Protein AF-A0A1C0BA69-F1 (afdb_monomer_lite)

Structure (mmCIF, N/CA/C/O backbone):
data_AF-A0A1C0BA69-F1
#
_entry.id   AF-A0A1C0BA69-F1
#
loop_
_atom_site.group_PDB
_atom_site.id
_atom_site.type_symbol
_atom_site.label_atom_id
_atom_site.label_alt_id
_atom_site.label_comp_id
_atom_site.label_asym_id
_atom_site.label_entity_id
_atom_site.label_seq_id
_atom_site.pdbx_PDB_ins_code
_atom_site.Cartn_x
_atom_site.Cartn_y
_atom_site.Cartn_z
_atom_site.occupancy
_atom_site.B_iso_or_equiv
_atom_site.auth_seq_id
_atom_site.auth_comp_id
_atom_site.auth_asym_id
_atom_site.auth_atom_id
_atom_site.pdbx_PDB_model_num
ATOM 1 N N . MET A 1 1 ? 27.394 42.399 16.721 1.00 33.22 1 MET A N 1
ATOM 2 C CA . MET A 1 1 ? 26.465 43.385 17.310 1.00 33.22 1 MET A CA 1
ATOM 3 C C . MET A 1 1 ? 25.166 42.644 17.589 1.00 33.22 1 MET A C 1
ATOM 5 O O . MET A 1 1 ? 24.523 42.208 16.648 1.00 33.22 1 MET A O 1
ATOM 9 N N . ARG A 1 2 ? 24.888 42.353 18.865 1.00 32.78 2 ARG A N 1
ATOM 10 C CA . ARG A 1 2 ? 23.630 41.754 19.341 1.00 32.78 2 ARG A CA 1
ATOM 11 C C . ARG A 1 2 ? 22.577 42.852 19.395 1.00 32.78 2 ARG A C 1
ATOM 13 O O . ARG A 1 2 ? 22.886 43.888 19.975 1.00 32.78 2 ARG A O 1
ATOM 20 N N . ILE A 1 3 ? 21.372 42.599 18.892 1.00 26.66 3 ILE A N 1
ATOM 21 C CA . ILE A 1 3 ? 20.166 43.292 19.355 1.00 26.66 3 ILE A CA 1
ATOM 22 C C . ILE A 1 3 ? 19.032 42.264 19.413 1.00 26.66 3 ILE A C 1
ATOM 24 O O . ILE A 1 3 ? 18.492 41.859 18.387 1.00 26.66 3 ILE A O 1
ATOM 28 N N . ASP A 1 4 ? 18.718 41.844 20.636 1.00 32.12 4 ASP A N 1
ATOM 29 C CA . ASP A 1 4 ? 17.427 41.277 21.014 1.00 32.12 4 ASP A CA 1
ATOM 30 C C . ASP A 1 4 ? 16.359 42.374 20.934 1.00 32.12 4 ASP A C 1
ATOM 32 O O . ASP A 1 4 ? 16.601 43.500 21.373 1.00 32.12 4 ASP A O 1
ATOM 36 N N . THR A 1 5 ? 15.154 42.048 20.465 1.00 31.08 5 THR A N 1
ATOM 37 C CA . THR A 1 5 ? 13.956 42.831 20.806 1.00 31.08 5 THR A CA 1
ATOM 38 C C . THR A 1 5 ? 12.796 41.899 21.141 1.00 31.08 5 THR A C 1
ATOM 40 O O . THR A 1 5 ? 12.082 41.405 20.276 1.00 31.08 5 THR A O 1
ATOM 43 N N . ASN A 1 6 ? 12.611 41.672 22.442 1.00 34.72 6 ASN A N 1
ATOM 44 C CA . ASN A 1 6 ? 11.322 41.305 23.015 1.00 34.72 6 ASN A CA 1
ATOM 45 C C . ASN A 1 6 ? 10.462 42.571 23.088 1.00 34.72 6 ASN A C 1
ATOM 47 O O . ASN A 1 6 ? 10.797 43.488 23.836 1.00 34.72 6 ASN A O 1
ATOM 51 N N . ILE A 1 7 ? 9.333 42.597 22.382 1.00 29.56 7 ILE A N 1
ATOM 52 C CA . ILE A 1 7 ? 8.177 43.412 22.768 1.00 29.56 7 ILE A CA 1
ATOM 53 C C . ILE A 1 7 ? 6.953 42.507 22.637 1.00 29.56 7 ILE A C 1
ATOM 55 O O . ILE A 1 7 ? 6.624 42.046 21.546 1.00 29.56 7 ILE A O 1
ATOM 59 N N . SER A 1 8 ? 6.303 42.224 23.768 1.00 31.25 8 SER A N 1
ATOM 60 C CA . SER A 1 8 ? 5.013 41.545 23.782 1.00 31.25 8 SER A CA 1
ATOM 61 C C . SER A 1 8 ? 3.950 42.461 23.178 1.00 31.25 8 SER A C 1
ATOM 63 O O . SER A 1 8 ? 3.896 43.656 23.471 1.00 31.25 8 SER A O 1
ATOM 65 N N . GLN A 1 9 ? 3.086 41.899 22.337 1.00 28.33 9 GLN A N 1
ATOM 66 C CA . GLN A 1 9 ? 1.858 42.562 21.918 1.00 28.33 9 GLN A CA 1
ATOM 67 C C . GLN A 1 9 ? 0.679 41.741 22.426 1.00 28.33 9 GLN A C 1
ATOM 69 O O . GLN A 1 9 ? 0.452 40.608 22.008 1.00 28.33 9 GLN A O 1
ATOM 74 N N . SER A 1 10 ? -0.032 42.320 23.392 1.00 27.67 10 SER A N 1
ATOM 75 C CA . SER A 1 10 ? -1.349 41.874 23.815 1.00 27.67 10 SER A CA 1
ATOM 76 C C . SER A 1 10 ? -2.382 42.333 22.787 1.00 27.67 10 SER A C 1
ATOM 78 O O . SER A 1 10 ? -2.364 43.478 22.337 1.00 27.67 10 SER A O 1
ATOM 80 N N . PHE A 1 11 ? -3.307 41.446 22.427 1.00 30.91 11 PHE A N 1
ATOM 81 C CA . PHE A 1 11 ? -4.456 41.801 21.600 1.00 30.91 11 PHE A CA 1
ATOM 82 C C . PHE A 1 11 ? -5.697 41.892 22.484 1.00 30.91 11 PHE A C 1
ATOM 84 O O . PHE A 1 11 ? -6.246 40.885 22.926 1.00 30.91 11 PHE A O 1
ATOM 91 N N . GLY A 1 12 ? -6.121 43.127 22.752 1.00 28.98 12 GLY A N 1
ATOM 92 C CA . GLY A 1 12 ? -7.464 43.431 23.232 1.00 28.98 12 GLY A CA 1
ATOM 93 C C . GLY A 1 12 ? -8.425 43.481 22.046 1.00 28.98 12 GLY A C 1
ATOM 94 O O . GLY A 1 12 ? -8.206 44.228 21.096 1.00 28.98 12 GLY A O 1
ATOM 95 N N . SER A 1 13 ? -9.480 42.671 22.093 1.00 39.09 13 SER A N 1
ATOM 96 C CA . SER A 1 13 ? -10.557 42.662 21.101 1.00 39.09 13 SER A CA 1
ATOM 97 C C . SER A 1 13 ? -11.484 43.856 21.321 1.00 39.09 13 SER A C 1
ATOM 99 O O . SER A 1 13 ? -12.105 43.939 22.380 1.00 39.09 13 SER A O 1
ATOM 101 N N . LEU A 1 14 ? -11.656 44.705 20.305 1.00 33.78 14 LEU A N 1
ATOM 102 C CA . LEU A 1 14 ? -12.829 45.569 20.154 1.00 33.78 14 LEU A CA 1
ATOM 103 C C . LEU A 1 14 ? -13.107 45.812 18.663 1.00 33.78 14 LEU A C 1
ATOM 105 O O . LEU A 1 14 ? -12.273 46.347 17.940 1.00 33.78 14 LEU A O 1
ATOM 109 N N . ASN A 1 15 ? -14.319 45.427 18.257 1.00 36.84 15 ASN A N 1
ATOM 110 C CA . ASN A 1 15 ? -14.998 45.714 16.990 1.00 36.84 15 ASN A CA 1
ATOM 111 C C . ASN A 1 15 ? -14.373 45.100 15.729 1.00 36.84 15 ASN A C 1
ATOM 113 O O . ASN A 1 15 ? -13.571 45.700 15.018 1.00 36.84 15 ASN A O 1
ATOM 117 N N . GLY A 1 16 ? -14.827 43.874 15.450 1.00 43.50 16 GLY A N 1
ATOM 118 C CA . GLY A 1 16 ? -14.467 43.069 14.293 1.00 43.50 16 GLY A CA 1
ATOM 119 C C . GLY A 1 16 ? -14.620 43.792 12.957 1.00 43.50 16 GLY A C 1
ATOM 120 O O . GLY A 1 16 ? -15.726 44.082 12.518 1.00 43.50 16 GLY A O 1
ATOM 121 N N . ALA A 1 17 ? -13.482 44.011 12.304 1.00 29.69 17 ALA A N 1
ATOM 122 C CA . ALA A 1 17 ? -13.302 44.002 10.856 1.00 29.69 17 ALA A CA 1
ATOM 123 C C . ALA A 1 17 ? -11.793 44.083 10.570 1.00 29.69 17 ALA A C 1
ATOM 125 O O . ALA A 1 17 ? -11.230 45.170 10.457 1.00 29.69 17 ALA A O 1
ATOM 126 N N . ILE A 1 18 ? -11.115 42.936 10.462 1.00 33.84 18 ILE A N 1
ATOM 127 C CA . ILE A 1 18 ? -9.753 42.899 9.912 1.00 33.84 18 ILE A CA 1
ATOM 128 C C . ILE A 1 18 ? -9.885 42.738 8.399 1.00 33.84 18 ILE A C 1
ATOM 130 O O . ILE A 1 18 ? -10.347 41.711 7.905 1.00 33.84 18 ILE A O 1
ATOM 134 N N . LYS A 1 19 ? -9.491 43.774 7.658 1.00 29.25 19 LYS A N 1
ATOM 135 C CA . LYS A 1 19 ? -9.394 43.748 6.198 1.00 29.25 19 LYS A CA 1
ATOM 136 C C . LYS A 1 19 ? -8.035 43.142 5.835 1.00 29.25 19 LYS A C 1
ATOM 138 O O . LYS A 1 19 ? -7.014 43.801 5.999 1.00 29.25 19 LYS A O 1
ATOM 143 N N . VAL A 1 20 ? -8.015 41.894 5.369 1.00 31.12 20 VAL A N 1
ATOM 144 C CA . VAL A 1 20 ? -6.800 41.262 4.830 1.00 31.12 20 VAL A CA 1
ATOM 145 C C . VAL A 1 20 ? -6.864 41.324 3.307 1.00 31.12 20 VAL A C 1
ATOM 147 O O . VAL A 1 20 ? -7.686 40.659 2.682 1.00 31.12 20 VAL A O 1
ATOM 150 N N . THR A 1 21 ? -6.016 42.147 2.696 1.00 26.00 21 THR A N 1
ATOM 151 C CA . THR A 1 21 ? -5.744 42.109 1.254 1.00 26.00 21 THR A CA 1
ATOM 152 C C . THR A 1 21 ? -4.826 40.931 0.950 1.00 26.00 21 THR A C 1
ATOM 154 O O . THR A 1 21 ? -3.638 40.979 1.258 1.00 26.00 21 THR A O 1
ATOM 157 N N . TYR A 1 22 ? -5.377 39.886 0.334 1.00 25.53 22 TYR A N 1
ATOM 158 C CA . TYR A 1 22 ? -4.604 38.824 -0.305 1.00 25.53 22 TYR A CA 1
ATOM 159 C C . TYR A 1 22 ? -4.215 39.268 -1.717 1.00 25.53 22 TYR A C 1
ATOM 161 O O . TYR A 1 22 ? -5.080 39.509 -2.556 1.00 25.53 22 TYR A O 1
ATOM 169 N N . ALA A 1 23 ? -2.915 39.370 -1.986 1.00 24.70 23 ALA A N 1
ATOM 170 C CA . ALA A 1 23 ? -2.386 39.498 -3.337 1.00 24.70 23 ALA A CA 1
ATOM 171 C C . ALA A 1 23 ? -2.082 38.093 -3.878 1.00 24.70 23 ALA A C 1
ATOM 173 O O . ALA A 1 23 ? -0.969 37.599 -3.729 1.00 24.70 23 ALA A O 1
ATOM 174 N N . ASN A 1 24 ? -3.078 37.450 -4.491 1.00 26.41 24 ASN A N 1
ATOM 175 C CA . ASN A 1 24 ? -2.854 36.267 -5.318 1.00 26.41 24 ASN A CA 1
ATOM 176 C C . ASN A 1 24 ? -2.834 36.694 -6.787 1.00 26.41 24 ASN A C 1
ATOM 178 O O . ASN A 1 24 ? -3.869 37.018 -7.366 1.00 26.41 24 ASN A O 1
ATOM 182 N N . ASN A 1 25 ? -1.644 36.678 -7.386 1.00 28.75 25 ASN A N 1
ATOM 183 C CA . ASN A 1 25 ? -1.477 36.682 -8.834 1.00 28.75 25 ASN A CA 1
ATOM 184 C C . ASN A 1 25 ? -1.805 35.281 -9.359 1.00 28.75 25 ASN A C 1
ATOM 186 O O . ASN A 1 25 ? -0.917 34.435 -9.435 1.00 28.75 25 ASN A O 1
ATOM 190 N N . ILE A 1 26 ? -3.067 35.035 -9.711 1.00 26.97 26 ILE A N 1
ATOM 191 C CA . ILE A 1 26 ? -3.445 33.935 -10.603 1.00 26.97 26 ILE A CA 1
ATOM 192 C C . ILE A 1 26 ? -4.435 34.481 -11.632 1.00 26.97 26 ILE A C 1
ATOM 194 O O . ILE A 1 26 ? -5.457 35.079 -11.293 1.00 26.97 26 ILE A O 1
ATOM 198 N N . SER A 1 27 ? -4.056 34.310 -12.895 1.00 28.59 27 SER A N 1
ATOM 199 C CA . SER A 1 27 ? -4.766 34.737 -14.093 1.00 28.59 27 SER A CA 1
ATOM 200 C C . SER A 1 27 ? -6.194 34.194 -14.158 1.00 28.59 27 SER A C 1
ATOM 202 O O . SER A 1 27 ? -6.466 33.036 -13.853 1.00 28.59 27 SER A O 1
ATOM 204 N N . GLN A 1 28 ? -7.094 35.078 -14.577 1.00 27.89 28 GLN A N 1
ATOM 205 C CA . GLN A 1 28 ? -8.532 34.885 -14.727 1.00 27.89 28 GLN A CA 1
ATOM 206 C C . GLN A 1 28 ? -8.886 33.868 -15.822 1.00 27.89 28 GLN A C 1
ATOM 208 O O . GLN A 1 28 ? -8.341 33.945 -16.917 1.00 27.89 28 GLN A O 1
ATOM 213 N N . THR A 1 29 ? -9.887 33.020 -15.566 1.00 27.20 29 THR A N 1
ATOM 214 C CA . THR A 1 29 ? -11.008 32.761 -16.496 1.00 27.20 29 THR A CA 1
ATOM 215 C C . THR A 1 29 ? -12.265 32.338 -15.707 1.00 27.20 29 THR A C 1
ATOM 217 O O . THR A 1 29 ? -12.310 31.292 -15.076 1.00 27.20 29 THR A O 1
ATOM 220 N N . GLU A 1 30 ? -13.229 33.264 -15.687 1.00 28.58 30 GLU A N 1
ATOM 221 C CA . GLU A 1 30 ? -14.703 33.146 -15.642 1.00 28.58 30 GLU A CA 1
ATOM 222 C C . GLU A 1 30 ? -15.414 32.091 -14.758 1.00 28.58 30 GLU A C 1
ATOM 224 O O . GLU A 1 30 ? -15.533 30.923 -15.102 1.00 28.58 30 GLU A O 1
ATOM 229 N N . HIS A 1 31 ? -16.058 32.548 -13.673 1.00 29.12 31 HIS A N 1
ATOM 230 C CA . HIS A 1 31 ? -17.507 32.840 -13.643 1.00 29.12 31 HIS A CA 1
ATOM 231 C C . HIS A 1 31 ? -17.898 33.447 -12.281 1.00 29.12 31 HIS A C 1
ATOM 233 O O . HIS A 1 31 ? -17.725 32.854 -11.218 1.00 29.12 31 HIS A O 1
ATOM 239 N N . SER A 1 32 ? -18.425 34.668 -12.317 1.00 34.12 32 SER A N 1
ATOM 240 C CA . SER A 1 32 ? -18.857 35.464 -11.169 1.00 34.12 32 SER A CA 1
ATOM 241 C C . SER A 1 32 ? -20.182 34.963 -10.574 1.00 34.12 32 SER A C 1
ATOM 243 O O . SER A 1 32 ? -21.210 34.943 -11.247 1.00 34.12 32 SER A O 1
ATOM 245 N N . LYS A 1 33 ? -20.183 34.637 -9.274 1.00 33.56 33 LYS A N 1
ATOM 246 C CA . LYS A 1 33 ? -21.392 34.566 -8.431 1.00 33.56 33 LYS A CA 1
ATOM 247 C C . LYS A 1 33 ? -21.344 35.663 -7.351 1.00 33.56 33 LYS A C 1
ATOM 249 O O . LYS A 1 33 ? -20.252 35.999 -6.892 1.00 33.56 33 LYS A O 1
ATOM 254 N N . PRO A 1 34 ? -22.487 36.271 -6.981 1.00 32.50 34 PRO A N 1
ATOM 255 C CA . PRO A 1 34 ? -22.527 37.467 -6.142 1.00 32.50 34 PRO A CA 1
ATOM 256 C C . PRO A 1 34 ? -22.056 37.215 -4.701 1.00 32.50 34 PRO A C 1
ATOM 258 O O . PRO A 1 34 ? -22.458 36.260 -4.043 1.00 32.50 34 PRO A O 1
ATOM 261 N N . ILE A 1 35 ? -21.219 38.136 -4.218 1.00 36.88 35 ILE A N 1
ATOM 262 C CA . ILE A 1 35 ? -20.606 38.190 -2.884 1.00 36.88 35 ILE A CA 1
ATOM 263 C C . ILE A 1 35 ? -21.666 38.620 -1.861 1.00 36.88 35 ILE A C 1
ATOM 265 O O . ILE A 1 35 ? -21.715 39.789 -1.500 1.00 36.88 35 ILE A O 1
ATOM 269 N N . ASN A 1 36 ? -22.569 37.721 -1.460 1.00 35.69 36 ASN A N 1
ATOM 270 C CA . ASN A 1 36 ? -23.479 37.946 -0.323 1.00 35.69 36 ASN A CA 1
ATOM 271 C C . ASN A 1 36 ? -24.064 36.650 0.277 1.00 35.69 36 ASN A C 1
ATOM 273 O O . ASN A 1 36 ? -25.118 36.677 0.909 1.00 35.69 36 ASN A O 1
ATOM 277 N N . GLU A 1 37 ? -23.382 35.512 0.135 1.00 32.03 37 GLU A N 1
ATOM 278 C CA . GLU A 1 37 ? -23.647 34.369 1.014 1.00 32.03 37 GLU A CA 1
ATOM 279 C C . GLU A 1 37 ? -22.811 34.527 2.292 1.00 32.03 37 GLU A C 1
ATOM 281 O O . GLU A 1 37 ? -21.621 34.848 2.197 1.00 32.03 37 GLU A O 1
ATOM 286 N N . PRO A 1 38 ? -23.383 34.330 3.496 1.00 29.33 38 PRO A N 1
ATOM 287 C CA . PRO A 1 38 ? -22.582 34.246 4.704 1.00 29.33 38 PRO A CA 1
ATOM 288 C C . PRO A 1 38 ? -21.597 33.093 4.524 1.00 29.33 38 PRO A C 1
ATOM 290 O O . PRO A 1 38 ? -21.982 31.923 4.528 1.00 29.33 38 PRO A O 1
ATOM 293 N N . VAL A 1 39 ? -20.316 33.426 4.354 1.00 30.89 39 VAL A N 1
ATOM 294 C CA . VAL A 1 39 ? -19.234 32.452 4.440 1.00 30.89 39 VAL A CA 1
ATOM 295 C C . VAL A 1 39 ? -19.362 31.834 5.823 1.00 30.89 39 VAL A C 1
ATOM 297 O O . VAL A 1 39 ? -19.089 32.491 6.831 1.00 30.89 39 VAL A O 1
ATOM 300 N N . LYS A 1 40 ? -19.812 30.577 5.888 1.00 33.22 40 LYS A N 1
ATOM 301 C CA . LYS A 1 40 ? -19.612 29.759 7.078 1.00 33.22 40 LYS A CA 1
ATOM 302 C C . LYS A 1 40 ? -18.104 29.624 7.231 1.00 33.22 40 LYS A C 1
ATOM 304 O O . LYS A 1 40 ? -17.481 28.757 6.626 1.00 33.22 40 LYS A O 1
ATOM 309 N N . LEU A 1 41 ? -17.521 30.524 8.015 1.00 30.58 41 LEU A N 1
ATOM 310 C CA . LEU A 1 41 ? -16.230 30.315 8.638 1.00 30.58 41 LEU A CA 1
ATOM 311 C C . LEU A 1 41 ? -16.397 29.070 9.500 1.00 30.58 41 LEU A C 1
ATOM 313 O O . LEU A 1 41 ? -16.861 29.138 10.637 1.00 30.58 41 LEU A O 1
ATOM 317 N N . ASN A 1 42 ? -16.070 27.918 8.922 1.00 33.81 42 ASN A N 1
ATOM 318 C CA . ASN A 1 42 ? -15.719 26.756 9.705 1.00 33.81 42 ASN A CA 1
ATOM 319 C C . ASN A 1 42 ? -14.476 27.188 10.482 1.00 33.81 42 ASN A C 1
ATOM 321 O O . ASN A 1 42 ? -13.360 27.149 9.967 1.00 33.81 42 ASN A O 1
ATOM 325 N N . ILE A 1 43 ? -14.668 27.633 11.722 1.00 36.56 43 ILE A N 1
ATOM 326 C CA . ILE A 1 43 ? -13.616 27.562 12.730 1.00 36.56 43 ILE A CA 1
ATOM 327 C C . ILE A 1 43 ? -13.500 26.066 13.044 1.00 36.56 43 ILE A C 1
ATOM 329 O O . ILE A 1 43 ? -13.984 25.583 14.062 1.00 36.56 43 ILE A O 1
ATOM 333 N N . GLY A 1 44 ? -12.998 25.305 12.069 1.00 38.91 44 GLY A N 1
ATOM 334 C CA . GLY A 1 44 ? -12.727 23.890 12.223 1.00 38.91 44 GLY A CA 1
ATOM 335 C C . GLY A 1 44 ? -11.678 23.753 13.310 1.00 38.91 44 GLY A C 1
ATOM 336 O O . GLY A 1 44 ? -10.727 24.534 13.355 1.00 38.91 44 GLY A O 1
ATOM 337 N N . ASN A 1 45 ? -11.879 22.800 14.214 1.00 48.44 45 ASN A N 1
ATOM 338 C CA . ASN A 1 45 ? -10.891 22.428 15.215 1.00 48.44 45 ASN A CA 1
ATOM 339 C C . ASN A 1 45 ? -9.523 22.279 14.529 1.00 48.44 45 ASN A C 1
ATOM 341 O O . ASN A 1 45 ? -9.331 21.366 13.733 1.00 48.44 45 ASN A O 1
ATOM 345 N N . ASN A 1 46 ? -8.586 23.186 14.820 1.00 56.00 46 ASN A N 1
ATOM 346 C CA . ASN A 1 46 ? -7.210 23.204 14.297 1.00 56.00 46 ASN A CA 1
ATOM 347 C C . ASN A 1 46 ? -6.361 22.031 14.844 1.00 56.00 46 ASN A C 1
ATOM 349 O O . ASN A 1 46 ? -5.164 22.187 15.099 1.00 56.00 46 ASN A O 1
ATOM 353 N N . ASP A 1 47 ? -6.970 20.895 15.173 1.00 69.12 47 ASP A N 1
ATOM 354 C CA . ASP A 1 47 ? -6.270 19.727 15.696 1.00 69.12 47 ASP A CA 1
ATOM 355 C C . ASP A 1 47 ? -5.543 19.021 14.556 1.00 69.12 47 ASP A C 1
ATOM 357 O O . ASP A 1 47 ? -6.059 18.901 13.446 1.00 69.12 47 ASP A O 1
ATOM 361 N N . THR A 1 48 ? -4.305 18.609 14.825 1.00 82.38 48 THR A N 1
ATOM 362 C CA . THR A 1 48 ? -3.489 17.872 13.864 1.00 82.38 48 THR A CA 1
ATOM 363 C C . THR A 1 48 ? -4.231 16.601 13.463 1.00 82.38 48 THR A C 1
ATOM 365 O O . THR A 1 48 ? -4.563 15.782 14.324 1.00 82.38 48 THR A O 1
ATOM 368 N N . ILE A 1 49 ? -4.489 16.450 12.163 1.00 90.81 49 ILE A N 1
ATOM 369 C CA . ILE A 1 49 ? -5.032 15.222 11.587 1.00 90.81 49 ILE A CA 1
ATOM 370 C C . ILE A 1 49 ? -3.866 14.358 11.111 1.00 90.81 49 ILE A C 1
ATOM 372 O O . ILE A 1 49 ? -2.996 14.828 10.375 1.00 90.81 49 ILE A O 1
ATOM 376 N N . ILE A 1 50 ? -3.838 13.110 11.567 1.00 93.81 50 ILE A N 1
ATOM 377 C CA . ILE A 1 50 ? -2.907 12.084 11.106 1.00 93.81 50 ILE A CA 1
ATOM 378 C C . ILE A 1 50 ? -3.269 11.737 9.661 1.00 93.81 50 ILE A C 1
ATOM 380 O O . ILE A 1 50 ? -4.429 11.491 9.356 1.00 93.81 50 ILE A O 1
ATOM 384 N N . ASN A 1 51 ? -2.281 11.675 8.776 1.00 95.94 51 ASN A N 1
ATOM 385 C CA . ASN A 1 51 ? -2.460 11.212 7.407 1.00 95.94 51 ASN A CA 1
ATOM 386 C C . ASN A 1 51 ? -1.941 9.781 7.299 1.00 95.94 51 ASN A C 1
ATOM 388 O O . ASN A 1 51 ? -0.734 9.539 7.372 1.00 95.94 51 ASN A O 1
ATOM 392 N N . ALA A 1 52 ? -2.850 8.828 7.083 1.00 95.31 52 ALA A N 1
ATOM 393 C CA . ALA A 1 52 ? -2.520 7.404 7.040 1.00 95.31 52 ALA A CA 1
ATOM 394 C C . ALA A 1 52 ? -1.462 7.032 5.984 1.00 95.31 52 ALA A C 1
ATOM 396 O O . ALA A 1 52 ? -0.738 6.050 6.136 1.00 95.31 52 ALA A O 1
ATOM 397 N N . ARG A 1 53 ? -1.411 7.779 4.879 1.00 92.31 53 ARG A N 1
ATOM 398 C CA . ARG A 1 53 ? -0.497 7.583 3.747 1.00 92.31 53 ARG A CA 1
ATOM 399 C C . ARG A 1 53 ? -0.383 8.874 2.937 1.00 92.31 53 ARG A C 1
ATOM 401 O O . ARG A 1 53 ? -1.042 9.858 3.268 1.00 92.31 53 ARG A O 1
ATOM 408 N N . LEU A 1 54 ? 0.383 8.833 1.844 1.00 91.25 54 LEU A N 1
ATOM 409 C CA . LEU A 1 54 ? 0.605 9.966 0.936 1.00 91.25 54 LEU A CA 1
ATOM 410 C C . LEU A 1 54 ? 1.244 11.167 1.648 1.00 91.25 54 LEU A C 1
ATOM 412 O O . LEU A 1 54 ? 0.934 12.319 1.356 1.00 91.25 54 LEU A O 1
ATOM 416 N N . ASN A 1 55 ? 2.171 10.904 2.572 1.00 94.56 55 ASN A N 1
ATOM 417 C CA . ASN A 1 55 ? 2.862 11.945 3.336 1.00 94.56 55 ASN A CA 1
ATOM 418 C C . ASN A 1 55 ? 3.965 12.675 2.540 1.00 94.56 55 ASN A C 1
ATOM 420 O O . ASN A 1 55 ? 4.789 13.363 3.133 1.00 94.56 55 ASN A O 1
ATOM 424 N N . GLY A 1 56 ? 3.981 12.549 1.209 1.00 93.06 56 GLY A N 1
ATOM 425 C CA . GLY A 1 56 ? 4.973 13.195 0.346 1.00 93.06 56 GLY A CA 1
ATOM 426 C C . GLY A 1 56 ? 6.281 12.417 0.203 1.00 93.06 56 GLY A C 1
ATOM 427 O O . GLY A 1 56 ? 7.330 13.031 0.022 1.00 93.06 56 GLY A O 1
ATOM 428 N N . TYR A 1 57 ? 6.229 11.084 0.287 1.00 93.00 57 TYR A N 1
ATOM 429 C CA . TYR A 1 57 ? 7.377 10.243 -0.041 1.00 93.00 57 TYR A CA 1
ATOM 430 C C . TYR A 1 57 ? 7.817 10.482 -1.492 1.00 93.00 57 TYR A C 1
ATOM 432 O O . TYR A 1 57 ? 6.994 10.553 -2.407 1.00 93.00 57 TYR A O 1
ATOM 440 N N . VAL A 1 58 ? 9.128 10.590 -1.687 1.00 90.62 58 VAL A N 1
ATOM 441 C CA . VAL A 1 58 ? 9.769 10.698 -2.996 1.00 90.62 58 VAL A CA 1
ATOM 442 C C . VAL A 1 58 ? 10.866 9.646 -3.041 1.00 90.62 58 VAL A C 1
ATOM 444 O O . VAL A 1 58 ? 11.761 9.656 -2.198 1.00 90.62 58 VAL A O 1
ATOM 447 N N . ASN A 1 59 ? 10.805 8.749 -4.025 1.00 90.31 59 ASN A N 1
ATOM 448 C CA . ASN A 1 59 ? 11.876 7.787 -4.243 1.00 90.31 59 ASN A CA 1
ATOM 449 C C . ASN A 1 59 ? 13.082 8.493 -4.882 1.00 90.31 59 ASN A C 1
ATOM 451 O O . ASN A 1 59 ? 12.973 9.061 -5.971 1.00 90.31 59 ASN A O 1
ATOM 455 N N . GLU A 1 60 ? 14.229 8.458 -4.206 1.00 87.69 60 GLU A N 1
ATOM 456 C CA . GLU A 1 60 ? 15.422 9.215 -4.606 1.00 87.69 60 GLU A CA 1
ATOM 457 C C . GLU A 1 60 ? 15.984 8.775 -5.966 1.00 87.69 60 GLU A C 1
ATOM 459 O O . GLU A 1 60 ? 16.407 9.612 -6.767 1.00 87.69 60 GLU A O 1
ATOM 464 N N . GLU A 1 61 ? 15.960 7.474 -6.265 1.00 86.88 61 GLU A N 1
ATOM 465 C CA . GLU A 1 61 ? 16.472 6.951 -7.535 1.00 86.88 61 GLU A CA 1
ATOM 466 C C . GLU A 1 61 ? 15.556 7.318 -8.710 1.00 86.88 61 GLU A C 1
ATOM 468 O O . GLU A 1 61 ? 16.051 7.651 -9.791 1.00 86.88 61 GLU A O 1
ATOM 473 N N . ILE A 1 62 ? 14.236 7.323 -8.507 1.00 88.06 62 ILE A N 1
ATOM 474 C CA . ILE A 1 62 ? 13.274 7.828 -9.496 1.00 88.06 62 ILE A CA 1
ATOM 475 C C . ILE A 1 62 ? 13.448 9.329 -9.715 1.00 88.06 62 ILE A C 1
ATOM 477 O O . ILE A 1 62 ? 13.629 9.749 -10.857 1.00 88.06 62 ILE A O 1
ATOM 481 N N . ASP A 1 63 ? 13.488 10.131 -8.649 1.00 89.44 63 ASP A N 1
ATOM 482 C CA . ASP A 1 63 ? 13.665 11.585 -8.752 1.00 89.44 63 ASP A CA 1
ATOM 483 C C . ASP A 1 63 ? 14.973 11.945 -9.479 1.00 89.44 63 ASP A C 1
ATOM 485 O O . ASP A 1 63 ? 15.017 12.832 -10.337 1.00 89.44 63 ASP A O 1
ATOM 489 N N . LYS A 1 64 ? 16.048 11.196 -9.219 1.00 90.06 64 LYS A N 1
ATOM 490 C CA . LYS A 1 64 ? 17.321 11.332 -9.933 1.00 90.06 64 LYS A CA 1
ATOM 491 C C . LYS A 1 64 ? 17.196 11.014 -11.425 1.00 90.06 64 LYS A C 1
ATOM 493 O O . LYS A 1 64 ? 17.738 11.759 -12.245 1.00 90.06 64 LYS A O 1
ATOM 498 N N . ARG A 1 65 ? 16.511 9.927 -11.800 1.00 90.38 65 ARG A N 1
ATOM 499 C CA . ARG A 1 65 ? 16.277 9.564 -13.212 1.00 90.38 65 ARG A CA 1
ATOM 500 C C . ARG A 1 65 ? 15.438 10.622 -13.920 1.00 90.38 65 ARG A C 1
ATOM 502 O O . ARG A 1 65 ? 15.816 11.058 -15.008 1.00 90.38 65 ARG A O 1
ATOM 509 N N . ASP A 1 66 ? 14.365 11.070 -13.278 1.00 91.31 66 ASP A N 1
ATOM 510 C CA . ASP A 1 66 ? 13.475 12.104 -13.797 1.00 91.31 66 ASP A CA 1
ATOM 511 C C . ASP A 1 66 ? 14.232 13.407 -14.040 1.00 91.31 66 ASP A C 1
ATOM 513 O O . ASP A 1 66 ? 14.088 14.002 -15.105 1.00 91.31 66 ASP A O 1
ATOM 517 N N . LYS A 1 67 ? 15.106 13.826 -13.115 1.00 91.94 67 LYS A N 1
ATOM 518 C CA . LYS A 1 67 ? 15.962 15.012 -13.292 1.00 91.94 67 LYS A CA 1
ATOM 519 C C . LYS A 1 67 ? 16.877 14.896 -14.511 1.00 91.94 67 LYS A C 1
ATOM 521 O O . LYS A 1 67 ? 16.956 15.846 -15.288 1.00 91.94 67 LYS A O 1
ATOM 526 N N . ILE A 1 68 ? 17.524 13.744 -14.707 1.00 93.38 68 ILE A N 1
ATOM 527 C CA . ILE A 1 68 ? 18.415 13.506 -15.855 1.00 93.38 68 ILE A CA 1
ATOM 528 C C . ILE A 1 68 ? 17.637 13.591 -17.176 1.00 93.38 68 ILE A C 1
ATOM 530 O O . ILE A 1 68 ? 18.069 14.266 -18.113 1.00 93.38 68 ILE A O 1
ATOM 534 N N . LEU A 1 69 ? 16.492 12.913 -17.254 1.00 93.56 69 LEU A N 1
ATOM 535 C CA . LEU A 1 69 ? 15.651 12.884 -18.452 1.00 93.56 69 LEU A CA 1
ATOM 536 C C . LEU A 1 69 ? 15.054 14.262 -18.742 1.00 93.56 69 LEU A C 1
ATOM 538 O O . LEU A 1 69 ? 15.107 14.737 -19.876 1.00 93.56 69 LEU A O 1
ATOM 542 N N . LYS A 1 70 ? 14.569 14.946 -17.704 1.00 93.94 70 LYS A N 1
ATOM 543 C CA . LYS A 1 70 ? 14.053 16.313 -17.769 1.00 93.94 70 LYS A CA 1
ATOM 544 C C . LYS A 1 70 ? 15.081 17.287 -18.312 1.00 93.94 70 LYS A C 1
ATOM 546 O O . LYS A 1 70 ? 14.754 18.059 -19.212 1.00 93.94 70 LYS A O 1
ATOM 551 N N . GLU A 1 71 ? 16.306 17.258 -17.799 1.00 94.31 71 GLU A N 1
ATOM 552 C CA . GLU A 1 71 ? 17.385 18.114 -18.290 1.00 94.31 71 GLU A CA 1
ATOM 553 C C . GLU A 1 71 ? 17.685 17.832 -19.771 1.00 94.31 71 GLU A C 1
ATOM 555 O O . GLU A 1 71 ? 17.730 18.760 -20.585 1.00 94.31 71 GLU A O 1
ATOM 560 N N . HIS A 1 72 ? 17.811 16.553 -20.137 1.00 94.62 72 HIS A N 1
ATOM 561 C CA . HIS A 1 72 ? 18.091 16.140 -21.509 1.00 94.62 72 HIS A CA 1
ATOM 562 C C . HIS A 1 72 ? 16.997 16.583 -22.489 1.00 94.62 72 HIS A C 1
ATOM 564 O O . HIS A 1 72 ? 17.284 17.281 -23.463 1.00 94.62 72 HIS A O 1
ATOM 570 N N . TYR A 1 73 ? 15.739 16.228 -22.227 1.00 94.56 73 TYR A N 1
ATOM 571 C CA . TYR A 1 73 ? 14.637 16.483 -23.155 1.00 94.56 73 TYR A CA 1
ATOM 572 C C . TYR A 1 73 ? 14.212 17.948 -23.206 1.00 94.56 73 TYR A C 1
ATOM 574 O O . TYR A 1 73 ? 13.813 18.426 -24.269 1.00 94.56 73 TYR A O 1
ATOM 582 N N . SER A 1 74 ? 14.407 18.704 -22.121 1.00 94.31 74 SER A N 1
ATOM 583 C CA . SER A 1 74 ? 14.261 20.165 -22.165 1.00 94.31 74 SER A CA 1
ATOM 584 C C . SER A 1 74 ? 15.265 20.787 -23.138 1.00 94.31 74 SER A C 1
ATOM 586 O O . SER A 1 74 ? 14.908 21.671 -23.916 1.00 94.31 74 SER A O 1
ATOM 588 N N . LYS A 1 75 ? 16.515 20.303 -23.148 1.00 95.56 75 LYS A N 1
ATOM 589 C CA . LYS A 1 75 ? 17.539 20.760 -24.095 1.00 95.56 75 LYS A CA 1
ATOM 590 C C . LYS A 1 75 ? 17.206 20.349 -25.532 1.00 95.56 75 LYS A C 1
ATOM 592 O O . LYS A 1 75 ? 17.254 21.200 -26.417 1.00 95.56 75 LYS A O 1
ATOM 597 N N . MET A 1 76 ? 16.826 19.088 -25.755 1.00 94.50 76 MET A N 1
ATOM 598 C CA . MET A 1 76 ? 16.458 18.592 -27.089 1.00 94.50 76 MET A CA 1
ATOM 599 C C . MET A 1 76 ? 15.267 19.352 -27.672 1.00 94.50 76 MET A C 1
ATOM 601 O O . MET A 1 76 ? 15.299 19.732 -28.838 1.00 94.50 76 MET A O 1
ATOM 605 N N . TYR A 1 77 ? 14.257 19.675 -26.858 1.00 95.31 77 TYR A N 1
ATOM 606 C CA . TYR A 1 77 ? 13.144 20.521 -27.286 1.00 95.31 77 TYR A CA 1
ATOM 607 C C . TYR A 1 77 ? 13.628 21.885 -27.804 1.00 95.31 77 TYR A C 1
ATOM 609 O O . TYR A 1 77 ? 13.283 22.272 -28.919 1.00 95.31 77 TYR A O 1
ATOM 617 N N . GLN A 1 78 ? 14.478 22.585 -27.041 1.00 96.19 78 GLN A N 1
ATOM 618 C CA . GLN A 1 78 ? 15.019 23.895 -27.436 1.00 96.19 78 GLN A CA 1
ATOM 619 C C . GLN A 1 78 ? 15.888 23.836 -28.700 1.00 96.19 78 GLN A C 1
ATOM 621 O O . GLN A 1 78 ? 16.016 24.831 -29.412 1.00 96.19 78 GLN A O 1
ATOM 626 N N . GLU A 1 79 ? 16.517 22.697 -28.980 1.00 95.62 79 GLU A N 1
ATOM 627 C CA . GLU A 1 79 ? 17.280 22.478 -30.209 1.00 95.62 79 GLU A CA 1
ATOM 628 C C . GLU A 1 79 ? 16.359 22.190 -31.398 1.00 95.62 79 GLU A C 1
ATOM 630 O O . GLU A 1 79 ? 16.469 22.858 -32.427 1.00 95.62 79 GLU A O 1
ATOM 635 N N . ASN A 1 80 ? 15.402 21.274 -31.239 1.00 95.56 80 ASN A N 1
ATOM 636 C CA . ASN A 1 80 ? 14.516 20.821 -32.309 1.00 95.56 80 ASN A CA 1
ATOM 637 C C . ASN A 1 80 ? 13.626 21.947 -32.862 1.00 95.56 80 ASN A C 1
ATOM 639 O O . ASN A 1 80 ? 13.415 22.016 -34.071 1.00 95.56 80 ASN A O 1
ATOM 643 N N . ILE A 1 81 ? 13.143 22.866 -32.016 1.00 96.56 81 ILE A N 1
ATOM 644 C CA . ILE A 1 81 ? 12.283 23.983 -32.458 1.00 96.56 81 ILE A CA 1
ATOM 645 C C . ILE A 1 81 ? 13.009 25.041 -33.306 1.00 96.56 81 ILE A C 1
ATOM 647 O O . ILE A 1 81 ? 12.360 25.935 -33.842 1.00 96.56 81 ILE A O 1
ATOM 651 N N . LYS A 1 82 ? 14.342 24.972 -33.429 1.00 96.50 82 LYS A N 1
ATOM 652 C CA . LYS A 1 82 ? 15.124 25.875 -34.294 1.00 96.50 82 LYS A CA 1
ATOM 653 C C . LYS A 1 82 ? 15.088 25.460 -35.766 1.00 96.50 82 LYS A C 1
ATOM 655 O O . LYS A 1 82 ? 15.509 26.237 -36.619 1.00 96.50 82 LYS A O 1
ATOM 660 N N . PHE A 1 83 ? 14.632 24.244 -36.061 1.00 96.50 83 PHE A N 1
ATOM 661 C CA . PHE A 1 83 ? 14.541 23.714 -37.417 1.00 96.50 83 PHE A CA 1
ATOM 662 C C . PHE A 1 83 ? 13.210 24.090 -38.067 1.00 96.50 83 PHE A C 1
ATOM 664 O O . PHE A 1 83 ? 12.184 24.166 -37.399 1.00 96.50 83 PHE A O 1
ATOM 671 N N . GLU A 1 84 ? 13.220 24.271 -39.390 1.00 94.62 84 GLU A N 1
ATOM 672 C CA . GLU A 1 84 ? 12.020 24.601 -40.174 1.00 94.62 84 GLU A CA 1
ATO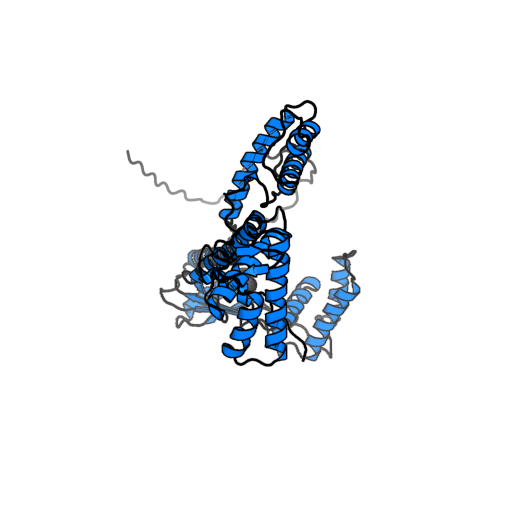M 673 C C . GLU A 1 84 ? 10.924 23.529 -40.041 1.00 94.62 84 GLU A C 1
ATOM 675 O O . GLU A 1 84 ? 9.745 23.851 -39.915 1.00 94.62 84 GLU A O 1
ATOM 680 N N . SER A 1 85 ? 11.321 22.252 -39.993 1.00 95.44 85 SER A N 1
ATOM 681 C CA . SER A 1 85 ? 10.437 21.130 -39.671 1.00 95.44 85 SER A CA 1
ATOM 682 C C . SER A 1 85 ? 11.023 20.310 -38.514 1.00 95.44 85 SER A C 1
ATOM 684 O O . SER A 1 85 ? 11.822 19.397 -38.748 1.00 95.44 85 SER A O 1
ATOM 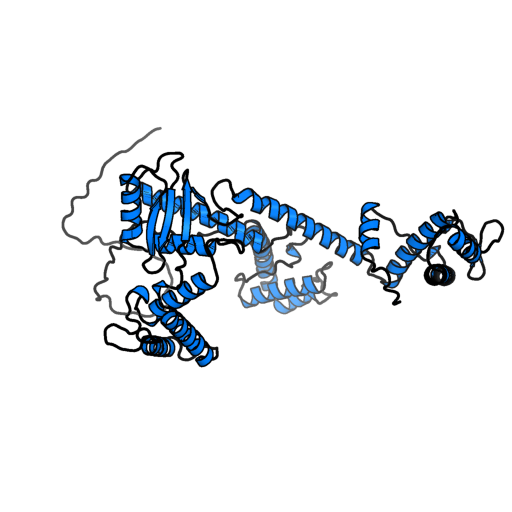686 N N . PRO A 1 86 ? 10.639 20.610 -37.256 1.00 95.88 86 PRO A N 1
ATOM 687 C CA . PRO A 1 86 ? 11.154 19.913 -36.076 1.00 95.88 86 PRO A CA 1
ATOM 688 C C . PRO A 1 86 ? 10.889 18.401 -36.089 1.00 95.88 86 PRO A C 1
ATOM 690 O O . PRO A 1 86 ? 11.746 17.619 -35.691 1.00 95.88 86 PRO A O 1
ATOM 693 N N . VAL A 1 87 ? 9.729 17.965 -36.594 1.00 95.31 87 VAL A N 1
ATOM 694 C CA . VAL A 1 87 ? 9.371 16.535 -36.673 1.00 95.31 87 VAL A CA 1
ATOM 695 C C . VAL A 1 87 ? 10.239 15.796 -37.694 1.00 95.31 87 VAL A C 1
ATOM 697 O O . VAL A 1 87 ? 10.714 14.692 -37.415 1.00 95.31 87 VAL A O 1
ATOM 700 N N . ASN A 1 88 ? 10.498 16.407 -38.856 1.00 95.44 88 ASN A N 1
ATOM 701 C CA . ASN A 1 88 ? 11.399 15.816 -39.848 1.00 95.44 88 ASN A CA 1
ATOM 702 C C . ASN A 1 88 ? 12.831 15.770 -39.311 1.00 95.44 88 ASN A C 1
ATOM 704 O O . ASN A 1 88 ? 13.494 14.752 -39.462 1.00 95.44 88 ASN A O 1
ATOM 708 N N . HIS A 1 89 ? 13.276 16.818 -38.608 1.00 97.06 89 HIS A N 1
ATOM 709 C CA . HIS A 1 89 ? 14.587 16.828 -37.963 1.00 97.06 89 HIS A CA 1
ATOM 710 C C . HIS A 1 89 ? 14.750 15.682 -36.947 1.00 97.06 89 HIS A C 1
ATOM 712 O O . HIS A 1 89 ? 15.763 14.985 -36.967 1.00 97.06 89 HIS A O 1
ATOM 718 N N . ILE A 1 90 ? 13.742 15.423 -36.105 1.00 96.12 90 ILE A N 1
ATOM 719 C CA . ILE A 1 90 ? 13.758 14.271 -35.186 1.00 96.12 90 ILE A CA 1
ATOM 720 C C . ILE A 1 90 ? 13.790 12.953 -35.964 1.00 96.12 90 ILE A C 1
ATOM 722 O O . ILE A 1 90 ? 14.569 12.060 -35.636 1.00 96.12 90 ILE A O 1
ATOM 726 N N . THR A 1 91 ? 12.973 12.826 -37.011 1.00 95.19 91 THR A N 1
ATOM 727 C CA . THR A 1 91 ? 12.961 11.624 -37.860 1.00 95.19 91 THR A CA 1
ATOM 728 C C . THR A 1 91 ? 14.352 11.357 -38.438 1.00 95.19 91 THR A C 1
ATOM 730 O O . THR A 1 91 ? 14.848 10.233 -38.377 1.00 95.19 91 THR A O 1
ATOM 733 N N . ASP A 1 92 ? 15.028 12.408 -38.893 1.00 95.88 92 ASP A N 1
ATOM 734 C CA . ASP A 1 92 ? 16.381 12.345 -39.424 1.00 95.88 92 ASP A CA 1
ATOM 735 C C . ASP A 1 92 ? 17.432 11.944 -38.382 1.00 95.88 92 ASP A C 1
ATOM 737 O O . ASP A 1 92 ? 18.331 11.161 -38.694 1.00 95.88 92 ASP A O 1
ATOM 741 N N . LYS A 1 93 ? 17.306 12.418 -37.135 1.00 96.31 93 LYS A N 1
ATOM 742 C CA . LYS A 1 93 ? 18.187 12.018 -36.024 1.00 96.31 93 LYS A CA 1
ATOM 743 C C . LYS A 1 93 ? 18.137 10.515 -35.753 1.00 96.31 93 LYS A C 1
ATOM 745 O O . LYS A 1 93 ? 19.174 9.910 -35.478 1.00 96.31 93 LYS A O 1
ATOM 750 N N . TYR A 1 94 ? 16.949 9.911 -35.801 1.00 96.56 94 TYR A N 1
ATOM 751 C CA . TYR A 1 94 ? 16.754 8.546 -35.306 1.00 96.56 94 TYR A CA 1
ATOM 752 C C . TYR A 1 94 ? 16.620 7.483 -36.399 1.00 96.56 94 TYR A C 1
ATOM 754 O O . TYR A 1 94 ? 17.020 6.346 -36.139 1.00 96.56 94 TYR A O 1
ATOM 762 N N . TYR A 1 95 ? 16.143 7.824 -37.602 1.00 94.31 95 TYR A N 1
ATOM 763 C CA . TYR A 1 95 ? 15.789 6.840 -38.637 1.00 94.31 95 TYR A CA 1
ATOM 764 C C . TYR A 1 95 ? 16.460 7.051 -40.006 1.00 94.31 95 TYR A C 1
ATOM 766 O O . TYR A 1 95 ? 16.468 6.119 -40.808 1.00 94.31 95 TYR A O 1
ATOM 774 N N . THR A 1 96 ? 17.058 8.216 -40.285 1.00 94.44 96 THR A N 1
ATOM 775 C CA . THR A 1 96 ? 17.691 8.497 -41.590 1.00 94.44 96 THR A CA 1
ATOM 776 C C . THR A 1 96 ? 19.216 8.362 -41.516 1.00 94.44 96 THR A C 1
ATOM 778 O O . THR A 1 96 ? 19.907 9.327 -41.208 1.00 94.44 96 THR A O 1
ATOM 781 N N . GLU A 1 97 ? 19.777 7.195 -41.856 1.00 92.81 97 GLU A N 1
ATOM 782 C CA . GLU A 1 97 ? 21.225 6.910 -41.708 1.00 92.81 97 GLU A CA 1
ATOM 783 C C . GLU A 1 97 ? 22.163 7.890 -42.434 1.00 92.81 97 GLU A C 1
ATOM 785 O O . GLU A 1 97 ? 23.262 8.171 -41.956 1.00 92.81 97 GLU A O 1
ATOM 790 N N . ASN A 1 98 ? 21.726 8.427 -43.575 1.00 94.06 98 ASN A N 1
ATOM 791 C CA . ASN A 1 98 ? 22.504 9.370 -44.384 1.00 94.06 98 ASN A CA 1
ATOM 792 C C . ASN A 1 98 ? 22.363 10.831 -43.924 1.00 94.06 98 ASN A C 1
ATOM 794 O O . ASN A 1 98 ? 22.968 11.721 -44.522 1.00 94.06 98 ASN A O 1
ATOM 798 N N . SER A 1 99 ? 21.551 11.104 -42.899 1.00 94.50 99 SER A N 1
ATOM 799 C CA . SER A 1 99 ? 21.379 12.456 -42.376 1.00 94.50 99 SER A CA 1
ATOM 800 C C . SER A 1 99 ? 22.638 12.923 -41.637 1.00 94.50 99 SER A C 1
ATOM 802 O O . SER A 1 99 ? 23.204 12.157 -40.851 1.00 94.50 99 SER A O 1
ATOM 804 N N . PRO A 1 100 ? 23.052 14.197 -41.781 1.00 94.19 100 PRO A N 1
ATOM 805 C CA . PRO A 1 100 ? 24.126 14.762 -40.961 1.00 94.19 100 PRO A CA 1
ATOM 806 C C . PRO A 1 100 ? 23.792 14.789 -39.458 1.00 94.19 100 PRO A C 1
ATOM 808 O O . PRO A 1 100 ? 24.692 14.979 -38.643 1.00 94.19 100 PRO A O 1
ATOM 811 N N . TYR A 1 101 ? 22.523 14.595 -39.085 1.00 94.62 101 TYR A N 1
ATOM 812 C CA . TYR A 1 101 ? 22.049 14.578 -37.698 1.00 94.62 101 TYR A CA 1
ATOM 813 C C . TYR A 1 101 ? 21.885 13.166 -37.121 1.00 94.62 101 TYR A C 1
ATOM 815 O O . TYR A 1 101 ? 21.506 13.031 -35.958 1.00 94.62 101 TYR A O 1
ATOM 823 N N . TYR A 1 102 ? 22.149 12.119 -37.909 1.00 95.69 102 TYR A N 1
ATOM 824 C CA . TYR A 1 102 ? 21.892 10.739 -37.509 1.00 95.69 102 TYR A CA 1
ATOM 825 C C . TYR A 1 102 ? 22.703 10.322 -36.273 1.00 95.69 102 TYR A C 1
ATOM 827 O O . TYR A 1 102 ? 23.939 10.339 -36.269 1.00 95.69 102 TYR A O 1
ATOM 835 N N . ILE A 1 103 ? 22.003 9.883 -35.226 1.00 93.44 103 ILE A N 1
ATOM 836 C CA . ILE A 1 103 ? 22.603 9.408 -33.980 1.00 93.44 103 ILE A CA 1
ATOM 837 C C . ILE A 1 103 ? 23.006 7.938 -34.145 1.00 93.44 103 ILE A C 1
ATOM 839 O O . ILE A 1 103 ? 22.182 7.063 -34.427 1.00 93.44 103 ILE A O 1
ATOM 843 N N . LYS A 1 104 ? 24.296 7.649 -33.949 1.00 92.19 104 LYS A N 1
ATOM 844 C CA . LYS A 1 104 ? 24.874 6.297 -34.029 1.00 92.19 104 LYS A CA 1
ATOM 845 C C . LYS A 1 104 ? 24.884 5.605 -32.662 1.00 92.19 104 LYS A C 1
ATOM 847 O O . LYS A 1 104 ? 24.855 6.260 -31.628 1.00 92.19 104 LYS A O 1
ATOM 852 N N . GLY A 1 105 ? 24.965 4.273 -32.667 1.00 87.31 105 GLY A N 1
ATOM 853 C CA . GLY A 1 105 ? 25.147 3.473 -31.446 1.00 87.31 105 GLY A CA 1
ATOM 854 C C . GLY A 1 105 ? 23.881 3.206 -30.622 1.00 87.31 105 GLY A C 1
ATOM 855 O O . GLY A 1 105 ? 23.992 2.675 -29.520 1.00 87.31 105 GLY A O 1
ATOM 856 N N . LEU A 1 106 ? 22.700 3.548 -31.149 1.00 90.44 106 LEU A N 1
ATOM 857 C CA . LEU A 1 106 ? 21.404 3.214 -30.554 1.00 90.44 106 LEU A CA 1
ATOM 858 C C . LEU A 1 106 ? 20.796 1.969 -31.211 1.00 90.44 106 LEU A C 1
ATOM 860 O O . LEU A 1 106 ? 20.808 1.839 -32.442 1.00 90.44 106 LEU A O 1
ATOM 864 N N . THR A 1 107 ? 20.212 1.100 -30.391 1.00 89.81 107 THR A N 1
ATOM 865 C CA . THR A 1 107 ? 19.334 0.003 -30.817 1.00 89.81 107 THR A CA 1
ATOM 866 C C . THR A 1 107 ? 18.021 0.540 -31.393 1.00 89.81 107 THR A C 1
ATOM 868 O O . THR A 1 107 ? 17.674 1.708 -31.216 1.00 89.81 107 THR A O 1
ATOM 871 N N . LYS A 1 108 ? 17.257 -0.321 -32.076 1.00 89.75 108 LYS A N 1
ATOM 872 C CA . LYS A 1 108 ? 15.929 0.043 -32.593 1.00 89.75 108 LYS A CA 1
ATOM 873 C C . LYS A 1 108 ? 14.997 0.542 -31.482 1.00 89.75 108 LYS A C 1
ATOM 875 O O . LYS A 1 108 ? 14.301 1.529 -31.680 1.00 89.75 108 LYS A O 1
ATOM 880 N N . GLU A 1 109 ? 15.021 -0.109 -30.323 1.00 89.44 109 GLU A N 1
ATOM 881 C CA . GLU A 1 109 ? 14.161 0.260 -29.199 1.00 89.44 109 GLU A CA 1
ATOM 882 C C . GLU A 1 109 ? 14.573 1.596 -28.576 1.00 89.44 109 GLU A C 1
ATOM 884 O O . GLU A 1 109 ? 13.745 2.487 -28.412 1.00 89.44 109 GLU A O 1
ATOM 889 N N . GLU A 1 110 ? 15.874 1.793 -28.345 1.00 92.75 110 GLU A N 1
ATOM 890 C CA . GLU A 1 110 ? 16.412 3.072 -27.867 1.00 92.75 110 GLU A CA 1
ATOM 891 C C . GLU A 1 110 ? 16.056 4.234 -28.819 1.00 92.75 110 GLU A C 1
ATOM 893 O O . GLU A 1 110 ? 15.734 5.330 -28.361 1.00 92.75 110 GLU A O 1
ATOM 898 N N . ARG A 1 111 ? 16.061 3.998 -30.142 1.00 95.06 111 ARG A N 1
ATOM 899 C CA . ARG A 1 111 ? 15.628 4.987 -31.150 1.00 95.06 111 ARG A CA 1
ATOM 900 C C . ARG A 1 111 ? 14.146 5.311 -31.039 1.00 95.06 111 ARG A C 1
ATOM 902 O O . ARG A 1 111 ? 13.789 6.487 -31.069 1.00 95.06 111 ARG A O 1
ATOM 909 N N . ASN A 1 112 ? 13.304 4.288 -30.903 1.00 93.88 112 ASN A N 1
ATOM 910 C CA . ASN A 1 112 ? 11.860 4.457 -30.776 1.00 93.88 112 ASN A CA 1
ATOM 911 C C . ASN A 1 112 ? 11.512 5.285 -29.535 1.00 93.88 112 ASN A C 1
ATOM 913 O O . ASN A 1 112 ? 10.770 6.258 -29.651 1.00 93.88 112 ASN A O 1
ATOM 917 N N . ILE A 1 113 ? 12.088 4.940 -28.378 1.00 93.31 113 ILE A N 1
ATOM 918 C CA . ILE A 1 113 ? 11.856 5.641 -27.107 1.00 93.31 113 ILE A CA 1
ATOM 919 C C . ILE A 1 113 ? 12.276 7.109 -27.216 1.00 93.31 113 ILE A C 1
ATOM 921 O O . ILE A 1 113 ? 11.486 8.003 -26.899 1.00 93.31 113 ILE A O 1
ATOM 925 N N . ALA A 1 114 ? 13.492 7.370 -27.705 1.00 94.44 114 ALA A N 1
ATOM 926 C CA . ALA A 1 114 ? 14.011 8.729 -27.796 1.00 94.44 114 ALA A CA 1
ATOM 927 C C . ALA A 1 114 ? 13.212 9.584 -28.792 1.00 94.44 114 ALA A C 1
ATOM 929 O O . ALA A 1 114 ? 12.783 10.692 -28.466 1.00 94.44 114 ALA A O 1
ATOM 930 N N . SER A 1 115 ? 12.926 9.046 -29.982 1.00 94.62 115 SER A N 1
ATOM 931 C CA . SER A 1 115 ? 12.119 9.735 -30.992 1.00 94.62 115 SER A CA 1
ATOM 932 C C . SER A 1 115 ? 10.698 10.019 -30.503 1.00 94.62 115 SER A C 1
ATOM 934 O O . SER A 1 115 ? 10.217 11.141 -30.667 1.00 94.62 115 SER A O 1
ATOM 936 N N . TYR A 1 116 ? 10.035 9.035 -29.888 1.00 93.19 116 TYR A N 1
ATOM 937 C CA . TYR A 1 116 ? 8.697 9.203 -29.325 1.00 93.19 116 TYR A CA 1
ATOM 938 C C . TYR A 1 116 ? 8.683 10.292 -28.251 1.00 93.19 116 TYR A C 1
ATOM 940 O O . TYR A 1 116 ? 7.822 11.173 -28.276 1.00 93.19 116 TYR A O 1
ATOM 948 N N . THR A 1 117 ? 9.664 10.272 -27.346 1.00 93.50 117 THR A N 1
ATOM 949 C CA . THR A 1 117 ? 9.750 11.235 -26.246 1.00 93.50 117 THR A CA 1
ATOM 950 C C . THR A 1 117 ? 9.965 12.656 -26.765 1.00 93.50 117 THR A C 1
ATOM 952 O O . THR A 1 117 ? 9.233 13.560 -26.355 1.00 93.50 117 THR A O 1
ATOM 955 N N . GLU A 1 118 ? 10.883 12.873 -27.715 1.00 94.19 118 GLU A N 1
ATOM 956 C CA . GLU A 1 118 ? 11.092 14.199 -28.315 1.00 94.19 118 GLU A CA 1
ATOM 957 C C . GLU A 1 118 ? 9.859 14.700 -29.083 1.00 94.19 118 GLU A C 1
ATOM 959 O O . GLU A 1 118 ? 9.481 15.866 -28.939 1.00 94.19 118 GLU A O 1
ATOM 964 N N . ILE A 1 119 ? 9.192 13.835 -29.860 1.00 93.38 119 ILE A N 1
ATOM 965 C CA . ILE A 1 119 ? 7.961 14.195 -30.584 1.00 93.38 119 ILE A CA 1
ATOM 966 C C . ILE A 1 119 ? 6.851 14.560 -29.598 1.00 93.38 119 ILE A C 1
ATOM 968 O O . ILE A 1 119 ? 6.187 15.582 -29.778 1.00 93.38 119 ILE A O 1
ATOM 972 N N . ARG A 1 120 ? 6.664 13.780 -28.527 1.00 92.06 120 ARG A N 1
ATOM 973 C CA . ARG A 1 120 ? 5.657 14.064 -27.498 1.00 92.06 120 ARG A CA 1
ATOM 974 C C . ARG A 1 120 ? 5.894 15.433 -26.861 1.00 92.06 120 ARG A C 1
ATOM 976 O O . ARG A 1 120 ? 4.971 16.244 -26.825 1.00 92.06 120 ARG A O 1
ATOM 983 N N . HIS A 1 121 ? 7.131 15.743 -26.475 1.00 90.81 121 HIS A N 1
ATOM 984 C CA . HIS A 1 121 ? 7.475 17.056 -25.921 1.00 90.81 121 HIS A CA 1
ATOM 985 C C . HIS A 1 121 ? 7.238 18.195 -26.925 1.00 90.81 121 HIS A C 1
ATOM 987 O O . HIS A 1 121 ? 6.757 19.255 -26.530 1.00 90.81 121 HIS A O 1
ATOM 993 N N . LEU A 1 122 ? 7.483 17.992 -28.228 1.00 91.06 122 LEU A N 1
ATOM 994 C CA . LEU A 1 122 ? 7.096 18.974 -29.251 1.00 91.06 122 LEU A CA 1
ATOM 995 C C . LEU A 1 122 ? 5.579 19.194 -29.294 1.00 91.06 122 LEU A C 1
ATOM 997 O O . LEU A 1 122 ? 5.132 20.341 -29.288 1.00 91.06 122 LEU A O 1
ATOM 1001 N N . THR A 1 123 ? 4.781 18.119 -29.314 1.00 89.94 123 THR A N 1
ATOM 1002 C CA . THR A 1 123 ? 3.309 18.234 -29.336 1.00 89.94 123 THR A CA 1
ATOM 1003 C C . THR A 1 123 ? 2.760 18.934 -28.093 1.00 89.94 123 THR A C 1
ATOM 1005 O O . THR A 1 123 ? 1.764 19.650 -28.177 1.00 89.94 123 THR A O 1
ATOM 1008 N N . MET A 1 124 ? 3.462 18.799 -26.967 1.00 90.56 124 MET A N 1
ATOM 1009 C CA . MET A 1 124 ? 3.151 19.445 -25.694 1.00 90.56 124 MET A CA 1
ATOM 1010 C C . MET A 1 124 ? 3.844 20.807 -25.516 1.00 90.56 124 MET A C 1
ATOM 1012 O O . MET A 1 124 ? 3.866 21.349 -24.417 1.00 90.56 124 MET A O 1
ATOM 1016 N N . LYS A 1 125 ? 4.415 21.392 -26.580 1.00 89.62 125 LYS A N 1
ATOM 1017 C CA . LYS A 1 125 ? 5.067 22.719 -26.553 1.00 89.62 125 LYS A CA 1
ATOM 1018 C C . LYS A 1 125 ? 6.170 22.849 -25.489 1.00 89.62 125 LYS A C 1
ATOM 1020 O O . LYS A 1 125 ? 6.366 23.916 -24.908 1.00 89.62 125 LYS A O 1
ATOM 1025 N N . GLY A 1 126 ? 6.908 21.767 -25.259 1.00 84.12 126 GLY A N 1
ATOM 1026 C CA . GLY A 1 126 ? 8.009 21.700 -24.302 1.00 84.12 126 GLY A CA 1
ATOM 1027 C C . GLY A 1 126 ? 7.579 21.389 -22.871 1.00 84.12 126 GLY A C 1
ATOM 1028 O O . GLY A 1 126 ? 8.445 21.308 -22.001 1.00 84.12 126 GLY A O 1
ATOM 1029 N N . GLU A 1 127 ? 6.281 21.194 -22.610 1.00 87.12 127 GLU A N 1
ATOM 1030 C CA . GLU A 1 127 ? 5.834 20.646 -21.332 1.00 87.12 127 GLU A CA 1
ATOM 1031 C C . GLU A 1 127 ? 6.325 19.208 -21.176 1.00 87.12 127 GLU A C 1
ATOM 1033 O O . GLU A 1 127 ? 6.324 18.409 -22.117 1.00 87.12 127 GLU A O 1
ATOM 1038 N N . ILE A 1 128 ? 6.783 18.905 -19.965 1.00 77.94 128 ILE A N 1
ATOM 1039 C CA . ILE A 1 128 ? 7.414 17.629 -19.662 1.00 77.94 128 ILE A CA 1
ATOM 1040 C C . ILE A 1 128 ? 6.340 16.586 -19.440 1.00 77.94 128 ILE A C 1
ATOM 1042 O O . ILE A 1 128 ? 5.458 16.747 -18.597 1.00 77.94 128 ILE A O 1
ATOM 1046 N N . SER A 1 129 ? 6.454 15.508 -20.199 1.00 72.50 129 SER A N 1
ATOM 1047 C CA . SER A 1 129 ? 5.579 14.356 -20.097 1.00 72.50 129 SER A CA 1
ATOM 1048 C C . SER A 1 129 ? 6.195 13.257 -19.230 1.00 72.50 129 SER A C 1
ATOM 1050 O O . SER A 1 129 ? 7.373 13.319 -18.896 1.00 72.50 129 SER A O 1
ATOM 1052 N N . GLU A 1 130 ? 5.436 12.197 -18.947 1.00 79.75 130 GLU A N 1
ATOM 1053 C CA . GLU A 1 130 ? 6.000 10.964 -18.376 1.00 79.75 130 GLU A CA 1
ATOM 1054 C C . GLU A 1 130 ? 7.172 10.445 -19.223 1.00 79.75 130 GLU A C 1
ATOM 1056 O O . GLU A 1 130 ? 7.127 10.507 -20.460 1.00 79.75 130 GLU A O 1
ATOM 1061 N N . PHE A 1 131 ? 8.201 9.931 -18.547 1.00 86.62 131 PHE A N 1
ATOM 1062 C CA . PHE A 1 131 ? 9.395 9.372 -19.167 1.00 86.62 131 PHE A CA 1
ATOM 1063 C C . PHE A 1 131 ? 9.372 7.846 -19.174 1.00 86.62 131 PHE A C 1
ATOM 1065 O O . PHE A 1 131 ? 8.804 7.207 -18.293 1.00 86.62 131 PHE A O 1
ATOM 1072 N N . MET A 1 132 ? 10.064 7.260 -20.147 1.00 87.31 132 MET A N 1
ATOM 1073 C CA . MET A 1 132 ? 10.342 5.828 -20.169 1.00 87.31 132 MET A CA 1
ATOM 1074 C C . MET A 1 132 ? 11.707 5.576 -19.525 1.00 87.31 132 MET A C 1
ATOM 1076 O O . MET A 1 132 ? 12.720 6.062 -20.019 1.00 87.31 132 MET A O 1
ATOM 1080 N N . TYR A 1 133 ? 11.781 4.794 -18.446 1.00 87.25 133 TYR A N 1
ATOM 1081 C CA . TYR A 1 133 ? 13.070 4.505 -17.792 1.00 87.25 133 TYR A CA 1
ATOM 1082 C C . TYR A 1 133 ? 13.978 3.560 -18.586 1.00 87.25 133 TYR A C 1
ATOM 1084 O O . TYR A 1 133 ? 15.151 3.389 -18.240 1.00 87.25 133 TYR A O 1
ATOM 1092 N N . ASP A 1 134 ? 13.484 3.017 -19.699 1.00 85.81 134 ASP A N 1
ATOM 1093 C CA . ASP A 1 134 ? 14.286 2.257 -20.651 1.00 85.81 134 ASP A CA 1
ATOM 1094 C C . ASP A 1 134 ? 15.142 3.115 -21.591 1.00 85.81 134 ASP A C 1
ATOM 1096 O O . ASP A 1 134 ? 16.031 2.589 -22.258 1.00 85.81 134 ASP A O 1
ATOM 1100 N N . ASP A 1 135 ? 15.010 4.437 -21.516 1.00 91.50 135 ASP A N 1
ATOM 1101 C CA . ASP A 1 135 ? 15.743 5.401 -22.331 1.00 91.50 135 ASP A CA 1
ATOM 1102 C C . ASP A 1 135 ? 17.277 5.229 -22.327 1.00 91.50 135 ASP A C 1
ATOM 1104 O O . ASP A 1 135 ? 17.914 4.976 -21.292 1.00 91.50 135 ASP A O 1
ATOM 1108 N N . ALA A 1 136 ? 17.884 5.434 -23.500 1.00 91.25 136 ALA A N 1
ATOM 1109 C CA . ALA A 1 136 ? 19.328 5.409 -23.708 1.00 91.25 136 ALA A CA 1
ATOM 1110 C C . ALA A 1 136 ? 20.072 6.513 -22.939 1.00 91.25 136 ALA A C 1
ATOM 1112 O O . ALA A 1 136 ? 21.239 6.333 -22.590 1.00 91.25 136 ALA A O 1
ATOM 1113 N N . VAL A 1 137 ? 19.419 7.634 -22.616 1.00 92.38 137 VAL A N 1
ATOM 1114 C CA . VAL A 1 137 ? 19.982 8.722 -21.791 1.00 92.38 137 VAL A CA 1
ATOM 1115 C C . VAL A 1 137 ? 20.394 8.222 -20.400 1.00 92.38 137 VAL A C 1
ATOM 1117 O O . VAL A 1 137 ? 21.348 8.729 -19.796 1.00 92.38 137 VAL A O 1
ATOM 1120 N N . LEU A 1 138 ? 19.703 7.194 -19.901 1.00 91.25 138 LEU A N 1
ATOM 1121 C CA . LEU A 1 138 ? 19.982 6.557 -18.618 1.00 91.25 138 LEU A CA 1
ATOM 1122 C C . LEU A 1 138 ? 20.983 5.394 -18.728 1.00 91.25 138 LEU A C 1
ATOM 1124 O O . LEU A 1 138 ? 21.329 4.792 -17.713 1.00 91.25 138 LEU A O 1
ATOM 1128 N N . LYS A 1 139 ? 21.474 5.048 -19.924 1.00 85.19 139 LYS A N 1
ATOM 1129 C CA . LYS A 1 139 ? 22.406 3.926 -20.128 1.00 85.19 139 LYS A CA 1
ATOM 1130 C C . LYS A 1 139 ? 23.656 4.073 -19.254 1.00 85.19 139 LYS A C 1
ATOM 1132 O O . LYS A 1 139 ? 24.267 5.136 -19.189 1.00 85.19 139 LYS A O 1
ATOM 1137 N N . GLY A 1 140 ? 24.011 3.001 -18.541 1.00 78.06 140 GLY A N 1
ATOM 1138 C CA . GLY A 1 140 ? 25.120 2.992 -17.574 1.00 78.06 140 GLY A CA 1
ATOM 1139 C C . GLY A 1 140 ? 24.853 3.745 -16.262 1.00 78.06 140 GLY A C 1
ATOM 1140 O O . GLY A 1 140 ? 25.736 3.803 -15.414 1.00 78.06 140 GLY A O 1
ATOM 1141 N N . LYS A 1 141 ? 23.652 4.312 -16.080 1.00 77.50 141 LYS A N 1
ATOM 1142 C CA . LYS A 1 141 ? 23.231 5.062 -14.883 1.00 77.50 141 LYS A CA 1
ATOM 1143 C C . LYS A 1 141 ? 22.021 4.435 -14.178 1.00 77.50 141 LYS A C 1
ATOM 1145 O O . LYS A 1 141 ? 21.505 5.019 -13.230 1.00 77.50 141 LYS A O 1
ATOM 1150 N N . LYS A 1 142 ? 21.542 3.279 -14.654 1.00 69.50 142 LYS A N 1
ATOM 1151 C CA . LYS A 1 142 ? 20.382 2.572 -14.096 1.00 69.50 142 LYS A CA 1
ATOM 1152 C C . LYS A 1 142 ? 20.822 1.657 -12.954 1.00 69.50 142 LYS A C 1
ATOM 1154 O O . LYS A 1 142 ? 21.438 0.625 -13.202 1.00 69.50 142 LYS A O 1
ATOM 1159 N N . THR A 1 143 ? 20.455 2.003 -11.730 1.00 72.19 143 THR A N 1
ATOM 1160 C CA . THR A 1 143 ? 20.315 1.037 -10.626 1.00 72.19 143 THR A CA 1
ATOM 1161 C C . THR A 1 143 ? 18.974 0.329 -10.804 1.00 72.19 143 THR A C 1
ATOM 1163 O O . THR A 1 143 ? 18.035 1.031 -11.162 1.00 72.19 143 THR A O 1
ATOM 1166 N N . PRO A 1 144 ? 18.805 -0.992 -10.624 1.00 78.62 144 PRO A N 1
ATOM 1167 C CA . PRO A 1 144 ? 17.466 -1.578 -10.652 1.00 78.62 144 PRO A CA 1
ATOM 1168 C C . PRO A 1 144 ? 16.581 -0.941 -9.571 1.00 78.62 144 PRO A C 1
ATOM 1170 O O . PRO A 1 144 ? 17.054 -0.598 -8.492 1.00 78.62 144 PRO A O 1
ATOM 1173 N N . VAL A 1 145 ? 15.306 -0.749 -9.896 1.00 83.31 145 VAL A N 1
ATOM 1174 C CA . VAL A 1 145 ? 14.286 -0.250 -8.968 1.00 83.31 145 VAL A CA 1
ATOM 1175 C C . VAL A 1 145 ? 13.165 -1.276 -8.973 1.00 83.31 145 VAL A C 1
ATOM 1177 O O . VAL A 1 145 ? 12.781 -1.751 -10.043 1.00 83.31 145 VAL A O 1
ATOM 1180 N N . PHE A 1 146 ? 12.693 -1.649 -7.788 1.00 86.88 146 PHE A N 1
ATOM 1181 C CA . PHE A 1 146 ? 11.692 -2.692 -7.606 1.00 86.88 146 PHE A CA 1
ATOM 1182 C C . PHE A 1 146 ? 10.463 -2.098 -6.919 1.00 86.88 146 PHE A C 1
ATOM 1184 O O . PHE A 1 146 ? 10.586 -1.523 -5.839 1.00 86.88 146 PHE A O 1
ATOM 1191 N N . ASP A 1 147 ? 9.286 -2.258 -7.525 1.00 89.50 147 ASP A N 1
ATOM 1192 C CA . ASP A 1 147 ? 8.038 -1.642 -7.047 1.00 89.50 147 ASP A CA 1
ATOM 1193 C C . ASP A 1 147 ? 7.693 -2.024 -5.602 1.00 89.50 147 ASP A C 1
ATOM 1195 O O . ASP A 1 147 ? 7.173 -1.223 -4.828 1.00 89.50 147 ASP A O 1
ATOM 1199 N N . ASP A 1 148 ? 7.996 -3.258 -5.208 1.00 90.94 148 ASP A N 1
ATOM 1200 C CA . ASP A 1 148 ? 7.722 -3.747 -3.864 1.00 90.94 148 ASP A CA 1
ATOM 1201 C C . ASP A 1 148 ? 8.698 -3.211 -2.810 1.00 90.94 148 ASP A C 1
ATOM 1203 O O . ASP A 1 148 ? 8.262 -2.922 -1.694 1.00 90.94 148 ASP A O 1
ATOM 1207 N N . ILE A 1 149 ? 9.966 -2.994 -3.176 1.00 92.44 149 ILE A N 1
ATOM 1208 C CA . ILE A 1 149 ? 10.934 -2.255 -2.353 1.00 92.44 149 ILE A CA 1
ATOM 1209 C C . ILE A 1 149 ? 10.488 -0.804 -2.204 1.00 92.44 149 ILE A C 1
ATOM 1211 O O . ILE A 1 149 ? 10.403 -0.314 -1.083 1.00 92.44 149 ILE A O 1
ATOM 1215 N N . MET A 1 150 ? 10.123 -0.138 -3.303 1.00 93.00 150 MET A N 1
ATOM 1216 C CA . MET A 1 150 ? 9.644 1.246 -3.255 1.00 93.00 150 MET A CA 1
ATOM 1217 C C . MET A 1 150 ? 8.427 1.398 -2.347 1.00 93.00 150 MET A C 1
ATOM 1219 O O . MET A 1 150 ? 8.368 2.315 -1.533 1.00 93.00 150 MET A O 1
ATOM 1223 N N . ARG A 1 151 ? 7.460 0.481 -2.453 1.00 93.00 151 ARG A N 1
ATOM 1224 C CA . ARG A 1 151 ? 6.289 0.467 -1.576 1.00 93.00 151 ARG A CA 1
ATOM 1225 C C . ARG A 1 151 ? 6.690 0.270 -0.113 1.00 93.00 151 ARG A C 1
ATOM 1227 O O . ARG A 1 151 ? 6.106 0.899 0.762 1.00 93.00 151 ARG A O 1
ATOM 1234 N N . ALA A 1 152 ? 7.675 -0.581 0.171 1.00 94.88 152 ALA A N 1
ATOM 1235 C CA . ALA A 1 152 ? 8.176 -0.764 1.530 1.00 94.88 152 ALA A CA 1
ATOM 1236 C C . ALA A 1 152 ? 8.878 0.498 2.069 1.00 94.88 152 ALA A C 1
ATOM 1238 O O . ALA A 1 152 ? 8.646 0.877 3.216 1.00 94.88 152 ALA A O 1
ATOM 1239 N N . GLU A 1 153 ? 9.682 1.177 1.251 1.00 95.56 153 GLU A N 1
ATOM 1240 C CA . GLU A 1 153 ? 10.310 2.458 1.597 1.00 95.56 153 GLU A CA 1
ATOM 1241 C C . GLU A 1 153 ? 9.263 3.555 1.843 1.00 95.56 153 GLU A C 1
ATOM 1243 O O . GLU A 1 153 ? 9.334 4.267 2.846 1.00 95.56 153 GLU A O 1
ATOM 1248 N N . GLU A 1 154 ? 8.247 3.653 0.980 1.00 95.94 154 GLU A N 1
ATOM 1249 C CA . GLU A 1 154 ? 7.118 4.567 1.162 1.00 95.94 154 GLU A CA 1
ATOM 1250 C C . GLU A 1 154 ? 6.362 4.267 2.464 1.00 95.94 154 GLU A C 1
ATOM 1252 O O . GLU A 1 154 ? 5.997 5.180 3.207 1.00 95.94 154 GLU A O 1
ATOM 1257 N N . ASN A 1 155 ? 6.139 2.990 2.771 1.00 96.44 155 ASN A N 1
ATOM 1258 C CA . ASN A 1 155 ? 5.493 2.556 4.004 1.00 96.44 155 ASN A CA 1
ATOM 1259 C C . ASN A 1 155 ? 6.304 2.960 5.247 1.00 96.44 155 ASN A C 1
ATOM 1261 O O . ASN A 1 155 ? 5.741 3.524 6.189 1.00 96.44 155 ASN A O 1
ATOM 1265 N N . ALA A 1 156 ? 7.626 2.759 5.228 1.00 97.06 156 ALA A N 1
ATOM 1266 C CA . ALA A 1 156 ? 8.528 3.211 6.289 1.00 97.06 156 ALA A CA 1
ATOM 1267 C C . ALA A 1 156 ? 8.490 4.739 6.462 1.00 97.06 156 ALA A C 1
ATOM 1269 O O . ALA A 1 156 ? 8.381 5.243 7.581 1.00 97.06 156 ALA A O 1
ATOM 1270 N N . TYR A 1 157 ? 8.507 5.487 5.357 1.00 97.38 157 TYR A N 1
ATOM 1271 C CA . TYR A 1 157 ? 8.381 6.942 5.384 1.00 97.38 157 TYR A CA 1
ATOM 1272 C C . TYR A 1 157 ? 7.037 7.391 5.977 1.00 97.38 157 TYR A C 1
ATOM 1274 O O . TYR A 1 157 ? 6.987 8.262 6.847 1.00 97.38 157 TYR A O 1
ATOM 1282 N N . ASN A 1 158 ? 5.933 6.777 5.538 1.00 97.69 158 ASN A N 1
ATOM 1283 C CA . ASN A 1 158 ? 4.599 7.072 6.053 1.00 97.69 158 ASN A CA 1
ATOM 1284 C C . ASN A 1 158 ? 4.497 6.766 7.553 1.00 97.69 158 ASN A C 1
ATOM 1286 O O . ASN A 1 158 ? 3.874 7.541 8.276 1.00 97.69 158 ASN A O 1
ATOM 1290 N N . ARG A 1 159 ? 5.132 5.691 8.042 1.00 98.06 159 ARG A N 1
ATOM 1291 C CA . ARG A 1 159 ? 5.191 5.371 9.475 1.00 98.06 159 ARG A CA 1
ATOM 1292 C C . ARG A 1 159 ? 5.862 6.485 10.278 1.00 98.06 159 ARG A C 1
ATOM 1294 O O . ARG A 1 159 ? 5.298 6.937 11.272 1.00 98.06 159 ARG A O 1
ATOM 1301 N N . GLU A 1 160 ? 7.019 6.970 9.833 1.00 97.94 160 GLU A N 1
ATOM 1302 C CA . GLU A 1 160 ? 7.721 8.085 10.484 1.00 97.94 160 GLU A CA 1
ATOM 1303 C C . GLU A 1 160 ? 6.906 9.389 10.445 1.00 97.94 160 GLU A C 1
ATOM 1305 O O . GLU A 1 160 ? 6.844 10.131 11.430 1.00 97.94 160 GLU A O 1
ATOM 1310 N N . ALA A 1 161 ? 6.214 9.669 9.338 1.00 97.81 161 ALA A N 1
ATOM 1311 C CA . ALA A 1 161 ? 5.317 10.820 9.248 1.00 97.81 161 ALA A CA 1
ATOM 1312 C C . ALA A 1 161 ? 4.145 10.719 10.243 1.00 97.81 161 ALA A C 1
ATOM 1314 O O . ALA A 1 161 ? 3.867 11.685 10.958 1.00 97.81 161 ALA A O 1
ATOM 1315 N N . VAL A 1 162 ? 3.512 9.545 10.349 1.00 98.06 162 VAL A N 1
ATOM 1316 C CA . VAL A 1 162 ? 2.437 9.270 11.317 1.00 98.06 162 VAL A CA 1
ATOM 1317 C C . VAL A 1 162 ? 2.940 9.396 12.756 1.00 98.06 162 VAL A C 1
ATOM 1319 O O . VAL A 1 162 ? 2.279 10.045 13.568 1.00 98.06 162 VAL A O 1
ATOM 1322 N N . ASN A 1 163 ? 4.126 8.863 13.072 1.00 98.25 163 ASN A N 1
ATOM 1323 C CA . ASN A 1 163 ? 4.768 9.024 14.383 1.00 98.25 163 ASN A CA 1
ATOM 1324 C C . ASN A 1 163 ? 4.916 10.511 14.751 1.00 98.25 163 ASN A C 1
ATOM 1326 O O . ASN A 1 163 ? 4.553 10.934 15.851 1.00 98.25 163 ASN A O 1
ATOM 1330 N N . ASN A 1 164 ? 5.401 11.329 13.811 1.00 97.31 164 ASN A N 1
ATOM 1331 C CA . ASN A 1 164 ? 5.583 12.763 14.021 1.00 97.31 164 ASN A CA 1
ATOM 1332 C C . ASN A 1 164 ? 4.253 13.504 14.199 1.00 97.31 164 ASN A C 1
ATOM 1334 O O . ASN A 1 164 ? 4.124 14.301 15.129 1.00 97.31 164 ASN A O 1
ATOM 1338 N N . GLN A 1 165 ? 3.254 13.223 13.359 1.00 96.69 165 GLN A N 1
ATOM 1339 C CA . GLN A 1 165 ? 1.918 13.822 13.457 1.00 96.69 165 GLN A CA 1
ATOM 1340 C C . GLN A 1 165 ? 1.241 13.471 14.785 1.00 96.69 165 GLN A C 1
ATOM 1342 O O . GLN A 1 165 ? 0.6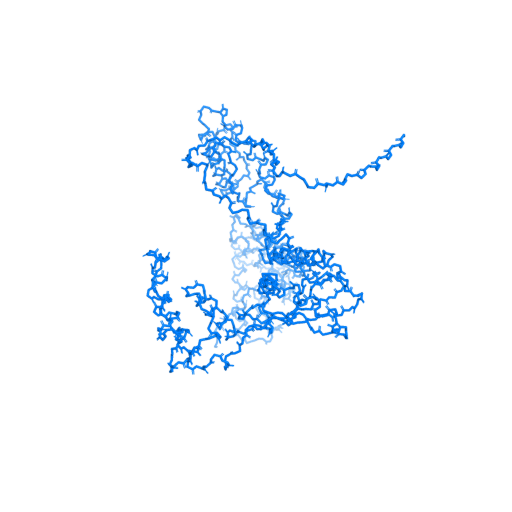83 14.351 15.446 1.00 96.69 165 GLN A O 1
ATOM 1347 N N . PHE A 1 166 ? 1.349 12.211 15.211 1.00 96.50 166 PHE A N 1
ATOM 1348 C CA . PHE A 1 166 ? 0.846 11.762 16.502 1.00 96.50 166 PHE A CA 1
ATOM 1349 C C . PHE A 1 166 ? 1.565 12.462 17.661 1.00 96.50 166 PHE A C 1
ATOM 1351 O O . PHE A 1 166 ? 0.915 12.984 18.564 1.00 96.50 166 PHE A O 1
ATOM 1358 N N . GLN A 1 167 ? 2.894 12.590 17.608 1.00 96.12 167 GLN A N 1
ATOM 1359 C CA . GLN A 1 167 ? 3.630 13.338 18.627 1.00 96.12 167 GLN A CA 1
ATOM 1360 C C . GLN A 1 167 ? 3.232 14.821 18.663 1.00 96.12 167 GLN A C 1
ATOM 1362 O O . GLN A 1 167 ? 3.106 15.396 19.745 1.00 96.12 167 GLN A O 1
ATOM 1367 N N . THR A 1 168 ? 3.029 15.462 17.508 1.00 95.25 168 THR A N 1
ATOM 1368 C CA . THR A 1 168 ? 2.533 16.844 17.444 1.00 95.25 168 THR A CA 1
ATOM 1369 C C . THR A 1 168 ? 1.168 16.966 18.114 1.00 95.25 168 THR A C 1
ATOM 1371 O O . THR A 1 168 ? 0.952 17.920 18.863 1.00 95.25 168 THR A O 1
ATOM 1374 N N . LEU A 1 169 ? 0.275 15.999 17.887 1.00 94.19 169 LEU A N 1
ATOM 1375 C CA . LEU A 1 169 ? -1.027 15.946 18.543 1.00 94.19 169 LEU A CA 1
ATOM 1376 C C . LEU A 1 169 ? -0.874 15.848 20.068 1.00 94.19 169 LEU A C 1
ATOM 1378 O O . LEU A 1 169 ? -1.412 16.693 20.778 1.00 94.19 169 LEU A O 1
ATOM 1382 N N . LEU A 1 170 ? -0.079 14.902 20.579 1.00 94.19 170 LEU A N 1
ATOM 1383 C CA . LEU A 1 170 ? 0.165 14.763 22.023 1.00 94.19 170 LEU A CA 1
ATOM 1384 C C . LEU A 1 170 ? 0.735 16.046 22.642 1.00 94.19 170 LEU A C 1
ATOM 1386 O O . LEU A 1 170 ? 0.219 16.535 23.649 1.00 94.19 170 LEU A O 1
ATOM 1390 N N . ASN A 1 171 ? 1.745 16.641 21.997 1.00 94.44 171 ASN A N 1
ATOM 1391 C CA . ASN A 1 171 ? 2.388 17.871 22.461 1.00 94.44 171 ASN A CA 1
ATOM 1392 C C . ASN A 1 171 ? 1.396 19.034 22.567 1.00 94.44 171 ASN A C 1
ATOM 1394 O O . ASN A 1 171 ? 1.442 19.798 23.530 1.00 94.44 171 ASN A O 1
ATOM 1398 N N . LYS A 1 172 ? 0.483 19.164 21.596 1.00 93.25 172 LYS A N 1
ATOM 1399 C CA . LYS A 1 172 ? -0.545 20.212 21.591 1.00 93.25 172 LYS A CA 1
ATOM 1400 C C . LYS A 1 172 ? -1.474 20.117 22.803 1.00 93.25 172 LYS A C 1
ATOM 1402 O O . LYS A 1 172 ? -1.949 21.140 23.291 1.00 93.25 172 LYS A O 1
ATOM 1407 N N . HIS A 1 173 ? -1.699 18.904 23.297 1.00 93.25 173 HIS A N 1
ATOM 1408 C CA . HIS A 1 173 ? -2.524 18.637 24.471 1.00 93.25 173 HIS A CA 1
ATOM 1409 C C . HIS A 1 173 ? -1.718 18.490 25.770 1.00 93.25 173 HIS A C 1
ATOM 1411 O O . HIS A 1 173 ? -2.287 18.150 26.803 1.00 93.25 173 HIS A O 1
ATOM 1417 N N . GLY A 1 174 ? -0.408 18.760 25.745 1.00 95.19 174 GLY A N 1
ATOM 1418 C CA . GLY A 1 174 ? 0.451 18.655 26.925 1.00 95.19 174 GLY A CA 1
ATOM 1419 C C . GLY A 1 174 ? 0.640 17.222 27.432 1.00 95.19 174 GLY A C 1
ATOM 1420 O O . GLY A 1 174 ? 1.016 17.036 28.587 1.00 95.19 174 GLY A O 1
ATOM 1421 N N . ILE A 1 175 ? 0.393 16.214 26.591 1.00 95.19 175 ILE A N 1
ATOM 1422 C CA . ILE A 1 175 ? 0.575 14.806 26.946 1.00 95.19 175 ILE A CA 1
ATOM 1423 C C . ILE A 1 175 ? 2.004 14.385 26.631 1.00 95.19 175 ILE A C 1
ATOM 1425 O O . ILE A 1 175 ? 2.507 14.588 25.528 1.00 95.19 175 ILE A O 1
ATOM 1429 N N . THR A 1 176 ? 2.647 13.751 27.607 1.00 95.38 176 THR A N 1
ATOM 1430 C CA . THR A 1 176 ? 3.953 13.116 27.441 1.00 95.38 176 THR A CA 1
ATOM 1431 C C . THR A 1 176 ? 3.833 11.653 27.826 1.00 95.38 176 THR A C 1
ATOM 1433 O O . THR A 1 176 ? 3.427 11.342 28.942 1.00 95.38 176 THR A O 1
ATOM 1436 N N . ILE A 1 177 ? 4.204 10.763 26.908 1.00 96.06 177 ILE A N 1
ATOM 1437 C CA . ILE A 1 177 ? 4.312 9.331 27.190 1.00 96.06 177 ILE A CA 1
ATOM 1438 C C . ILE A 1 177 ? 5.711 9.087 27.776 1.00 96.06 177 ILE A C 1
ATOM 1440 O O . ILE A 1 177 ? 6.692 9.515 27.153 1.00 96.06 177 ILE A O 1
ATOM 1444 N N . PRO A 1 178 ? 5.834 8.462 28.963 1.00 95.06 178 PRO A N 1
ATOM 1445 C CA . PRO A 1 178 ? 7.131 8.167 29.555 1.00 95.06 178 PRO A CA 1
ATOM 1446 C C . PRO A 1 178 ? 8.009 7.315 28.635 1.00 95.06 178 PRO A C 1
ATOM 1448 O O . PRO A 1 178 ? 7.532 6.543 27.804 1.00 95.06 178 PRO A O 1
ATOM 1451 N N . LYS A 1 179 ? 9.325 7.462 28.790 1.00 94.50 179 LYS A N 1
ATOM 1452 C CA . LYS A 1 179 ? 10.290 6.639 28.060 1.00 94.50 179 LYS A CA 1
ATOM 1453 C C . LYS A 1 179 ? 10.106 5.164 28.436 1.00 94.50 179 LYS A C 1
ATOM 1455 O O . LYS A 1 179 ? 9.902 4.868 29.609 1.00 94.50 179 LYS A O 1
ATOM 1460 N N . ASP A 1 180 ? 10.220 4.278 27.447 1.00 94.25 180 ASP A N 1
ATOM 1461 C CA . ASP A 1 180 ? 10.079 2.821 27.582 1.00 94.25 180 ASP A CA 1
ATOM 1462 C C . ASP A 1 180 ? 8.682 2.370 28.079 1.00 94.25 180 ASP A C 1
ATOM 1464 O O . ASP A 1 180 ? 8.472 1.200 28.401 1.00 94.25 180 ASP A O 1
ATOM 1468 N N . GLU A 1 181 ? 7.705 3.287 28.117 1.00 96.06 181 GLU A N 1
ATOM 1469 C CA . GLU A 1 181 ? 6.302 2.950 28.343 1.00 96.06 181 GLU A CA 1
ATOM 1470 C C . GLU A 1 181 ? 5.725 2.339 27.066 1.00 96.06 181 GLU A C 1
ATOM 1472 O O . GLU A 1 181 ? 5.770 2.944 25.988 1.00 96.06 181 GLU A O 1
ATOM 1477 N N . LYS A 1 182 ? 5.165 1.136 27.200 1.00 96.50 182 LYS A N 1
ATOM 1478 C CA . LYS A 1 182 ? 4.567 0.389 26.095 1.00 96.50 182 LYS A CA 1
ATOM 1479 C C . LYS A 1 182 ? 3.061 0.538 26.113 1.00 96.50 182 LYS A C 1
ATOM 1481 O O . LYS A 1 182 ? 2.403 0.156 27.080 1.00 96.50 182 LYS A O 1
ATOM 1486 N N . LEU A 1 183 ? 2.524 1.044 25.014 1.00 98.31 183 LEU A N 1
ATOM 1487 C CA . LEU A 1 183 ? 1.093 1.176 24.798 1.00 98.31 183 LEU A CA 1
ATOM 1488 C C . LEU A 1 183 ? 0.663 0.283 23.637 1.00 98.31 183 LEU A C 1
ATOM 1490 O O . LEU A 1 183 ? 1.370 0.162 22.640 1.00 98.31 183 LEU A O 1
ATOM 1494 N N . THR A 1 184 ? -0.529 -0.290 23.732 1.00 98.50 184 THR A N 1
ATOM 1495 C CA . THR A 1 184 ? -1.199 -0.969 22.623 1.00 98.50 184 THR A CA 1
ATOM 1496 C C . THR A 1 184 ? -2.485 -0.226 22.307 1.00 98.50 184 THR A C 1
ATOM 1498 O O . THR A 1 184 ? -3.385 -0.141 23.143 1.00 98.50 184 THR A O 1
ATOM 1501 N N . PHE A 1 185 ? -2.559 0.301 21.093 1.00 98.50 185 PHE A N 1
ATOM 1502 C CA . PHE A 1 185 ? -3.706 1.003 20.540 1.00 98.50 185 PHE A CA 1
ATOM 1503 C C . PHE A 1 185 ? -4.567 -0.031 19.826 1.00 98.50 185 PHE A C 1
ATOM 1505 O O . PHE A 1 185 ? -4.117 -0.599 18.837 1.00 98.50 185 PHE A O 1
ATOM 1512 N N . THR A 1 186 ? -5.777 -0.288 20.317 1.00 98.56 186 THR A N 1
ATOM 1513 C CA . THR A 1 186 ? -6.721 -1.247 19.725 1.00 98.56 186 THR A CA 1
ATOM 1514 C C . THR A 1 186 ? -7.941 -0.505 19.211 1.00 98.56 186 THR A C 1
ATOM 1516 O O . THR A 1 186 ? -8.569 0.232 19.968 1.00 98.56 186 THR A O 1
ATOM 1519 N N . ILE A 1 187 ? -8.269 -0.695 17.935 1.00 98.62 187 ILE A N 1
ATOM 1520 C CA . ILE A 1 187 ? -9.284 0.075 17.222 1.00 98.62 187 ILE A CA 1
ATOM 1521 C C . ILE A 1 187 ? -10.446 -0.827 16.820 1.00 98.62 187 ILE A C 1
ATOM 1523 O O . ILE A 1 187 ? -10.271 -1.809 16.097 1.00 98.62 187 ILE A O 1
ATOM 1527 N N . GLU A 1 188 ? -11.637 -0.447 17.261 1.00 97.00 188 GLU A N 1
ATOM 1528 C CA . GLU A 1 188 ? -12.910 -1.013 16.835 1.00 97.00 188 GLU A CA 1
ATOM 1529 C C . GLU A 1 188 ? -13.371 -0.294 15.546 1.00 97.00 188 GLU A C 1
ATOM 1531 O O . GLU A 1 188 ? -13.424 0.941 15.523 1.00 97.00 188 GLU A O 1
ATOM 1536 N N . PRO A 1 189 ? -13.661 -1.023 14.452 1.00 96.25 189 PRO A N 1
ATOM 1537 C CA . PRO A 1 189 ? -13.867 -0.413 13.139 1.00 96.25 189 PRO A CA 1
ATOM 1538 C C . PRO A 1 189 ? -15.262 0.178 12.874 1.00 96.25 189 PRO A C 1
ATOM 1540 O O . PRO A 1 189 ? -15.380 1.028 11.990 1.00 96.25 189 PRO A O 1
ATOM 1543 N N . ASN A 1 190 ? -16.322 -0.257 13.561 1.00 94.81 190 ASN A N 1
ATOM 1544 C CA . ASN A 1 190 ? -17.694 0.169 13.263 1.00 94.81 190 ASN A CA 1
ATOM 1545 C C . ASN A 1 190 ? -17.915 1.649 13.623 1.00 94.81 190 ASN A C 1
ATOM 1547 O O . ASN A 1 190 ? -18.532 2.405 12.857 1.00 94.81 190 ASN A O 1
ATOM 1551 N N . TYR A 1 191 ? -17.350 2.089 14.751 1.00 93.88 191 TYR A N 1
ATOM 1552 C CA . TYR A 1 191 ? -17.421 3.479 15.216 1.00 93.88 191 TYR A CA 1
ATOM 1553 C C . TYR A 1 191 ? -16.071 4.203 15.190 1.00 93.88 191 TYR A C 1
ATOM 1555 O O . TYR A 1 191 ? -16.031 5.392 15.497 1.00 93.88 191 TYR A O 1
ATOM 1563 N N . TYR A 1 192 ? -14.986 3.523 14.797 1.00 95.81 192 TYR A N 1
ATOM 1564 C CA . TYR A 1 192 ? -13.615 4.041 14.883 1.00 95.81 192 TYR A CA 1
ATOM 1565 C C . TYR A 1 192 ? -13.311 4.559 16.292 1.00 95.81 192 TYR A C 1
ATOM 1567 O O . TYR A 1 192 ? -12.899 5.704 16.484 1.00 95.81 192 TYR A O 1
ATOM 1575 N N . THR A 1 193 ? -13.546 3.693 17.278 1.00 96.38 193 THR A N 1
ATOM 1576 C CA . THR A 1 193 ? -13.193 3.950 18.677 1.00 96.38 193 THR A CA 1
ATOM 1577 C C . THR A 1 193 ? -11.916 3.210 19.033 1.00 96.38 193 THR A C 1
ATOM 1579 O O . THR A 1 193 ? -11.653 2.109 18.549 1.00 96.38 193 THR A O 1
ATOM 1582 N N . LEU A 1 194 ? -11.093 3.843 19.856 1.00 97.31 194 LEU A N 1
ATOM 1583 C CA . LEU A 1 194 ? -9.774 3.370 20.228 1.00 97.31 194 LEU A CA 1
ATOM 1584 C C . LEU A 1 194 ? -9.697 3.145 21.731 1.00 97.31 194 LEU A C 1
ATOM 1586 O O . LEU A 1 194 ? -10.134 3.991 22.509 1.00 97.31 194 LEU A O 1
ATOM 1590 N N . LYS A 1 195 ? -9.073 2.033 22.118 1.00 98.00 195 LYS A N 1
ATOM 1591 C CA . LYS A 1 195 ? -8.705 1.723 23.497 1.00 98.00 195 LYS A CA 1
ATOM 1592 C C . LYS A 1 195 ? -7.194 1.565 23.634 1.00 98.00 195 LYS A C 1
ATOM 1594 O O . LYS A 1 195 ? -6.563 0.887 22.820 1.00 98.00 195 LYS A O 1
ATOM 1599 N N . ILE A 1 196 ? -6.634 2.154 24.681 1.00 97.75 196 ILE A N 1
ATOM 1600 C CA . ILE A 1 196 ? -5.234 2.059 25.072 1.00 97.75 196 ILE A CA 1
ATOM 1601 C C . ILE A 1 196 ? -5.091 0.971 26.135 1.00 97.75 196 ILE A C 1
ATOM 1603 O O . ILE A 1 196 ? -5.788 0.948 27.145 1.00 97.75 196 ILE A O 1
ATOM 1607 N N . ASN A 1 197 ? -4.156 0.055 25.909 1.00 95.56 197 ASN A N 1
ATOM 1608 C CA . ASN A 1 197 ? -3.777 -0.986 26.861 1.00 95.56 197 ASN A CA 1
ATOM 1609 C C . ASN A 1 197 ? -2.254 -0.959 27.079 1.00 95.56 197 ASN A C 1
ATOM 1611 O O . ASN A 1 197 ? -1.535 -0.282 26.350 1.00 95.56 197 ASN A O 1
ATOM 1615 N N . GLY A 1 198 ? -1.751 -1.704 28.067 1.00 91.38 198 GLY A N 1
ATOM 1616 C CA . GLY A 1 198 ? -0.308 -1.895 28.295 1.00 91.38 198 GLY A CA 1
ATOM 1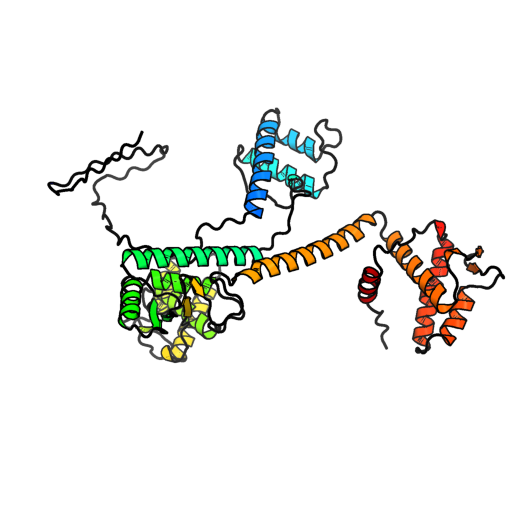617 C C . GLY A 1 198 ? 0.323 -0.969 29.340 1.00 91.38 198 GLY A C 1
ATOM 1618 O O . GLY A 1 198 ? 1.310 -1.363 29.959 1.00 91.38 198 GLY A O 1
ATOM 1619 N N . THR A 1 199 ? -0.289 0.186 29.624 1.00 92.00 199 THR A N 1
ATOM 1620 C CA . THR A 1 199 ? 0.154 1.090 30.698 1.00 92.00 199 THR A CA 1
ATOM 1621 C C . THR A 1 199 ? -0.536 0.819 32.033 1.00 92.00 199 THR A C 1
ATOM 1623 O O . THR A 1 199 ? -1.677 0.359 32.081 1.00 92.00 199 THR A O 1
ATOM 1626 N N . LYS A 1 200 ? 0.165 1.123 33.132 1.00 90.69 200 LYS A N 1
ATOM 1627 C CA . LYS A 1 200 ? -0.411 1.180 34.489 1.00 90.69 200 LYS A CA 1
ATOM 1628 C C . LYS A 1 200 ? -0.985 2.556 34.834 1.00 90.69 200 LYS A C 1
ATOM 1630 O O . LYS A 1 200 ? -1.657 2.683 35.854 1.00 90.69 200 LYS A O 1
ATOM 1635 N N . ASP A 1 201 ? -0.682 3.578 34.037 1.00 93.56 201 ASP A N 1
ATOM 1636 C CA . ASP A 1 201 ? -1.206 4.926 34.221 1.00 93.56 201 ASP A CA 1
ATOM 1637 C C . ASP A 1 201 ? -2.544 5.060 33.484 1.00 93.56 201 ASP A C 1
ATOM 1639 O O . ASP A 1 201 ? -2.611 5.402 32.301 1.00 93.56 201 ASP A O 1
ATOM 1643 N N . GLU A 1 202 ? -3.627 4.766 34.203 1.00 93.88 202 GLU A N 1
ATOM 1644 C CA . GLU A 1 202 ? -4.990 4.879 33.678 1.00 93.88 202 GLU A CA 1
ATOM 1645 C C . GLU A 1 202 ? -5.333 6.317 33.254 1.00 93.88 202 GLU A C 1
ATOM 1647 O O . GLU A 1 202 ? -6.088 6.506 32.303 1.00 93.88 202 GLU A O 1
ATOM 1652 N N . ASN A 1 203 ? -4.738 7.338 33.887 1.00 95.50 203 ASN A N 1
ATOM 1653 C CA . ASN A 1 203 ? -4.981 8.733 33.512 1.00 95.50 203 ASN A CA 1
ATOM 1654 C C . ASN A 1 203 ? -4.314 9.072 32.176 1.00 95.50 203 ASN A C 1
ATOM 1656 O O . ASN A 1 203 ? -4.904 9.783 31.364 1.00 95.50 203 ASN A O 1
ATOM 1660 N N . LEU A 1 204 ? -3.101 8.564 31.933 1.00 95.75 204 LEU A N 1
ATOM 1661 C CA . LEU A 1 204 ? -2.425 8.712 30.644 1.00 95.75 204 LEU A CA 1
ATOM 1662 C C . LEU A 1 204 ? -3.214 8.022 29.527 1.00 95.75 204 LEU A C 1
ATOM 1664 O O . LEU A 1 204 ? -3.433 8.630 28.478 1.00 95.75 204 LEU A O 1
ATOM 1668 N N . ALA A 1 205 ? -3.654 6.781 29.759 1.00 96.88 205 ALA A N 1
ATOM 1669 C CA . ALA A 1 205 ? -4.482 6.043 28.808 1.00 96.88 205 ALA A CA 1
ATOM 1670 C C . ALA A 1 205 ? -5.759 6.824 28.473 1.00 96.88 205 ALA A C 1
ATOM 1672 O O . ALA A 1 205 ? -5.993 7.131 27.303 1.00 96.88 205 ALA A O 1
ATOM 1673 N N . GLN A 1 206 ? -6.516 7.235 29.496 1.00 96.75 206 GLN A N 1
ATOM 1674 C CA . GLN A 1 206 ? -7.761 7.981 29.319 1.00 96.75 206 GLN A CA 1
ATOM 1675 C C . GLN A 1 206 ? -7.535 9.315 28.598 1.00 96.75 206 GLN A C 1
ATOM 1677 O O . GLN A 1 206 ? -8.292 9.658 27.697 1.00 96.75 206 GLN A O 1
ATOM 1682 N N . ALA A 1 207 ? -6.470 10.053 28.926 1.00 96.25 207 ALA A N 1
ATOM 1683 C CA . ALA A 1 207 ? -6.173 11.326 28.271 1.00 96.25 207 ALA A CA 1
ATOM 1684 C C . ALA A 1 207 ? -5.894 11.163 26.765 1.00 96.25 207 ALA A C 1
ATOM 1686 O O . ALA A 1 207 ? -6.326 11.991 25.961 1.00 96.25 207 ALA A O 1
ATOM 1687 N N . ILE A 1 208 ? -5.186 10.098 26.369 1.00 95.75 208 ILE A N 1
ATOM 1688 C CA . ILE A 1 208 ? -4.927 9.785 24.955 1.00 95.75 208 ILE A CA 1
ATOM 1689 C C . ILE A 1 208 ? -6.224 9.356 24.257 1.00 95.75 208 ILE A C 1
ATOM 1691 O O . ILE A 1 208 ? -6.518 9.847 23.163 1.00 95.75 208 ILE A O 1
ATOM 1695 N N . GLU A 1 209 ? -7.006 8.473 24.884 1.00 96.94 209 GLU A N 1
ATOM 1696 C CA . GLU A 1 209 ? -8.305 8.023 24.371 1.00 96.94 209 GLU A CA 1
ATOM 1697 C C . GLU A 1 209 ? -9.265 9.198 24.159 1.00 96.94 209 GLU A C 1
ATOM 1699 O O . GLU A 1 209 ? -9.843 9.319 23.080 1.00 96.94 209 GLU A O 1
ATOM 1704 N N . ASP A 1 210 ? -9.385 10.102 25.133 1.00 94.00 210 ASP A N 1
ATOM 1705 C CA . ASP A 1 210 ? -10.281 11.259 25.081 1.00 94.00 210 ASP A CA 1
ATOM 1706 C C . ASP A 1 210 ? -9.978 12.165 23.884 1.00 94.00 210 ASP A C 1
ATOM 1708 O O . ASP A 1 210 ? -10.892 12.659 23.223 1.00 94.00 210 ASP A O 1
ATOM 1712 N N . ILE A 1 211 ? -8.701 12.378 23.562 1.00 92.06 211 ILE A N 1
ATOM 1713 C CA . ILE A 1 211 ? -8.307 13.225 22.428 1.00 92.06 211 ILE A CA 1
ATOM 1714 C C . ILE A 1 211 ? -8.575 12.525 21.099 1.00 92.06 211 ILE A C 1
ATOM 1716 O O . ILE A 1 211 ? -9.113 13.143 20.176 1.00 92.06 211 ILE A O 1
ATOM 1720 N N . LEU A 1 212 ? -8.197 11.252 20.978 1.00 93.50 212 LEU A N 1
ATOM 1721 C CA . LEU A 1 212 ? -8.317 10.524 19.717 1.00 93.50 212 LEU A CA 1
ATOM 1722 C C . LEU A 1 212 ? -9.780 10.196 19.389 1.00 93.50 212 LEU A C 1
ATOM 1724 O O . LEU A 1 212 ? -10.220 10.413 18.256 1.00 93.50 212 LEU A O 1
ATOM 1728 N N . ASN A 1 213 ? -10.557 9.756 20.381 1.00 94.56 213 ASN A N 1
ATOM 1729 C CA . ASN A 1 213 ? -11.949 9.350 20.196 1.00 94.56 213 ASN A CA 1
ATOM 1730 C C . ASN A 1 213 ? -12.905 10.535 20.006 1.00 94.56 213 ASN A C 1
ATOM 1732 O O . ASN A 1 213 ? -13.951 10.365 19.385 1.00 94.56 213 ASN A O 1
ATOM 1736 N N . LYS A 1 214 ? -12.556 11.750 20.457 1.00 87.38 214 LYS A N 1
ATOM 1737 C CA . LYS A 1 214 ? -13.439 12.928 20.350 1.00 87.38 214 LYS A CA 1
ATOM 1738 C C . LYS A 1 214 ? -13.838 13.289 18.916 1.00 87.38 214 LYS A C 1
ATOM 1740 O O . LYS A 1 214 ? -14.950 13.767 18.710 1.00 87.38 214 LYS A O 1
ATOM 1745 N N . ASN A 1 215 ? -12.944 13.107 17.940 1.00 75.50 215 ASN A N 1
ATOM 1746 C CA . ASN A 1 215 ? -13.233 13.391 16.525 1.00 75.50 215 ASN A CA 1
ATOM 1747 C C . ASN A 1 215 ? -13.254 12.126 15.652 1.00 75.50 215 ASN A C 1
ATOM 1749 O O . ASN A 1 215 ? -13.663 12.201 14.501 1.00 75.50 215 ASN A O 1
ATOM 1753 N N . SER A 1 216 ? -12.834 10.962 16.161 1.00 87.69 216 SER A N 1
ATOM 1754 C CA . SER A 1 216 ? -12.681 9.675 15.446 1.00 87.69 216 SER A CA 1
ATOM 1755 C C . SER A 1 216 ? -11.820 9.693 14.170 1.00 87.69 216 SER A C 1
ATOM 1757 O O . SER A 1 216 ? -11.306 8.654 13.783 1.00 87.69 216 SER A O 1
ATOM 1759 N N . GLU A 1 217 ? -11.574 10.844 13.534 1.00 93.75 217 GLU A N 1
ATOM 1760 C CA . GLU A 1 217 ? -10.818 10.947 12.288 1.00 93.75 217 GLU A CA 1
ATOM 1761 C C . GLU A 1 217 ? -9.371 10.505 12.498 1.00 93.75 217 GLU A C 1
ATOM 1763 O O . GLU A 1 217 ? -8.863 9.712 11.720 1.00 93.75 217 GLU A O 1
ATOM 1768 N N . ASN A 1 218 ? -8.729 10.895 13.602 1.00 94.62 218 ASN A N 1
ATOM 1769 C CA . ASN A 1 218 ? -7.386 10.400 13.923 1.00 94.62 218 ASN A CA 1
ATOM 1770 C C . ASN A 1 218 ? -7.359 8.886 14.186 1.00 94.62 218 ASN A C 1
ATOM 1772 O O . ASN A 1 218 ? -6.406 8.218 13.791 1.00 94.62 218 ASN A O 1
ATOM 1776 N N . VAL A 1 219 ? -8.412 8.328 14.793 1.00 97.31 219 VAL A N 1
ATOM 1777 C CA . VAL A 1 219 ? -8.540 6.876 14.997 1.00 97.31 219 VAL A CA 1
ATOM 1778 C C . VAL A 1 219 ? -8.729 6.161 13.664 1.00 97.31 219 VAL A C 1
ATOM 1780 O O . VAL A 1 219 ? -8.054 5.175 13.384 1.00 97.31 219 VAL A O 1
ATOM 1783 N N . LYS A 1 220 ? -9.596 6.689 12.801 1.00 96.50 220 LYS A N 1
ATOM 1784 C CA . LYS A 1 220 ? -9.846 6.185 11.452 1.00 96.50 220 LYS A CA 1
ATOM 1785 C C . LYS A 1 220 ? -8.590 6.228 10.584 1.00 96.50 220 LYS A C 1
ATOM 1787 O O . LYS A 1 220 ? -8.296 5.266 9.882 1.00 96.50 220 LYS A O 1
ATOM 1792 N N . GLN A 1 221 ? -7.819 7.307 10.659 1.00 96.94 221 GLN A N 1
ATOM 1793 C CA . GLN A 1 221 ? -6.551 7.437 9.944 1.00 96.94 221 GLN A CA 1
ATOM 1794 C C . GLN A 1 221 ? -5.511 6.448 10.473 1.00 96.94 221 GLN A C 1
ATOM 1796 O O . GLN A 1 221 ? -4.832 5.803 9.679 1.00 96.94 221 GLN A O 1
ATOM 1801 N N . LEU A 1 222 ? -5.432 6.237 11.790 1.00 97.81 222 LEU A N 1
ATOM 1802 C CA . LEU A 1 222 ? -4.558 5.209 12.355 1.00 97.81 222 LEU A CA 1
ATOM 1803 C C . LEU A 1 222 ? -4.997 3.792 11.943 1.00 97.81 222 LEU A C 1
ATOM 1805 O O . LEU A 1 222 ? -4.154 2.979 11.572 1.00 97.81 222 LEU A O 1
ATOM 1809 N N . PHE A 1 223 ? -6.302 3.514 11.920 1.00 98.31 223 PHE A N 1
ATOM 1810 C CA . PHE A 1 223 ? -6.858 2.256 11.417 1.00 98.31 223 PHE A CA 1
ATOM 1811 C C . PHE A 1 223 ? -6.461 2.011 9.958 1.00 98.31 223 PHE A C 1
ATOM 1813 O O . PHE A 1 223 ? -5.934 0.952 9.615 1.00 98.31 223 PHE A O 1
ATOM 1820 N N . PHE A 1 224 ? -6.674 3.005 9.092 1.00 97.75 224 PHE A N 1
ATOM 1821 C CA . PHE A 1 224 ? -6.282 2.919 7.690 1.00 97.75 224 PHE A CA 1
ATOM 1822 C C . PHE A 1 224 ? -4.778 2.771 7.526 1.00 97.75 224 PHE A C 1
ATOM 1824 O O . PHE A 1 224 ? -4.348 2.033 6.650 1.00 97.75 224 PHE A O 1
ATOM 1831 N N . HIS A 1 225 ? -3.982 3.424 8.369 1.00 98.06 225 HIS A N 1
ATOM 1832 C CA . HIS A 1 225 ? -2.539 3.265 8.343 1.00 98.06 225 HIS A CA 1
ATOM 1833 C C . HIS A 1 225 ? -2.153 1.805 8.606 1.00 98.06 225 HIS A C 1
ATOM 1835 O O . HIS A 1 225 ? -1.459 1.220 7.784 1.00 98.06 225 HIS A O 1
ATOM 1841 N N . ILE A 1 226 ? -2.684 1.165 9.656 1.00 98.00 226 ILE A N 1
ATOM 1842 C CA . ILE A 1 226 ? -2.440 -0.269 9.916 1.00 98.00 226 ILE A CA 1
ATOM 1843 C C . ILE A 1 226 ? -2.877 -1.125 8.715 1.00 98.00 226 ILE A C 1
ATOM 1845 O O . ILE A 1 226 ? -2.140 -2.007 8.285 1.00 98.00 226 ILE A O 1
ATOM 1849 N N . ASN A 1 227 ? -4.043 -0.832 8.130 1.00 96.06 227 ASN A N 1
ATOM 1850 C CA . ASN A 1 227 ? -4.554 -1.556 6.965 1.00 96.06 227 ASN A CA 1
ATOM 1851 C C . ASN A 1 227 ? -3.660 -1.405 5.718 1.00 96.06 227 ASN A C 1
ATOM 1853 O O . ASN A 1 227 ? -3.405 -2.382 5.021 1.00 96.06 227 ASN A O 1
ATOM 1857 N N . TYR A 1 228 ? -3.146 -0.204 5.436 1.00 94.75 228 TYR A N 1
ATOM 1858 C CA . TYR A 1 228 ? -2.258 0.035 4.293 1.00 94.75 228 TYR A CA 1
ATOM 1859 C C . TYR A 1 228 ? -0.869 -0.593 4.469 1.00 94.75 228 TYR A C 1
ATOM 1861 O O . TYR A 1 228 ? -0.244 -0.955 3.475 1.00 94.75 228 TYR A O 1
ATOM 1869 N N . MET A 1 229 ? -0.395 -0.728 5.711 1.00 94.06 229 MET A N 1
ATOM 1870 C CA . MET A 1 229 ? 0.924 -1.289 6.039 1.00 94.06 229 MET A CA 1
ATOM 1871 C C . MET A 1 229 ? 0.899 -2.814 6.254 1.00 94.06 229 MET A C 1
ATOM 1873 O O . MET A 1 229 ? 1.918 -3.399 6.635 1.00 94.06 229 MET A O 1
ATOM 1877 N N . LYS A 1 230 ? -0.250 -3.470 6.037 1.00 92.94 230 LYS A N 1
ATOM 1878 C CA . LYS A 1 230 ? -0.393 -4.909 6.272 1.00 92.94 230 LYS A CA 1
ATOM 1879 C C . LYS A 1 230 ? 0.510 -5.720 5.342 1.00 92.94 230 LYS A C 1
ATOM 1881 O O . LYS A 1 230 ? 0.576 -5.453 4.140 1.00 92.94 230 LYS A O 1
ATOM 1886 N N . SER A 1 231 ? 1.153 -6.750 5.886 1.00 90.12 231 SER A N 1
ATOM 1887 C CA . SER A 1 231 ? 1.762 -7.807 5.073 1.00 90.12 231 SER A CA 1
ATOM 1888 C C . SER A 1 231 ? 0.794 -8.973 4.863 1.00 90.12 231 SER A C 1
ATOM 1890 O O . SER A 1 231 ? -0.142 -9.170 5.642 1.00 90.12 231 SER A O 1
ATOM 1892 N N . ASP A 1 232 ? 1.033 -9.782 3.828 1.00 87.00 232 ASP A N 1
ATOM 1893 C CA . ASP A 1 232 ? 0.204 -10.960 3.520 1.00 87.00 232 ASP A CA 1
ATOM 1894 C C . ASP A 1 232 ? 0.224 -12.010 4.645 1.00 87.00 232 ASP A C 1
ATOM 1896 O O . ASP A 1 232 ? -0.684 -12.830 4.756 1.00 87.00 232 ASP A O 1
ATOM 1900 N N . SER A 1 233 ? 1.246 -11.978 5.508 1.00 89.25 233 SER A N 1
ATOM 1901 C CA . SER A 1 233 ? 1.367 -12.865 6.669 1.00 89.25 233 SER A CA 1
ATOM 1902 C C . SER A 1 233 ? 0.695 -12.326 7.936 1.00 89.25 233 SER A C 1
ATOM 1904 O O . SER A 1 233 ? 0.847 -12.926 9.000 1.00 89.25 233 SER A O 1
ATOM 1906 N N . SER A 1 234 ? 0.026 -11.171 7.871 1.00 95.38 234 SER A N 1
ATOM 1907 C CA . SER A 1 234 ? -0.504 -10.516 9.064 1.00 95.38 234 SER A CA 1
ATOM 1908 C C . SER A 1 234 ? -1.660 -11.300 9.691 1.00 95.38 234 SER A C 1
ATOM 1910 O O . SER A 1 234 ? -2.713 -11.499 9.092 1.00 95.38 234 SER A O 1
ATOM 1912 N N . THR A 1 235 ? -1.482 -11.700 10.947 1.00 96.56 235 THR A N 1
ATOM 1913 C CA . THR A 1 235 ? -2.449 -12.491 11.731 1.00 96.56 235 THR A CA 1
ATOM 1914 C C . THR A 1 235 ? -3.666 -11.694 12.208 1.00 96.56 235 THR A C 1
ATOM 1916 O O . THR A 1 235 ? -4.647 -12.276 12.673 1.00 96.56 235 THR A O 1
ATOM 1919 N N . GLN A 1 236 ? -3.633 -10.364 12.089 1.00 96.88 236 GLN A N 1
ATOM 1920 C CA . GLN A 1 236 ? -4.780 -9.516 12.424 1.00 96.88 236 GLN A CA 1
ATOM 1921 C C . GLN A 1 236 ? -5.902 -9.648 11.382 1.00 96.88 236 GLN A C 1
ATOM 1923 O O . GLN A 1 236 ? -7.086 -9.532 11.717 1.00 96.88 236 GLN A O 1
ATOM 1928 N N . PHE A 1 237 ? -5.528 -9.961 10.138 1.00 96.00 237 PHE A N 1
ATOM 1929 C CA . PHE A 1 237 ? -6.418 -10.025 8.989 1.00 96.00 237 PHE A CA 1
ATOM 1930 C C . PHE A 1 237 ? -6.871 -11.460 8.732 1.00 96.00 237 PHE A C 1
ATOM 1932 O O . PHE A 1 237 ? -6.102 -12.416 8.772 1.00 96.00 237 PHE A O 1
ATOM 1939 N N . THR A 1 238 ? -8.156 -11.599 8.442 1.00 95.69 238 THR A N 1
ATOM 1940 C CA . THR A 1 238 ? -8.738 -12.823 7.893 1.00 95.69 238 THR A CA 1
ATOM 1941 C C . THR A 1 238 ? -9.777 -12.394 6.880 1.00 95.69 238 THR A C 1
ATOM 1943 O O . THR A 1 238 ? -10.440 -11.378 7.107 1.00 95.69 238 THR A O 1
ATOM 1946 N N . LYS A 1 239 ? -9.990 -13.204 5.843 1.00 93.69 239 LYS A N 1
ATOM 1947 C CA . LYS A 1 239 ? -10.983 -12.909 4.810 1.00 93.69 239 LYS A CA 1
ATOM 1948 C C . LYS A 1 239 ? -12.355 -12.548 5.392 1.00 93.69 239 LYS A C 1
ATOM 1950 O O . LYS A 1 239 ? -12.941 -11.562 4.982 1.00 93.69 239 LYS A O 1
ATOM 1955 N N . GLU A 1 240 ? -12.834 -13.286 6.393 1.00 95.38 240 GLU A N 1
ATOM 1956 C CA . GLU A 1 240 ? -14.151 -13.034 6.995 1.00 95.38 240 GLU A CA 1
ATOM 1957 C C . GLU A 1 240 ? -14.249 -11.665 7.696 1.00 95.38 240 GLU A C 1
ATOM 1959 O O . GLU A 1 240 ? -15.238 -10.954 7.515 1.00 95.38 240 GLU A O 1
ATOM 1964 N N . LYS A 1 241 ? -13.207 -11.257 8.433 1.00 96.81 241 LYS A N 1
ATOM 1965 C CA . LYS A 1 241 ? -13.125 -9.920 9.050 1.00 96.81 241 LYS A CA 1
ATOM 1966 C C . LYS A 1 241 ? -13.083 -8.807 8.002 1.00 96.81 241 LYS A C 1
ATOM 1968 O O . LYS A 1 241 ? -13.742 -7.782 8.160 1.00 96.81 241 LYS A O 1
ATOM 1973 N N . GLU A 1 242 ? -12.292 -9.000 6.945 1.00 95.62 242 GLU A N 1
ATOM 1974 C CA . GLU A 1 242 ? -12.162 -8.037 5.846 1.00 95.62 242 GLU A CA 1
ATOM 1975 C C . GLU A 1 242 ? -13.476 -7.901 5.070 1.00 95.62 242 GLU A C 1
ATOM 1977 O O . GLU A 1 242 ? -13.921 -6.783 4.818 1.00 95.62 242 GLU A O 1
ATOM 1982 N N . ASP A 1 243 ? -14.138 -9.017 4.763 1.00 95.19 243 ASP A N 1
ATOM 1983 C CA . ASP A 1 243 ? -15.441 -9.045 4.098 1.00 95.19 243 ASP A CA 1
ATOM 1984 C C . ASP A 1 243 ? -16.498 -8.303 4.941 1.00 95.19 243 ASP A C 1
ATOM 1986 O O . ASP A 1 243 ? -17.183 -7.424 4.410 1.00 95.19 243 ASP A O 1
ATOM 1990 N N . LYS A 1 244 ? -16.567 -8.553 6.266 1.00 97.75 244 LYS A N 1
ATOM 1991 C CA . LYS A 1 244 ? -17.458 -7.813 7.187 1.00 97.75 244 LYS A CA 1
ATOM 1992 C C . LYS A 1 244 ? -17.158 -6.313 7.175 1.00 97.75 244 LYS A C 1
ATOM 1994 O O . LYS A 1 244 ? -18.062 -5.501 6.989 1.00 97.75 244 LYS A O 1
ATOM 1999 N N . TRP A 1 245 ? -15.893 -5.930 7.333 1.00 97.25 245 TRP A N 1
ATOM 2000 C CA . TRP A 1 245 ? -15.484 -4.524 7.329 1.00 97.25 245 TRP A CA 1
ATOM 2001 C C . TRP A 1 245 ? -15.829 -3.819 6.007 1.00 97.25 245 TRP A C 1
ATOM 2003 O O . TRP A 1 245 ? -16.343 -2.696 6.013 1.00 97.25 245 TRP A O 1
ATOM 2013 N N . ASN A 1 246 ? -15.608 -4.484 4.870 1.00 96.19 246 ASN A N 1
ATOM 2014 C CA . ASN A 1 246 ? -15.928 -3.955 3.545 1.00 96.19 246 ASN A CA 1
ATOM 2015 C C . ASN A 1 246 ? -17.432 -3.701 3.383 1.00 96.19 246 ASN A C 1
ATOM 2017 O O . ASN A 1 246 ? -17.821 -2.621 2.923 1.00 96.19 246 ASN A O 1
ATOM 2021 N N . ILE A 1 247 ? -18.286 -4.660 3.768 1.00 96.88 247 ILE A N 1
ATOM 2022 C CA . ILE A 1 247 ? -19.738 -4.498 3.624 1.00 96.88 247 ILE A CA 1
ATOM 2023 C C . ILE A 1 247 ? -20.308 -3.473 4.605 1.00 96.88 247 ILE A C 1
ATOM 2025 O O . ILE A 1 247 ? -21.156 -2.681 4.199 1.00 96.88 247 ILE A O 1
ATOM 2029 N N . VAL A 1 248 ? -19.802 -3.403 5.843 1.00 97.44 248 VAL A N 1
ATOM 2030 C CA . VAL A 1 248 ? -20.196 -2.370 6.817 1.00 97.44 248 VAL A CA 1
ATOM 2031 C C . VAL A 1 248 ? -19.892 -0.972 6.283 1.00 97.44 248 VAL A C 1
ATOM 2033 O O . VAL A 1 248 ? -20.776 -0.113 6.274 1.00 97.44 248 VAL A O 1
ATOM 2036 N N . ASN A 1 249 ? -18.668 -0.733 5.798 1.00 95.50 249 ASN A N 1
ATOM 2037 C CA . ASN A 1 249 ? -18.300 0.582 5.269 1.00 95.50 249 ASN A CA 1
ATOM 2038 C C . ASN A 1 249 ? -19.074 0.922 3.995 1.00 95.50 249 ASN A C 1
ATOM 2040 O O . ASN A 1 249 ? -19.541 2.051 3.863 1.00 95.50 249 ASN A O 1
ATOM 2044 N N . SER A 1 250 ? -19.267 -0.049 3.096 1.00 95.38 250 SER A N 1
ATOM 2045 C CA . SER A 1 250 ? -20.063 0.154 1.880 1.00 95.38 250 SER A CA 1
ATOM 2046 C C . SER A 1 250 ? -21.512 0.501 2.231 1.00 95.38 250 SER A C 1
ATOM 2048 O O . SER A 1 250 ? -22.065 1.471 1.718 1.00 95.38 250 SER A O 1
ATOM 2050 N N . ALA A 1 251 ? -22.133 -0.238 3.155 1.00 97.31 251 ALA A N 1
ATOM 2051 C CA . ALA A 1 251 ? -23.485 0.051 3.618 1.00 97.31 251 ALA A CA 1
ATOM 2052 C C . ALA A 1 251 ? -23.582 1.461 4.213 1.00 97.31 251 ALA A C 1
ATOM 2054 O O . ALA A 1 251 ? -24.470 2.223 3.829 1.00 97.31 251 ALA A O 1
ATOM 2055 N N . LYS A 1 252 ? -22.637 1.851 5.073 1.00 96.38 252 LYS A N 1
ATOM 2056 C CA . LYS A 1 252 ? -22.585 3.196 5.658 1.00 96.38 252 LYS A CA 1
ATOM 2057 C C . LYS A 1 252 ? -22.399 4.287 4.609 1.00 96.38 252 LYS A C 1
ATOM 2059 O O . LYS A 1 252 ? -23.065 5.313 4.686 1.00 96.38 252 LYS A O 1
ATOM 2064 N N . GLU A 1 253 ? -21.548 4.070 3.611 1.00 95.25 253 GLU A N 1
ATOM 2065 C CA . GLU A 1 253 ? -21.309 5.030 2.532 1.00 95.25 253 GLU A CA 1
ATOM 2066 C C . GLU A 1 253 ? -22.558 5.268 1.675 1.00 95.25 253 GLU A C 1
ATOM 2068 O O . GLU A 1 253 ? -22.892 6.416 1.370 1.00 95.25 253 GLU A O 1
ATOM 2073 N N . PHE A 1 254 ? -23.243 4.193 1.279 1.00 95.94 254 PHE A N 1
ATOM 2074 C CA . PHE A 1 254 ? -24.390 4.290 0.382 1.00 95.94 254 PHE A CA 1
ATOM 2075 C C . PHE A 1 254 ? -25.697 4.577 1.102 1.00 95.94 254 PHE A C 1
ATOM 2077 O O . PHE A 1 254 ? -26.604 5.093 0.467 1.00 95.94 254 PHE A O 1
ATOM 2084 N N . THR A 1 255 ? -25.837 4.268 2.389 1.00 97.50 255 THR A N 1
ATOM 2085 C CA . THR A 1 255 ? -27.121 4.414 3.100 1.00 97.50 255 THR A CA 1
ATOM 2086 C C . THR A 1 255 ? -27.080 5.407 4.255 1.00 97.50 255 THR A C 1
ATOM 2088 O O . THR A 1 255 ? -28.129 5.858 4.700 1.00 97.50 255 THR A O 1
ATOM 2091 N N . GLY A 1 256 ? -25.888 5.754 4.746 1.00 97.00 256 GLY A N 1
ATOM 2092 C CA . GLY A 1 256 ? -25.697 6.553 5.956 1.00 97.00 256 GLY A CA 1
ATOM 2093 C C . GLY A 1 256 ? -25.839 5.767 7.265 1.00 97.00 256 GLY A C 1
ATOM 2094 O O . GLY A 1 256 ? -25.506 6.308 8.317 1.00 97.00 256 GLY A O 1
ATOM 2095 N N . TYR A 1 257 ? -26.286 4.508 7.228 1.00 97.81 257 TYR A N 1
ATOM 2096 C CA . TYR A 1 257 ? -26.490 3.692 8.425 1.00 97.81 257 TYR A CA 1
ATOM 2097 C C . TYR A 1 257 ? -25.266 2.846 8.770 1.00 97.81 257 TYR A C 1
ATOM 2099 O O . TYR A 1 257 ? -24.640 2.242 7.901 1.00 97.81 257 TYR A O 1
ATOM 2107 N N . ASN A 1 258 ? -24.956 2.755 10.060 1.00 96.12 258 ASN A N 1
ATOM 2108 C CA . ASN A 1 258 ? -24.022 1.763 10.569 1.00 96.12 258 ASN A CA 1
ATOM 2109 C C . ASN A 1 258 ? -24.773 0.449 10.815 1.00 96.12 258 ASN A C 1
ATOM 2111 O O . ASN A 1 258 ? -25.761 0.444 11.544 1.00 96.12 258 ASN A O 1
ATOM 2115 N N . LEU A 1 259 ? -24.310 -0.655 10.223 1.00 97.38 259 LEU A N 1
ATOM 2116 C CA . LEU A 1 259 ? -24.973 -1.959 10.346 1.00 97.38 259 LEU A CA 1
ATOM 2117 C C . LEU A 1 259 ? -25.069 -2.448 11.796 1.00 97.38 259 LEU A C 1
ATOM 2119 O O . LEU A 1 259 ? -26.030 -3.138 12.121 1.00 97.38 259 LEU A O 1
ATOM 2123 N N . ALA A 1 260 ? -24.118 -2.057 12.651 1.00 95.88 260 ALA A N 1
ATOM 2124 C CA . ALA A 1 260 ? -24.116 -2.397 14.074 1.00 95.88 260 ALA A CA 1
ATOM 2125 C C . ALA A 1 260 ? -25.335 -1.837 14.838 1.00 95.88 260 ALA A C 1
ATOM 2127 O O . ALA A 1 260 ? -25.715 -2.382 15.869 1.00 95.88 260 ALA A O 1
ATOM 2128 N N . ASP A 1 261 ? -25.970 -0.777 14.323 1.00 96.88 261 ASP A N 1
ATOM 2129 C CA . ASP A 1 261 ? -27.127 -0.126 14.952 1.00 96.88 261 ASP A CA 1
ATOM 2130 C C . ASP A 1 261 ? -28.481 -0.657 14.435 1.00 96.88 261 ASP A C 1
ATOM 2132 O O . ASP A 1 261 ? -29.536 -0.207 14.889 1.00 96.88 261 ASP A O 1
ATOM 2136 N N . LEU A 1 262 ? -28.484 -1.553 13.440 1.00 97.19 262 LEU A N 1
ATOM 2137 C CA . LEU A 1 262 ? -29.695 -1.932 12.710 1.00 97.19 262 LEU A CA 1
ATOM 2138 C C . LEU A 1 262 ? -30.326 -3.231 13.211 1.00 97.19 262 LEU A C 1
ATOM 2140 O O . LEU A 1 262 ? -29.650 -4.187 13.587 1.00 97.19 262 LEU A O 1
ATOM 2144 N N . GLU A 1 263 ? -31.655 -3.293 13.123 1.00 94.44 263 GLU A N 1
ATOM 2145 C CA . GLU A 1 263 ? -32.392 -4.532 13.353 1.00 94.44 263 GLU A CA 1
ATOM 2146 C C . GLU A 1 263 ? -32.156 -5.506 12.191 1.00 94.44 263 GLU A C 1
ATOM 2148 O O . GLU A 1 263 ? -32.251 -5.142 11.014 1.00 94.44 263 GLU A O 1
ATOM 2153 N N . VAL A 1 264 ? -31.907 -6.772 12.528 1.00 95.88 264 VAL A N 1
ATOM 2154 C CA . VAL A 1 264 ? -31.884 -7.874 11.565 1.00 95.88 264 VAL A CA 1
ATOM 2155 C C . VAL A 1 264 ? -33.179 -8.668 11.682 1.00 95.88 264 VAL A C 1
ATOM 2157 O O . VAL A 1 264 ? -33.488 -9.217 12.741 1.00 95.88 264 VAL A O 1
ATOM 2160 N N . LYS A 1 265 ? -33.922 -8.782 10.577 1.00 93.44 265 LYS A N 1
ATOM 2161 C CA . LYS A 1 265 ? -35.149 -9.582 10.499 1.00 93.44 265 LYS A CA 1
ATOM 2162 C C . LYS A 1 265 ? -35.040 -10.614 9.385 1.00 93.44 265 LYS A C 1
ATOM 2164 O O . LYS A 1 265 ? -35.176 -10.294 8.206 1.00 93.44 265 LYS A O 1
ATOM 2169 N N . GLY A 1 266 ? -34.835 -11.872 9.771 1.00 91.25 266 GLY A N 1
ATOM 2170 C CA . GLY A 1 266 ? -34.564 -12.945 8.817 1.00 91.25 266 GLY A CA 1
ATOM 2171 C C . GLY A 1 266 ? -33.189 -12.753 8.184 1.00 91.25 266 GLY A C 1
ATOM 2172 O O . GLY A 1 266 ? -32.187 -12.788 8.887 1.00 91.25 266 GLY A O 1
ATOM 2173 N N . ASP A 1 267 ? -33.146 -12.539 6.872 1.00 95.00 267 ASP A N 1
ATOM 2174 C CA . ASP A 1 267 ? -31.917 -12.354 6.100 1.00 95.00 267 ASP A CA 1
ATOM 2175 C C . ASP A 1 267 ? -31.701 -10.905 5.635 1.00 95.00 267 ASP A C 1
ATOM 2177 O O . ASP A 1 267 ? -31.012 -10.661 4.649 1.00 95.00 267 ASP A O 1
ATOM 2181 N N . ARG A 1 268 ? -32.295 -9.933 6.343 1.00 96.62 268 ARG A N 1
ATOM 2182 C CA . ARG A 1 268 ? -32.274 -8.513 5.962 1.00 96.62 268 ARG A CA 1
ATOM 2183 C C . ARG A 1 268 ? -31.968 -7.595 7.133 1.00 96.62 268 ARG A C 1
ATOM 2185 O O . ARG A 1 268 ? -32.512 -7.773 8.223 1.00 96.62 268 ARG A O 1
ATOM 2192 N N . PHE A 1 269 ? -31.174 -6.566 6.852 1.00 98.19 269 PHE A N 1
ATOM 2193 C CA . PHE A 1 269 ? -31.015 -5.395 7.709 1.00 98.19 269 PHE A CA 1
ATOM 2194 C C . PHE A 1 269 ? -32.138 -4.395 7.432 1.00 98.19 269 PHE A C 1
ATOM 2196 O O . PHE A 1 269 ? -32.436 -4.099 6.270 1.00 98.19 269 PHE A O 1
ATOM 2203 N N . LEU A 1 270 ? -32.746 -3.862 8.489 1.00 98.00 270 LEU A N 1
ATOM 2204 C CA . LEU A 1 270 ? -33.814 -2.872 8.402 1.00 98.00 270 LEU A CA 1
ATOM 2205 C C . LEU A 1 270 ? -33.337 -1.523 8.941 1.00 98.00 270 LEU A C 1
ATOM 2207 O O . LEU A 1 270 ? -32.763 -1.440 10.025 1.00 98.00 270 LEU A O 1
ATOM 2211 N N . ALA A 1 271 ? -33.607 -0.459 8.187 1.00 97.12 271 ALA A N 1
ATOM 2212 C CA . ALA A 1 271 ? -33.487 0.908 8.675 1.00 97.12 271 ALA A CA 1
ATOM 2213 C C . ALA A 1 271 ? -34.523 1.177 9.793 1.00 97.12 271 ALA A C 1
ATOM 2215 O O . ALA A 1 271 ? -35.513 0.447 9.896 1.00 97.12 271 ALA A O 1
ATOM 2216 N N . PRO A 1 272 ? -34.359 2.239 10.610 1.00 96.81 272 PRO A N 1
ATOM 2217 C CA . PRO A 1 272 ? -35.261 2.526 11.734 1.00 96.81 272 PRO A CA 1
ATOM 2218 C C . PRO A 1 272 ? -36.746 2.699 11.366 1.00 96.81 272 PRO A C 1
ATOM 2220 O O . PRO A 1 272 ? -37.613 2.551 12.221 1.00 96.81 272 PRO A O 1
ATOM 2223 N N . ASP A 1 273 ? -37.054 3.019 10.106 1.00 95.94 273 ASP A N 1
ATOM 2224 C CA . ASP A 1 273 ? -38.419 3.134 9.574 1.00 95.94 273 ASP A CA 1
ATOM 2225 C C . ASP A 1 273 ? -39.002 1.792 9.073 1.00 95.94 273 ASP A C 1
ATOM 2227 O O . ASP A 1 273 ? -40.122 1.753 8.562 1.00 95.94 273 ASP A O 1
ATOM 2231 N N . GLY A 1 274 ? -38.253 0.691 9.198 1.00 96.38 274 GLY A N 1
ATOM 2232 C CA . GLY A 1 274 ? -38.604 -0.641 8.705 1.00 96.38 274 GLY A CA 1
ATOM 2233 C C . GLY A 1 274 ? -38.265 -0.883 7.230 1.00 96.38 274 GLY A C 1
ATOM 2234 O O . GLY A 1 274 ? -38.576 -1.954 6.702 1.00 96.38 274 GLY A O 1
ATOM 2235 N N . THR A 1 275 ? -37.642 0.079 6.543 1.00 97.12 275 THR A N 1
ATOM 2236 C CA . THR A 1 275 ? -37.200 -0.093 5.158 1.00 97.12 275 THR A CA 1
ATOM 2237 C C . THR A 1 275 ? -36.045 -1.091 5.071 1.00 97.12 275 THR A C 1
ATOM 2239 O O . THR A 1 275 ? -35.066 -0.985 5.800 1.00 97.12 275 THR A O 1
ATOM 2242 N N . ASP A 1 276 ? -36.117 -2.013 4.108 1.00 97.38 276 ASP A N 1
ATOM 2243 C CA . ASP A 1 276 ? -34.986 -2.862 3.717 1.00 97.38 276 ASP A CA 1
ATOM 2244 C C . ASP A 1 276 ? -33.766 -2.012 3.323 1.00 97.38 276 ASP A C 1
ATOM 2246 O O . ASP A 1 276 ? -33.831 -1.206 2.386 1.00 97.38 276 ASP A O 1
ATOM 2250 N N . LEU A 1 277 ? -32.650 -2.202 4.028 1.00 98.00 277 LEU A N 1
ATOM 2251 C CA . LEU A 1 277 ? -31.432 -1.429 3.824 1.00 98.00 277 LEU A CA 1
ATOM 2252 C C . LEU A 1 277 ? -30.881 -1.575 2.400 1.00 98.00 277 LEU A C 1
ATOM 2254 O O . LEU A 1 277 ? -30.408 -0.592 1.824 1.00 98.00 277 LEU A O 1
ATOM 2258 N N . PHE A 1 278 ? -30.982 -2.765 1.797 1.00 97.88 278 PHE A N 1
ATOM 2259 C CA . PHE A 1 278 ? -30.473 -2.981 0.443 1.00 97.88 278 PHE A CA 1
ATOM 2260 C C . PHE A 1 278 ? -31.262 -2.171 -0.594 1.00 97.88 278 PHE A C 1
ATOM 2262 O O . PHE A 1 278 ? -30.701 -1.706 -1.586 1.00 97.88 278 PHE A O 1
ATOM 2269 N N . ARG A 1 279 ? -32.546 -1.890 -0.335 1.00 97.56 279 ARG A N 1
ATOM 2270 C CA . ARG A 1 279 ? -33.347 -0.993 -1.181 1.00 97.56 279 ARG A CA 1
ATOM 2271 C C . ARG A 1 279 ? -32.791 0.432 -1.177 1.00 97.56 279 ARG A C 1
ATOM 2273 O O . ARG A 1 279 ? -32.727 1.056 -2.234 1.00 97.56 279 ARG A O 1
ATOM 2280 N N . ILE A 1 280 ? -32.380 0.936 -0.012 1.00 98.31 280 ILE A N 1
ATOM 2281 C CA . ILE A 1 280 ? -31.749 2.260 0.125 1.00 98.31 280 ILE A CA 1
ATOM 2282 C C . ILE A 1 280 ? -30.392 2.253 -0.580 1.00 98.31 280 ILE A C 1
ATOM 2284 O O . ILE A 1 280 ? -30.124 3.133 -1.397 1.00 98.31 280 ILE A O 1
ATOM 2288 N N . PHE A 1 281 ? -29.580 1.224 -0.317 1.00 97.62 281 PHE A N 1
ATOM 2289 C CA . PHE A 1 281 ? -28.272 1.038 -0.943 1.00 97.62 281 PHE A CA 1
ATOM 2290 C C . PHE A 1 281 ? -28.383 1.097 -2.465 1.00 97.62 281 PHE A C 1
ATOM 2292 O O . PHE A 1 281 ? -27.714 1.901 -3.107 1.00 97.62 281 PHE A O 1
ATOM 2299 N N . LYS A 1 282 ? -29.268 0.276 -3.040 1.00 96.38 282 LYS A N 1
ATOM 2300 C CA . LYS A 1 282 ? -29.480 0.190 -4.482 1.00 96.38 282 LYS A CA 1
ATOM 2301 C C . LYS A 1 282 ? -29.909 1.532 -5.072 1.00 96.38 282 LYS A C 1
ATOM 2303 O O . LYS A 1 282 ? -29.372 1.928 -6.098 1.00 96.38 282 LYS A O 1
ATOM 2308 N N . ASN A 1 283 ? -30.865 2.225 -4.455 1.00 96.62 283 ASN A N 1
ATOM 2309 C CA . ASN A 1 283 ? -31.334 3.513 -4.972 1.00 96.62 283 ASN A CA 1
ATOM 2310 C C . ASN A 1 283 ? -30.199 4.548 -5.007 1.00 96.62 283 ASN A C 1
ATOM 2312 O O . ASN A 1 283 ? -29.981 5.182 -6.035 1.00 96.62 283 ASN A O 1
ATOM 2316 N N . ASN A 1 284 ? -29.419 4.648 -3.930 1.00 96.44 284 ASN A N 1
ATOM 2317 C CA . ASN A 1 284 ? -28.314 5.603 -3.851 1.00 96.44 284 ASN A CA 1
ATOM 2318 C C . ASN A 1 284 ? -27.138 5.206 -4.762 1.00 96.44 284 ASN A C 1
ATOM 2320 O O . ASN A 1 284 ? -26.467 6.073 -5.325 1.00 96.44 284 ASN A O 1
ATOM 2324 N N . PHE A 1 285 ? -26.904 3.904 -4.956 1.00 93.00 285 PHE A N 1
ATOM 2325 C CA . PHE A 1 285 ? -25.962 3.400 -5.955 1.00 93.00 285 PHE A CA 1
ATOM 2326 C C . PHE A 1 285 ? -26.390 3.803 -7.373 1.00 93.00 285 PHE A C 1
ATOM 2328 O O . PHE A 1 285 ? -25.571 4.306 -8.138 1.00 93.00 285 PHE A O 1
ATOM 2335 N N . ASP A 1 286 ? -27.673 3.633 -7.705 1.00 92.06 286 ASP A N 1
ATOM 2336 C CA . ASP A 1 286 ? -28.241 3.972 -9.012 1.00 92.06 286 ASP A CA 1
ATOM 2337 C C . ASP A 1 286 ? -28.127 5.474 -9.316 1.00 92.06 286 ASP A C 1
ATOM 2339 O O . ASP A 1 286 ? -27.825 5.852 -10.448 1.00 92.06 286 ASP A O 1
ATOM 2343 N N . GLU A 1 287 ? -28.332 6.321 -8.305 1.00 93.69 287 GLU A N 1
ATOM 2344 C CA . GLU A 1 287 ? -28.188 7.776 -8.413 1.00 93.69 287 GLU A CA 1
ATOM 2345 C C . GLU A 1 287 ? -26.729 8.214 -8.571 1.00 93.69 287 GLU A C 1
ATOM 2347 O O . GLU A 1 287 ? -26.426 9.079 -9.396 1.00 93.69 287 GLU A O 1
ATOM 2352 N N . ARG A 1 288 ? -25.811 7.621 -7.797 1.00 92.31 288 ARG A N 1
ATOM 2353 C CA . ARG A 1 288 ? -24.384 7.969 -7.844 1.00 92.31 288 ARG A CA 1
ATOM 2354 C C . ARG A 1 288 ? -23.706 7.448 -9.112 1.00 92.31 288 ARG A C 1
ATOM 2356 O O . ARG A 1 288 ? -22.806 8.104 -9.634 1.00 92.31 288 ARG A O 1
ATOM 2363 N N . TYR A 1 289 ? -24.145 6.296 -9.615 1.00 88.31 289 TYR A N 1
ATOM 2364 C CA . TYR A 1 289 ? -23.560 5.620 -10.770 1.00 88.31 289 TYR A CA 1
ATOM 2365 C C . TYR A 1 289 ? -24.623 5.279 -11.823 1.00 88.31 289 TYR A C 1
ATOM 2367 O O . TYR A 1 289 ? -24.933 4.105 -12.040 1.00 88.31 289 TYR A O 1
ATOM 2375 N N . PRO A 1 290 ? -25.148 6.284 -12.550 1.00 83.69 290 PRO A N 1
ATOM 2376 C CA . PRO A 1 290 ? -26.132 6.042 -13.603 1.00 83.69 290 PRO A CA 1
ATOM 2377 C C . PRO A 1 290 ? -25.549 5.230 -14.773 1.00 83.69 290 PRO A C 1
ATOM 2379 O O . PRO A 1 290 ? -26.281 4.497 -15.430 1.00 83.69 290 PRO A O 1
ATOM 2382 N N . ASN A 1 291 ? -24.230 5.322 -15.003 1.00 82.50 291 ASN A N 1
ATOM 2383 C CA . ASN A 1 291 ? -23.493 4.603 -16.048 1.00 82.50 291 ASN A CA 1
ATOM 2384 C C . ASN A 1 291 ? -22.199 3.990 -15.468 1.00 82.50 291 ASN A C 1
ATOM 2386 O O . ASN A 1 291 ? -21.120 4.543 -15.677 1.00 82.50 291 ASN A O 1
ATOM 2390 N N . PRO A 1 292 ? -22.271 2.876 -14.718 1.00 71.69 292 PRO A N 1
ATOM 2391 C CA . PRO A 1 292 ? -21.158 2.398 -13.890 1.00 71.69 292 PRO A CA 1
ATOM 2392 C C . PRO A 1 292 ? -19.963 1.806 -14.661 1.00 71.69 292 PRO A C 1
ATOM 2394 O O . PRO A 1 292 ? -19.026 1.327 -14.032 1.00 71.69 292 PRO A O 1
ATOM 2397 N N . GLY A 1 293 ? -19.972 1.791 -16.001 1.00 67.88 293 GLY A N 1
ATOM 2398 C CA . GLY A 1 293 ? -18.895 1.233 -16.841 1.00 67.88 293 GLY A CA 1
ATOM 2399 C C . GLY A 1 293 ? -18.739 -0.298 -16.781 1.00 67.88 293 GLY A C 1
ATOM 2400 O O . GLY A 1 293 ? -18.215 -0.893 -17.717 1.00 67.88 293 GLY A O 1
ATOM 2401 N N . PHE A 1 294 ? -19.245 -0.932 -15.723 1.00 74.00 294 PHE A N 1
ATOM 2402 C CA . PHE A 1 294 ? -19.325 -2.374 -15.494 1.00 74.00 294 PHE A CA 1
ATOM 2403 C C . PHE A 1 294 ? -20.780 -2.848 -15.449 1.00 74.00 294 PHE A C 1
ATOM 2405 O O . PHE A 1 294 ? -21.711 -2.038 -15.414 1.00 74.00 294 PHE A O 1
ATOM 2412 N N . ASP A 1 295 ? -20.984 -4.170 -15.409 1.00 83.19 295 ASP A N 1
ATOM 2413 C CA . ASP A 1 295 ? -22.312 -4.734 -15.177 1.00 83.19 295 ASP A CA 1
ATOM 2414 C C . ASP A 1 295 ? -22.810 -4.379 -13.768 1.00 83.19 295 ASP A C 1
ATOM 2416 O O . ASP A 1 295 ? -22.480 -5.007 -12.759 1.00 83.19 295 ASP A O 1
ATOM 2420 N N . LYS A 1 296 ? -23.647 -3.344 -13.735 1.00 85.69 296 LYS A N 1
ATOM 2421 C CA . LYS A 1 296 ? -24.369 -2.844 -12.571 1.00 85.69 296 LYS A CA 1
ATOM 2422 C C . LYS A 1 296 ? -25.024 -3.956 -11.753 1.00 85.69 296 LYS A C 1
ATOM 2424 O O . LYS A 1 296 ? -24.962 -3.925 -10.525 1.00 85.69 296 LYS A O 1
ATOM 2429 N N . ASN A 1 297 ? -25.665 -4.918 -12.418 1.00 86.00 297 ASN A N 1
ATOM 2430 C CA . ASN A 1 297 ? -26.400 -5.971 -11.725 1.00 86.00 297 ASN A CA 1
ATOM 2431 C C . ASN A 1 297 ? -25.440 -6.898 -10.984 1.00 86.00 297 ASN A C 1
ATOM 2433 O O . ASN A 1 297 ? -25.721 -7.262 -9.849 1.00 86.00 297 ASN A O 1
ATOM 2437 N N . THR A 1 298 ? -24.282 -7.205 -11.572 1.00 86.38 298 THR A N 1
ATOM 2438 C CA . THR A 1 298 ? -23.235 -7.992 -10.909 1.00 86.38 298 THR A CA 1
ATOM 2439 C C . THR A 1 298 ? -22.764 -7.326 -9.609 1.00 86.38 298 THR A C 1
ATOM 2441 O O . THR A 1 298 ? -22.651 -7.997 -8.584 1.00 86.38 298 THR A O 1
ATOM 2444 N N . ILE A 1 299 ? -22.554 -6.005 -9.613 1.00 86.50 299 ILE A N 1
ATOM 2445 C CA . ILE A 1 299 ? -22.140 -5.254 -8.414 1.00 86.50 299 ILE A CA 1
ATOM 2446 C C . ILE A 1 299 ? -23.238 -5.277 -7.342 1.00 86.50 299 ILE A C 1
ATOM 2448 O O . ILE A 1 299 ? -22.969 -5.564 -6.176 1.00 86.50 299 ILE A O 1
ATOM 2452 N N . LEU A 1 300 ? -24.486 -5.001 -7.728 1.00 90.69 300 LEU A N 1
ATOM 2453 C CA . LEU A 1 300 ? -25.614 -4.990 -6.796 1.00 90.69 300 LEU A CA 1
ATOM 2454 C C . LEU A 1 300 ? -25.869 -6.376 -6.188 1.00 90.69 300 LEU A C 1
ATOM 2456 O O . LEU A 1 300 ? -26.036 -6.468 -4.977 1.00 90.69 300 LEU A O 1
ATOM 2460 N N . ILE A 1 301 ? -25.820 -7.441 -6.995 1.00 91.44 301 ILE A N 1
ATOM 2461 C CA . ILE A 1 301 ? -25.954 -8.831 -6.527 1.00 91.44 301 ILE A CA 1
ATOM 2462 C C . ILE A 1 301 ? -24.839 -9.176 -5.538 1.00 91.44 301 ILE A C 1
ATOM 2464 O O . ILE A 1 301 ? -25.092 -9.830 -4.528 1.00 91.44 301 ILE A O 1
ATOM 2468 N N . TYR A 1 302 ? -23.605 -8.734 -5.799 1.00 91.19 302 TYR A N 1
ATOM 2469 C CA . TYR A 1 302 ? -22.499 -8.935 -4.868 1.00 91.19 302 TYR A CA 1
ATOM 2470 C C . TYR A 1 302 ? -22.808 -8.323 -3.494 1.00 91.19 302 TYR A C 1
ATOM 2472 O O . TYR A 1 302 ? -22.744 -9.028 -2.487 1.00 91.19 302 TYR A O 1
ATOM 2480 N N . TYR A 1 303 ? -23.209 -7.050 -3.444 1.00 93.38 303 TYR A N 1
ATOM 2481 C CA . TYR A 1 303 ? -23.528 -6.377 -2.181 1.00 93.38 303 TYR A CA 1
ATOM 2482 C C . TYR A 1 303 ? -24.780 -6.939 -1.492 1.00 93.38 303 TYR A C 1
ATOM 2484 O O . TYR A 1 303 ? -24.774 -7.096 -0.271 1.00 93.38 303 TYR A O 1
ATOM 2492 N N . GLU A 1 304 ? -25.819 -7.298 -2.251 1.00 96.00 304 GLU A N 1
ATOM 2493 C CA . GLU A 1 304 ? -27.021 -7.957 -1.722 1.00 96.00 304 GLU A CA 1
ATOM 2494 C C . GLU A 1 304 ? -26.663 -9.267 -1.022 1.00 96.00 304 GLU A C 1
ATOM 2496 O O . GLU A 1 304 ? -27.066 -9.494 0.119 1.00 96.00 304 GLU A O 1
ATOM 2501 N N . ASN A 1 305 ? -25.848 -10.102 -1.674 1.00 94.69 305 ASN A N 1
ATOM 2502 C CA . ASN A 1 305 ? -25.399 -11.374 -1.119 1.00 94.69 305 ASN A CA 1
ATOM 2503 C C . ASN A 1 305 ? -24.567 -11.169 0.151 1.00 94.69 305 ASN A C 1
ATOM 2505 O O . ASN A 1 305 ? -24.795 -11.863 1.134 1.00 94.69 305 ASN A O 1
ATOM 2509 N N . GLN A 1 306 ? -23.638 -10.207 0.167 1.00 95.81 306 GLN A N 1
ATOM 2510 C CA . GLN A 1 306 ? -22.824 -9.926 1.356 1.00 95.81 306 GLN A CA 1
ATOM 2511 C C . GLN A 1 306 ? -23.682 -9.463 2.549 1.00 95.81 306 GLN A C 1
ATOM 2513 O O . GLN A 1 306 ? -23.493 -9.954 3.662 1.00 95.81 306 GLN A O 1
ATOM 2518 N N . LEU A 1 307 ? -24.661 -8.573 2.327 1.00 97.44 307 LEU A N 1
ATOM 2519 C CA . LEU A 1 307 ? -25.602 -8.141 3.371 1.00 97.44 307 LEU A CA 1
ATOM 2520 C C . LEU A 1 307 ? -26.479 -9.298 3.859 1.00 97.44 307 LEU A C 1
ATOM 2522 O O . LEU A 1 307 ? -26.648 -9.475 5.063 1.00 97.44 307 LEU A O 1
ATOM 2526 N N . THR A 1 308 ? -27.004 -10.095 2.930 1.00 96.81 308 THR A N 1
ATOM 2527 C CA . THR A 1 308 ? -27.873 -11.239 3.228 1.00 96.81 308 THR A CA 1
ATOM 2528 C C . THR A 1 308 ? -27.132 -12.292 4.050 1.00 96.81 308 THR A C 1
ATOM 2530 O O . THR A 1 308 ? -27.636 -12.767 5.067 1.00 96.81 308 THR A O 1
ATOM 2533 N N . GLU A 1 309 ? -25.910 -12.644 3.649 1.00 96.19 309 GLU A N 1
ATOM 2534 C CA . GLU A 1 309 ? -25.088 -13.624 4.360 1.00 96.19 309 GLU A CA 1
ATOM 2535 C C . GLU A 1 309 ? -24.677 -13.125 5.749 1.00 96.19 309 GLU A C 1
ATOM 2537 O O . GLU A 1 309 ? -24.757 -13.886 6.716 1.00 96.19 309 GLU A O 1
ATOM 2542 N N . LEU A 1 310 ? -24.314 -11.845 5.889 1.00 97.25 310 LEU A N 1
ATOM 2543 C CA . LEU A 1 310 ? -24.021 -11.257 7.198 1.00 97.25 310 LEU A CA 1
ATOM 2544 C C . LEU A 1 310 ? -25.260 -11.251 8.110 1.00 97.25 310 LEU A C 1
ATOM 2546 O O . LEU A 1 310 ? -25.156 -11.617 9.280 1.00 97.25 310 LEU A O 1
ATOM 2550 N N . ALA A 1 311 ? -26.438 -10.905 7.579 1.00 97.12 311 ALA A N 1
ATOM 2551 C CA . ALA A 1 311 ? -27.699 -10.948 8.318 1.00 97.12 311 ALA A CA 1
ATOM 2552 C C . ALA A 1 311 ? -28.039 -12.373 8.791 1.00 97.12 311 ALA A C 1
ATOM 2554 O O . ALA A 1 311 ? -28.369 -12.570 9.959 1.00 97.12 311 ALA A O 1
ATOM 2555 N N . ARG A 1 312 ? -27.888 -13.380 7.917 1.00 96.25 312 ARG A N 1
ATOM 2556 C CA . ARG A 1 312 ? -28.134 -14.798 8.242 1.00 96.25 312 ARG A CA 1
ATOM 2557 C C . ARG A 1 312 ? -27.194 -15.337 9.309 1.00 96.25 312 ARG A C 1
ATOM 2559 O O . ARG A 1 312 ? -27.640 -16.059 10.198 1.00 96.25 312 ARG A O 1
ATOM 2566 N N . LYS A 1 313 ? -25.900 -15.018 9.210 1.00 95.31 313 LYS A N 1
ATOM 2567 C CA . LYS A 1 313 ? -24.908 -15.404 10.223 1.00 95.31 313 LYS A CA 1
ATOM 2568 C C . LYS A 1 313 ? -25.161 -14.694 11.554 1.00 95.31 313 LYS A C 1
ATOM 2570 O O . LYS A 1 313 ? -24.894 -15.276 12.603 1.00 95.31 313 LYS A O 1
ATOM 2575 N N . GLY A 1 314 ? -25.706 -13.480 11.510 1.00 94.69 314 GLY A N 1
ATOM 2576 C CA . GLY A 1 314 ? -25.872 -12.584 12.648 1.00 94.69 314 GLY A CA 1
ATOM 2577 C C . GLY A 1 314 ? -24.663 -11.663 12.786 1.00 94.69 314 GLY A C 1
ATOM 2578 O O . GLY A 1 314 ? -23.524 -12.128 12.787 1.00 94.69 314 GLY A O 1
ATOM 2579 N N . PHE A 1 315 ? -24.914 -10.357 12.915 1.00 95.50 315 PHE A N 1
ATOM 2580 C CA . PHE A 1 315 ? -23.871 -9.326 12.899 1.00 95.50 315 PHE A CA 1
ATOM 2581 C C . PHE A 1 315 ? -22.765 -9.575 13.939 1.00 95.50 315 PHE A C 1
ATOM 2583 O O . PHE A 1 315 ? -21.587 -9.541 13.597 1.00 95.50 315 PHE A O 1
ATOM 2590 N N . GLU A 1 316 ? -23.145 -9.912 15.174 1.00 94.94 316 GLU A N 1
ATOM 2591 C CA . GLU A 1 316 ? -22.222 -10.189 16.290 1.00 94.94 316 GLU A CA 1
ATOM 2592 C C . GLU A 1 316 ? -21.473 -11.528 16.166 1.00 94.94 316 GLU A C 1
ATOM 2594 O O . GLU A 1 316 ? -20.447 -11.734 16.809 1.00 94.94 316 GLU A O 1
ATOM 2599 N N . ASN A 1 317 ? -21.962 -12.458 15.337 1.00 95.62 317 ASN A N 1
ATOM 2600 C CA . ASN A 1 317 ? -21.342 -13.778 15.172 1.00 95.62 317 ASN A CA 1
ATOM 2601 C C . ASN A 1 317 ? -20.191 -13.768 14.158 1.00 95.62 317 ASN A C 1
ATOM 2603 O O . ASN A 1 317 ? -19.407 -14.715 14.111 1.00 95.62 317 ASN A O 1
ATOM 2607 N N . VAL A 1 318 ? -20.099 -12.724 13.332 1.00 96.62 318 VAL A N 1
ATOM 2608 C CA . VAL A 1 318 ? -18.999 -12.531 12.386 1.00 96.62 318 VAL A CA 1
ATOM 2609 C C . VAL A 1 318 ? -17.983 -11.586 13.030 1.00 96.62 318 VAL A C 1
ATOM 2611 O O . VAL A 1 318 ? -18.364 -10.480 13.419 1.00 96.62 318 VAL A O 1
ATOM 2614 N N . PRO A 1 319 ? -16.703 -11.971 13.163 1.00 97.25 319 PRO A N 1
ATOM 2615 C CA . PRO A 1 319 ? -15.718 -11.150 13.858 1.00 97.25 319 PRO A CA 1
ATOM 2616 C C . PRO A 1 319 ? -15.450 -9.834 13.120 1.00 97.25 319 PRO A C 1
ATOM 2618 O O . PRO A 1 319 ? -15.298 -9.812 11.898 1.00 97.25 319 PRO A O 1
ATOM 2621 N N . ASP A 1 320 ? -15.331 -8.740 13.870 1.00 98.19 320 ASP A N 1
ATOM 2622 C CA . ASP A 1 320 ? -14.894 -7.454 13.330 1.00 98.19 320 ASP A CA 1
ATOM 2623 C C . ASP A 1 320 ? -13.396 -7.449 13.008 1.00 98.19 320 ASP A C 1
ATOM 2625 O O . ASP A 1 320 ? -12.583 -8.140 13.638 1.00 98.19 320 ASP A O 1
ATOM 2629 N N . LEU A 1 321 ? -13.011 -6.613 12.041 1.00 98.06 321 LEU A N 1
ATOM 2630 C CA . LEU A 1 321 ? -11.612 -6.304 11.750 1.00 98.06 321 LEU A CA 1
ATOM 2631 C C . LEU A 1 321 ? -11.051 -5.352 12.814 1.00 98.06 321 LEU A C 1
ATOM 2633 O O . LEU A 1 321 ? -10.737 -4.204 12.528 1.00 98.06 321 LEU A O 1
ATOM 2637 N N . VAL A 1 322 ? -10.966 -5.815 14.059 1.00 98.25 322 VAL A N 1
ATOM 2638 C CA . VAL A 1 322 ? -10.292 -5.085 15.137 1.00 98.25 322 VAL A CA 1
ATOM 2639 C C . VAL A 1 322 ? -8.795 -5.088 14.850 1.00 98.25 322 VAL A C 1
ATOM 2641 O O . VAL A 1 322 ? -8.191 -6.157 14.731 1.00 98.25 322 VAL A O 1
ATOM 2644 N N . LEU A 1 323 ? -8.211 -3.895 14.727 1.00 98.50 323 LEU A N 1
ATOM 2645 C CA . LEU A 1 323 ? -6.790 -3.711 14.434 1.00 98.50 323 LEU A CA 1
ATOM 2646 C C . LEU A 1 323 ? -6.074 -3.108 15.636 1.00 98.50 323 LEU A C 1
ATOM 2648 O O . LEU A 1 323 ? -6.576 -2.185 16.277 1.00 98.50 323 LEU A O 1
ATOM 2652 N N . SER A 1 324 ? -4.876 -3.608 15.901 1.00 98.38 324 SER A N 1
ATOM 2653 C CA . SER A 1 324 ? -4.017 -3.159 16.982 1.00 98.38 324 SER A CA 1
ATOM 2654 C C . SER A 1 324 ? -2.634 -2.766 16.483 1.00 98.38 324 SER A C 1
ATOM 2656 O O . SER A 1 324 ? -2.097 -3.331 15.523 1.00 98.38 324 SER A O 1
ATOM 2658 N N . ILE A 1 325 ? -2.040 -1.805 17.184 1.00 98.56 325 ILE A N 1
ATOM 2659 C CA . ILE A 1 325 ? -0.665 -1.378 16.969 1.00 98.56 325 ILE A CA 1
ATOM 2660 C C . ILE A 1 325 ? 0.020 -1.016 18.285 1.00 98.56 325 ILE A C 1
ATOM 2662 O O . ILE A 1 325 ? -0.596 -0.434 19.180 1.00 98.56 325 ILE A O 1
ATOM 2666 N N . GLU A 1 326 ? 1.289 -1.387 18.423 1.00 98.38 326 GLU A N 1
ATOM 2667 C CA . GLU A 1 326 ? 2.092 -1.034 19.591 1.00 98.38 326 GLU A CA 1
ATOM 2668 C C . GLU A 1 326 ? 2.699 0.355 19.423 1.00 98.38 326 GLU A C 1
ATOM 2670 O O . GLU A 1 326 ? 2.941 0.807 18.308 1.00 98.38 326 GLU A O 1
ATOM 2675 N N . TYR A 1 327 ? 2.966 1.030 20.532 1.00 98.44 327 TYR A N 1
ATOM 2676 C CA . TYR A 1 327 ? 3.695 2.286 20.569 1.00 98.44 327 TYR A CA 1
ATOM 2677 C C . TYR A 1 327 ? 4.669 2.282 21.738 1.00 98.44 327 TYR A C 1
ATOM 2679 O O . TYR A 1 327 ? 4.293 2.009 22.879 1.00 98.44 327 TYR A O 1
ATOM 2687 N N . GLU A 1 328 ? 5.913 2.633 21.450 1.00 97.25 328 GLU A N 1
ATOM 2688 C CA . GLU A 1 328 ? 6.970 2.787 22.442 1.00 97.25 328 GLU A CA 1
ATOM 2689 C C . GLU A 1 328 ? 7.999 3.781 21.903 1.00 97.25 328 GLU A C 1
ATOM 2691 O O . GLU A 1 328 ? 8.308 3.796 20.710 1.00 97.25 328 GLU A O 1
ATOM 2696 N N . ASN A 1 329 ? 8.561 4.618 22.777 1.00 96.75 329 ASN A N 1
ATOM 2697 C CA . ASN A 1 329 ? 9.692 5.481 22.426 1.00 96.75 329 ASN A CA 1
ATOM 2698 C C . ASN A 1 329 ? 9.472 6.316 21.149 1.00 96.75 329 ASN A C 1
ATOM 2700 O O . ASN A 1 329 ? 10.367 6.460 20.319 1.00 96.75 329 ASN A O 1
ATOM 2704 N N . ARG A 1 330 ? 8.278 6.917 21.041 1.00 97.00 330 ARG A N 1
ATOM 2705 C CA . ARG A 1 330 ? 7.859 7.807 19.942 1.00 97.00 330 ARG A CA 1
ATOM 2706 C C . ARG A 1 330 ? 7.632 7.126 18.595 1.00 97.00 330 ARG A C 1
ATOM 2708 O O . ARG A 1 330 ? 7.543 7.818 17.585 1.00 97.00 330 ARG A O 1
ATOM 2715 N N . SER A 1 331 ? 7.503 5.803 18.583 1.00 98.25 331 SER A N 1
ATOM 2716 C CA . SER A 1 331 ? 7.283 5.045 17.362 1.00 98.25 331 SER A CA 1
ATOM 2717 C C . SER A 1 331 ? 6.170 4.025 17.511 1.00 98.25 331 SER A C 1
ATOM 2719 O O . SER A 1 331 ? 6.059 3.371 18.548 1.00 98.25 331 SER A O 1
ATOM 2721 N N . PHE A 1 332 ? 5.364 3.887 16.463 1.00 98.62 332 PHE A N 1
ATOM 2722 C CA . PHE A 1 332 ? 4.418 2.794 16.317 1.00 98.62 332 PHE A CA 1
ATOM 2723 C C . PHE A 1 332 ? 5.083 1.542 15.718 1.00 98.62 332 PHE A C 1
ATOM 2725 O O . PHE A 1 332 ? 5.881 1.651 14.788 1.00 98.62 332 PHE A O 1
ATOM 2732 N N . TYR A 1 333 ? 4.688 0.357 16.189 1.00 98.25 333 TYR A N 1
ATOM 2733 C CA . TYR A 1 333 ? 5.209 -0.945 15.766 1.00 98.25 333 TYR A CA 1
ATOM 2734 C C . TYR A 1 333 ? 4.076 -1.891 15.366 1.00 98.25 333 TYR A C 1
ATOM 2736 O O . TYR A 1 333 ? 3.130 -2.111 16.124 1.00 98.25 333 TYR A O 1
ATOM 2744 N N . ASP A 1 334 ? 4.194 -2.477 14.175 1.00 97.94 334 ASP A N 1
ATOM 2745 C CA . ASP A 1 334 ? 3.213 -3.409 13.618 1.00 97.94 334 ASP A CA 1
ATOM 2746 C C . ASP A 1 334 ? 3.092 -4.698 14.451 1.00 97.94 334 ASP A C 1
ATOM 2748 O O . ASP A 1 334 ? 4.094 -5.294 14.853 1.00 97.94 334 ASP A O 1
ATOM 2752 N N . ILE A 1 335 ? 1.853 -5.150 14.674 1.00 96.31 335 ILE A N 1
ATOM 2753 C CA . ILE A 1 335 ? 1.532 -6.377 15.415 1.00 96.31 335 ILE A CA 1
ATOM 2754 C C . ILE A 1 335 ? 1.115 -7.476 14.440 1.00 96.31 335 ILE A C 1
ATOM 2756 O O . ILE A 1 335 ? 0.384 -7.240 13.477 1.00 96.31 335 ILE A O 1
ATOM 2760 N N . GLY A 1 336 ? 1.526 -8.710 14.735 1.00 94.88 336 GLY A N 1
ATOM 2761 C CA . GLY A 1 336 ? 1.003 -9.892 14.057 1.00 94.88 336 GLY A CA 1
ATOM 2762 C C . GLY A 1 336 ? 1.579 -10.137 12.666 1.00 94.88 336 GLY A C 1
ATOM 2763 O O . GLY A 1 336 ? 1.063 -11.008 11.974 1.00 94.88 336 GLY A O 1
ATOM 2764 N N . GLN A 1 337 ? 2.634 -9.418 12.279 1.00 94.44 337 GLN A N 1
ATOM 2765 C CA . GLN A 1 337 ? 3.378 -9.583 11.030 1.00 94.44 337 GLN A CA 1
ATOM 2766 C C . GLN A 1 337 ? 4.891 -9.540 11.278 1.00 94.44 337 GLN A C 1
ATOM 2768 O O . GLN A 1 337 ? 5.341 -9.050 12.315 1.00 94.44 337 GLN A O 1
ATOM 2773 N N . LYS A 1 338 ? 5.674 -10.085 10.339 1.00 92.69 338 LYS A N 1
ATOM 2774 C CA . LYS A 1 338 ? 7.140 -10.141 10.435 1.00 92.69 338 LYS A CA 1
ATOM 2775 C C . LYS A 1 338 ? 7.776 -8.794 10.100 1.00 92.69 338 LYS A C 1
ATOM 2777 O O . LYS A 1 338 ? 8.653 -8.328 10.824 1.00 92.69 338 LYS A O 1
ATOM 2782 N N . GLU A 1 339 ? 7.353 -8.198 8.992 1.00 93.88 339 GLU A N 1
ATOM 2783 C CA . GLU A 1 339 ? 7.822 -6.899 8.531 1.00 93.88 339 GLU A CA 1
ATOM 2784 C C . GLU A 1 339 ? 7.261 -5.810 9.440 1.00 93.88 339 GLU A C 1
ATOM 2786 O O . GLU A 1 339 ? 6.048 -5.697 9.629 1.00 93.88 339 GLU A O 1
ATOM 2791 N N . ASN A 1 340 ? 8.154 -5.006 10.005 1.00 95.94 340 ASN A N 1
ATOM 2792 C CA . ASN A 1 340 ? 7.795 -3.933 10.914 1.00 95.94 340 ASN A CA 1
ATOM 2793 C C . ASN A 1 340 ? 8.413 -2.627 10.416 1.00 95.94 340 ASN A C 1
ATOM 2795 O O . ASN A 1 340 ? 9.592 -2.585 10.051 1.00 95.94 340 ASN A O 1
ATOM 2799 N N . TYR A 1 341 ? 7.602 -1.578 10.377 1.00 97.38 341 TYR A N 1
ATOM 2800 C CA . TYR A 1 341 ? 7.984 -0.256 9.892 1.00 97.38 341 TYR A CA 1
ATOM 2801 C C . TYR A 1 341 ? 8.381 0.698 11.017 1.00 97.38 341 TYR A C 1
ATOM 2803 O O . TYR A 1 341 ? 8.807 1.817 10.737 1.00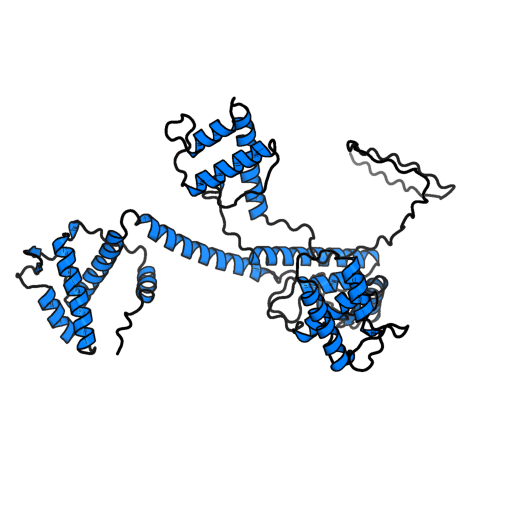 97.38 341 TYR A O 1
ATOM 2811 N N . GLY A 1 342 ? 8.244 0.274 12.275 1.00 97.00 342 GLY A N 1
ATOM 2812 C CA . GLY A 1 342 ? 8.638 1.055 13.437 1.00 97.00 342 GLY A CA 1
ATOM 2813 C C . GLY A 1 342 ? 10.114 1.442 13.404 1.00 97.00 342 GLY A C 1
ATOM 2814 O O . GLY A 1 342 ? 10.959 0.795 12.776 1.00 97.00 342 GLY A O 1
ATOM 2815 N N . THR A 1 343 ? 10.433 2.527 14.099 1.00 95.38 343 THR A N 1
ATOM 2816 C CA . THR A 1 343 ? 11.761 3.142 14.084 1.00 95.38 343 THR A CA 1
ATOM 2817 C C . THR A 1 343 ? 12.823 2.114 14.484 1.00 95.38 343 THR A C 1
ATOM 2819 O O . THR A 1 343 ? 12.731 1.461 15.523 1.00 95.38 343 THR A O 1
ATOM 2822 N N . GLY A 1 344 ? 13.842 1.946 13.638 1.00 94.75 344 GLY A N 1
ATOM 2823 C CA . GLY A 1 344 ? 14.912 0.964 13.849 1.00 94.75 344 GLY A CA 1
ATOM 2824 C C . GLY A 1 344 ? 14.546 -0.489 13.512 1.00 94.75 344 GLY A C 1
ATOM 2825 O O . GLY A 1 344 ? 15.335 -1.387 13.801 1.00 94.75 344 GLY A O 1
ATOM 2826 N N . LYS A 1 345 ? 13.379 -0.746 12.905 1.00 96.38 345 LYS A N 1
ATOM 2827 C CA . LYS A 1 345 ? 12.948 -2.083 12.456 1.00 96.38 345 LYS A CA 1
ATOM 2828 C C . LYS A 1 345 ? 12.899 -2.247 10.936 1.00 96.38 345 LYS A C 1
ATOM 2830 O O . LYS A 1 345 ? 12.536 -3.317 10.472 1.00 96.38 345 LYS A O 1
ATOM 2835 N N . THR A 1 346 ? 13.332 -1.249 10.170 1.00 96.62 346 THR A N 1
ATOM 2836 C CA . THR A 1 346 ? 13.223 -1.195 8.699 1.00 96.62 346 THR A CA 1
ATOM 2837 C C . THR A 1 346 ? 14.437 -1.737 7.933 1.00 96.62 346 THR A C 1
ATOM 2839 O O . THR A 1 346 ? 14.438 -1.706 6.707 1.00 96.62 346 THR A O 1
ATOM 2842 N N . ALA A 1 347 ? 15.459 -2.270 8.617 1.00 95.75 347 ALA A N 1
ATOM 2843 C CA . ALA A 1 347 ? 16.694 -2.764 7.982 1.00 95.75 347 ALA A CA 1
ATOM 2844 C C . ALA A 1 347 ? 16.453 -3.861 6.924 1.00 95.75 347 ALA A C 1
ATOM 2846 O O . ALA A 1 347 ? 17.180 -3.952 5.938 1.00 95.75 347 ALA A O 1
ATOM 2847 N N . TRP A 1 348 ? 15.380 -4.641 7.081 1.00 94.94 348 TRP A N 1
ATOM 2848 C CA . TRP A 1 348 ? 14.984 -5.673 6.122 1.00 94.94 348 TRP A CA 1
ATOM 2849 C C . TRP A 1 348 ? 14.688 -5.116 4.720 1.00 94.94 348 TRP A C 1
ATOM 2851 O O . TRP A 1 348 ? 14.819 -5.854 3.749 1.00 94.94 348 TRP A O 1
ATOM 2861 N N . ILE A 1 349 ? 14.306 -3.838 4.590 1.00 94.75 349 ILE A N 1
ATOM 2862 C CA . ILE A 1 349 ? 14.044 -3.198 3.291 1.00 94.75 349 ILE A CA 1
ATOM 2863 C C . ILE A 1 349 ? 15.350 -3.083 2.499 1.00 94.75 349 ILE A C 1
ATOM 2865 O O . ILE A 1 349 ? 15.405 -3.456 1.328 1.00 94.75 349 ILE A O 1
ATOM 2869 N N . GLU A 1 350 ? 16.417 -2.622 3.155 1.00 92.25 350 GLU A N 1
ATOM 2870 C CA . GLU A 1 350 ? 17.742 -2.490 2.548 1.00 92.25 350 GLU A CA 1
ATOM 2871 C C . GLU A 1 350 ? 18.334 -3.865 2.217 1.00 92.25 350 GLU A C 1
ATOM 2873 O O . GLU A 1 350 ? 18.788 -4.090 1.094 1.00 92.25 350 GLU A O 1
ATOM 2878 N N . GLU A 1 351 ? 18.259 -4.816 3.152 1.00 92.69 351 GLU A N 1
ATOM 2879 C CA . GLU A 1 351 ? 18.708 -6.197 2.934 1.00 92.69 351 GLU A CA 1
ATOM 2880 C C . GLU A 1 351 ? 17.989 -6.843 1.739 1.00 92.69 351 GLU A C 1
ATOM 2882 O O . GLU A 1 351 ? 18.619 -7.488 0.894 1.00 92.69 351 GLU A O 1
ATOM 2887 N N . TRP A 1 352 ? 16.675 -6.626 1.625 1.00 92.81 352 TRP A N 1
ATOM 2888 C CA . TRP A 1 352 ? 15.871 -7.134 0.518 1.00 92.81 352 TRP A CA 1
ATOM 2889 C C . TRP A 1 352 ? 16.236 -6.471 -0.814 1.00 92.81 352 TRP A C 1
ATOM 2891 O O . TRP A 1 352 ? 16.357 -7.162 -1.830 1.00 92.81 352 TRP A O 1
ATOM 2901 N N . ASN A 1 353 ? 16.494 -5.160 -0.814 1.00 89.75 353 ASN A N 1
ATOM 2902 C CA . ASN A 1 353 ? 16.938 -4.433 -2.001 1.00 89.75 353 ASN A CA 1
ATOM 2903 C C . ASN A 1 353 ? 18.311 -4.924 -2.494 1.00 89.75 353 ASN A C 1
ATOM 2905 O O . ASN A 1 353 ? 18.505 -5.149 -3.693 1.00 89.75 353 ASN A O 1
ATOM 2909 N N . ILE A 1 354 ? 19.255 -5.158 -1.575 1.00 87.88 354 ILE A N 1
ATOM 2910 C CA . ILE A 1 354 ? 20.583 -5.710 -1.885 1.00 87.88 354 ILE A CA 1
ATOM 2911 C C . ILE A 1 354 ? 20.453 -7.110 -2.498 1.00 87.88 354 ILE A C 1
ATOM 2913 O O . ILE A 1 354 ? 21.080 -7.395 -3.528 1.00 87.88 354 ILE A O 1
ATOM 2917 N N . ALA A 1 355 ? 19.625 -7.973 -1.902 1.00 87.69 355 ALA A N 1
ATOM 2918 C CA . ALA A 1 355 ? 19.386 -9.323 -2.404 1.00 87.69 355 ALA A CA 1
ATOM 2919 C C . ALA A 1 355 ? 18.795 -9.297 -3.824 1.00 87.69 355 ALA A C 1
ATOM 2921 O O . ALA A 1 355 ? 19.372 -9.883 -4.743 1.00 87.69 355 ALA A O 1
ATOM 2922 N N . LYS A 1 356 ? 17.720 -8.530 -4.042 1.00 87.69 356 LYS A N 1
ATOM 2923 C CA . LYS A 1 356 ? 17.085 -8.395 -5.362 1.00 87.69 356 LYS A CA 1
ATOM 2924 C C . LYS A 1 356 ? 18.002 -7.785 -6.414 1.00 87.69 356 LYS A C 1
ATOM 2926 O O . LYS A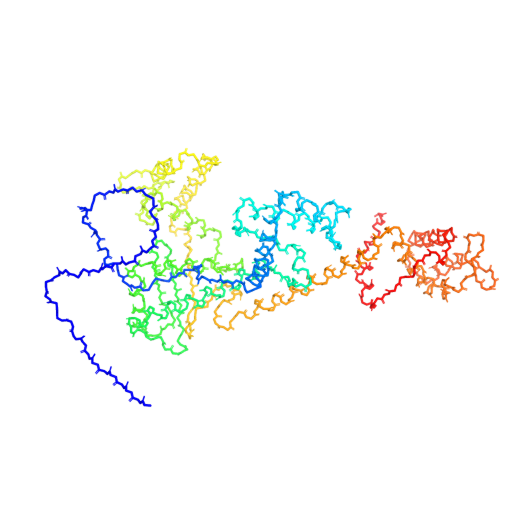 1 356 ? 18.030 -8.245 -7.554 1.00 87.69 356 LYS A O 1
ATOM 2931 N N . THR A 1 357 ? 18.778 -6.769 -6.049 1.00 85.50 357 THR A N 1
ATOM 2932 C CA . THR A 1 357 ? 19.765 -6.159 -6.951 1.00 85.50 357 THR A CA 1
ATOM 2933 C C . THR A 1 357 ? 20.817 -7.180 -7.379 1.00 85.50 357 THR A C 1
ATOM 2935 O O . THR A 1 357 ? 21.187 -7.241 -8.553 1.00 85.50 357 THR A O 1
ATOM 2938 N N . SER A 1 358 ? 21.271 -8.022 -6.450 1.00 82.06 358 SER A N 1
ATOM 2939 C CA . SER A 1 358 ? 22.233 -9.091 -6.736 1.00 82.06 358 SER A CA 1
ATOM 2940 C C . SER A 1 358 ? 21.653 -10.135 -7.694 1.00 82.06 358 SER A C 1
ATOM 2942 O O . SER A 1 358 ? 22.307 -10.499 -8.675 1.00 82.06 358 SER A O 1
ATOM 2944 N N . GLU A 1 359 ? 20.408 -10.562 -7.473 1.00 82.44 359 GLU A N 1
ATOM 2945 C CA . GLU A 1 359 ? 19.686 -11.483 -8.361 1.00 82.44 359 GLU A CA 1
ATOM 2946 C C . GLU A 1 359 ? 19.476 -10.894 -9.763 1.00 82.44 359 GLU A C 1
ATOM 2948 O O . GLU A 1 359 ? 19.763 -11.555 -10.767 1.00 82.44 359 GLU A O 1
ATOM 2953 N N . TYR A 1 360 ? 19.044 -9.632 -9.842 1.00 82.19 360 TYR A N 1
ATOM 2954 C CA . TYR A 1 360 ? 18.875 -8.906 -11.098 1.00 82.19 360 TYR A CA 1
ATOM 2955 C C . TYR A 1 360 ? 20.187 -8.837 -11.886 1.00 82.19 360 TYR A C 1
ATOM 2957 O O . TYR A 1 360 ? 20.225 -9.193 -13.066 1.00 82.19 360 TYR A O 1
ATOM 2965 N N . ASN A 1 361 ? 21.287 -8.449 -11.236 1.00 78.69 361 ASN A N 1
ATOM 2966 C CA . ASN A 1 361 ? 22.597 -8.359 -11.880 1.00 78.69 361 ASN A CA 1
ATOM 2967 C C . ASN A 1 361 ? 23.099 -9.732 -12.353 1.00 78.69 361 ASN A C 1
ATOM 2969 O O . ASN A 1 361 ? 23.638 -9.846 -13.456 1.00 78.69 361 ASN A O 1
ATOM 2973 N N . ALA A 1 362 ? 22.878 -10.792 -11.571 1.00 72.75 362 ALA A N 1
ATOM 2974 C CA . ALA A 1 362 ? 23.204 -12.156 -11.982 1.00 72.75 362 ALA A CA 1
ATOM 2975 C C . ALA A 1 362 ? 22.402 -12.591 -13.223 1.00 72.75 362 ALA A C 1
ATOM 2977 O O . ALA A 1 362 ? 22.955 -13.227 -14.123 1.00 72.75 362 ALA A O 1
ATOM 2978 N N . ALA A 1 363 ? 21.121 -12.222 -13.314 1.00 72.06 363 ALA A N 1
ATOM 2979 C CA . ALA A 1 363 ? 20.292 -12.488 -14.488 1.00 72.06 363 ALA A CA 1
ATOM 2980 C C . ALA A 1 363 ? 20.744 -11.681 -15.719 1.00 72.06 363 ALA A C 1
ATOM 2982 O O . ALA A 1 363 ? 20.880 -12.248 -16.805 1.00 72.06 363 ALA A O 1
ATOM 2983 N N . GLN A 1 364 ? 21.053 -10.391 -15.557 1.00 67.31 364 GLN A N 1
ATOM 2984 C CA . GLN A 1 364 ? 21.549 -9.544 -16.647 1.00 67.31 364 GLN A CA 1
ATOM 2985 C C . GLN A 1 364 ? 22.900 -10.019 -17.181 1.00 67.31 364 GLN A C 1
ATOM 2987 O O . GLN A 1 364 ? 23.097 -10.069 -18.392 1.00 67.31 364 GLN A O 1
ATOM 2992 N N . ASN A 1 365 ? 23.808 -10.461 -16.309 1.00 63.66 365 ASN A N 1
ATOM 2993 C CA . ASN A 1 365 ? 25.073 -11.054 -16.739 1.00 63.66 365 ASN A CA 1
ATOM 2994 C C . ASN A 1 365 ? 24.855 -12.315 -17.585 1.00 63.66 365 ASN A C 1
ATOM 2996 O O . ASN A 1 365 ? 25.558 -12.501 -18.574 1.00 63.66 365 ASN A O 1
ATOM 3000 N N . LYS A 1 366 ? 23.848 -13.143 -17.271 1.00 58.12 366 LYS A N 1
ATOM 3001 C CA . LYS A 1 366 ? 23.485 -14.311 -18.096 1.00 58.12 366 LYS A CA 1
ATOM 3002 C C . LYS A 1 366 ? 22.944 -13.906 -19.469 1.00 58.12 366 LYS A C 1
ATOM 3004 O O . LYS A 1 366 ? 23.272 -14.555 -20.459 1.00 58.12 366 LYS A O 1
ATOM 3009 N N . ILE A 1 367 ? 22.135 -12.849 -19.543 1.00 58.00 367 ILE A N 1
ATOM 3010 C CA . ILE A 1 367 ? 21.590 -12.328 -20.808 1.00 58.00 367 ILE A CA 1
ATOM 3011 C C . ILE A 1 367 ? 22.702 -11.706 -21.660 1.00 58.00 367 ILE A C 1
ATOM 3013 O O . ILE A 1 367 ? 22.819 -12.043 -22.834 1.00 58.00 367 ILE A O 1
ATOM 3017 N N . ASN A 1 368 ? 23.555 -10.871 -21.062 1.00 52.81 368 ASN A N 1
ATOM 3018 C CA . ASN A 1 368 ? 24.686 -10.231 -21.738 1.00 52.81 368 ASN A CA 1
ATOM 3019 C C . ASN A 1 368 ? 25.742 -11.250 -22.186 1.00 52.81 368 ASN A C 1
ATOM 3021 O O . ASN A 1 368 ? 26.314 -11.125 -23.265 1.00 52.81 368 ASN A O 1
ATOM 3025 N N . TYR A 1 369 ? 25.964 -12.300 -21.392 1.00 46.88 369 TYR A N 1
ATOM 3026 C CA . TYR A 1 369 ? 26.794 -13.425 -21.804 1.00 46.88 369 TYR A CA 1
ATOM 3027 C C . TYR A 1 369 ? 26.182 -14.161 -22.997 1.00 46.88 369 TYR A C 1
ATOM 3029 O O . TYR A 1 369 ? 26.899 -14.467 -23.935 1.00 46.88 369 TYR A O 1
ATOM 3037 N N . LYS A 1 370 ? 24.864 -14.400 -23.027 1.00 45.62 370 LYS A N 1
ATOM 3038 C CA . LYS A 1 370 ? 24.213 -14.989 -24.208 1.00 45.62 370 LYS A CA 1
ATOM 3039 C C . LYS A 1 370 ? 24.318 -14.074 -25.434 1.00 45.62 370 LYS A C 1
ATOM 3041 O O . LYS A 1 370 ? 24.633 -14.574 -26.506 1.00 45.62 370 LYS A O 1
ATOM 3046 N N . SER A 1 371 ? 24.107 -12.764 -25.288 1.00 43.88 371 SER A N 1
ATOM 3047 C CA . SER A 1 371 ? 24.090 -11.811 -26.409 1.00 43.88 371 SER A CA 1
ATOM 3048 C C . SER A 1 371 ? 25.469 -11.490 -27.000 1.00 43.88 371 SER A C 1
ATOM 3050 O O . SER A 1 371 ? 25.551 -11.175 -28.184 1.00 43.88 371 SER A O 1
ATOM 3052 N N . GLN A 1 372 ? 26.572 -11.641 -26.254 1.00 44.12 372 GLN A N 1
ATOM 3053 C CA . GLN A 1 372 ? 27.921 -11.490 -26.831 1.00 44.12 372 GLN A CA 1
ATOM 3054 C C . GLN A 1 372 ? 28.293 -12.612 -27.827 1.00 44.12 372 GLN A C 1
ATOM 3056 O O . GLN A 1 372 ? 29.302 -12.497 -28.517 1.00 44.12 372 GLN A O 1
ATOM 3061 N N . TYR A 1 373 ? 27.493 -13.684 -27.910 1.00 42.25 373 TYR A N 1
ATOM 3062 C CA . TYR A 1 373 ? 27.668 -14.798 -28.852 1.00 42.25 373 TYR A CA 1
ATOM 3063 C C . TYR A 1 373 ? 26.542 -14.886 -29.908 1.00 42.25 373 TYR A C 1
ATOM 3065 O O . TYR A 1 373 ? 26.500 -15.839 -30.688 1.00 42.25 373 TYR A O 1
ATOM 3073 N N . THR A 1 374 ? 25.623 -13.909 -29.979 1.00 40.41 374 THR A N 1
ATOM 3074 C CA . THR A 1 374 ? 24.484 -13.908 -30.923 1.00 40.41 374 THR A CA 1
ATOM 3075 C C . THR A 1 374 ? 24.762 -13.186 -32.242 1.00 40.41 374 THR A C 1
ATOM 3077 O O . THR A 1 374 ? 23.964 -12.353 -32.667 1.00 40.41 374 THR A O 1
ATOM 3080 N N . GLU A 1 375 ? 25.841 -13.539 -32.936 1.00 45.25 375 GLU A N 1
ATOM 3081 C CA . GLU A 1 375 ? 25.844 -13.408 -34.404 1.00 45.25 375 GLU A CA 1
ATOM 3082 C C . GLU A 1 375 ? 25.599 -14.761 -35.100 1.00 45.25 375 GLU A C 1
ATOM 3084 O O . GLU A 1 375 ? 25.178 -14.774 -36.253 1.00 45.25 375 GLU A O 1
ATOM 3089 N N . ASN A 1 376 ? 25.722 -15.903 -34.395 1.00 47.62 376 ASN A N 1
ATOM 3090 C CA . ASN A 1 376 ? 25.370 -17.226 -34.936 1.00 47.62 376 ASN A CA 1
ATOM 3091 C C . ASN A 1 376 ? 25.035 -18.266 -33.832 1.00 47.62 376 ASN A C 1
ATOM 3093 O O . ASN A 1 376 ? 25.942 -18.887 -33.272 1.00 47.62 376 ASN A O 1
ATOM 3097 N N . PRO A 1 377 ? 23.747 -18.544 -33.530 1.00 47.19 377 PRO A N 1
ATOM 3098 C CA . PRO A 1 377 ? 23.330 -19.506 -32.495 1.00 47.19 377 PRO A CA 1
ATOM 3099 C C . PRO A 1 377 ? 23.932 -20.916 -32.642 1.00 47.19 377 PRO A C 1
ATOM 3101 O O . PRO A 1 377 ? 24.125 -21.615 -31.650 1.00 47.19 377 PRO A O 1
ATOM 3104 N N . SER A 1 378 ? 24.281 -21.329 -33.865 1.00 59.88 378 SER A N 1
ATOM 3105 C CA . SER A 1 378 ? 24.925 -22.618 -34.133 1.00 59.88 378 SER A CA 1
ATOM 3106 C C . SER A 1 378 ? 26.371 -22.710 -33.639 1.00 59.88 378 SER A C 1
ATOM 3108 O O . SER A 1 378 ? 26.844 -23.813 -33.389 1.00 59.88 378 SER A O 1
ATOM 3110 N N . GLU A 1 379 ? 27.096 -21.596 -33.513 1.00 61.22 379 GLU A N 1
ATOM 3111 C CA . GLU A 1 379 ? 28.504 -21.606 -33.084 1.00 61.22 379 GLU A CA 1
ATOM 3112 C C . GLU A 1 379 ? 28.650 -21.742 -31.567 1.00 61.22 379 GLU A C 1
ATOM 3114 O O . GLU A 1 379 ? 29.551 -22.438 -31.110 1.00 61.22 379 GLU A O 1
ATOM 3119 N N . PHE A 1 380 ? 27.723 -21.172 -30.791 1.00 59.69 380 PHE A N 1
ATOM 3120 C CA . PHE A 1 380 ? 27.700 -21.308 -29.331 1.00 59.69 380 PHE A CA 1
ATOM 3121 C C . PHE A 1 380 ? 27.408 -22.745 -28.884 1.00 59.69 380 PHE A C 1
ATOM 3123 O O . PHE A 1 380 ? 28.117 -23.304 -28.051 1.00 59.69 380 PHE A O 1
ATOM 3130 N N . THR A 1 381 ? 26.406 -23.390 -29.487 1.00 65.75 381 THR A N 1
ATOM 3131 C CA . THR A 1 381 ? 26.148 -24.814 -29.232 1.00 65.75 381 THR A CA 1
ATOM 3132 C C . THR A 1 381 ? 27.358 -25.667 -29.618 1.00 65.75 381 THR A C 1
ATOM 3134 O O . THR A 1 381 ? 27.705 -26.595 -28.897 1.00 65.75 381 THR A O 1
ATOM 3137 N N . ARG A 1 382 ? 28.059 -25.336 -30.713 1.00 76.38 382 ARG A N 1
ATOM 3138 C CA . ARG A 1 382 ? 29.277 -26.055 -31.118 1.00 76.38 382 ARG A CA 1
ATOM 3139 C C . ARG A 1 382 ? 30.446 -25.831 -30.158 1.00 76.38 382 ARG A C 1
ATOM 3141 O O . ARG A 1 382 ? 31.171 -26.787 -29.914 1.00 76.38 382 ARG A O 1
ATOM 3148 N N . SER A 1 383 ? 30.634 -24.631 -29.607 1.00 74.88 383 SER A N 1
ATOM 3149 C CA . SER A 1 383 ? 31.730 -24.357 -28.666 1.00 74.88 383 SER A CA 1
ATOM 3150 C C . SER A 1 383 ? 31.520 -25.040 -27.313 1.00 74.88 383 SER A C 1
ATOM 3152 O O . SER A 1 383 ? 32.468 -25.628 -26.793 1.00 74.88 383 SER A O 1
ATOM 3154 N N . ILE A 1 384 ? 30.285 -25.059 -26.793 1.00 74.50 384 ILE A N 1
ATOM 3155 C CA . ILE A 1 384 ? 29.924 -25.849 -25.601 1.00 74.50 384 ILE A CA 1
ATOM 3156 C C . ILE A 1 384 ? 30.117 -27.337 -25.880 1.00 74.50 384 ILE A C 1
ATOM 3158 O O . ILE A 1 384 ? 30.847 -28.003 -25.157 1.00 74.50 384 ILE A O 1
ATOM 3162 N N . ASN A 1 385 ? 29.559 -27.853 -26.976 1.00 78.94 385 ASN A N 1
ATOM 3163 C CA . ASN A 1 385 ? 29.695 -29.268 -27.313 1.00 78.94 385 ASN A CA 1
ATOM 3164 C C . ASN A 1 385 ? 31.166 -29.672 -27.549 1.00 78.94 385 ASN A C 1
ATOM 3166 O O . ASN A 1 385 ? 31.541 -30.803 -27.253 1.00 78.94 385 ASN A O 1
ATOM 3170 N N . LYS A 1 386 ? 32.017 -28.765 -28.059 1.00 84.56 386 LYS A N 1
ATOM 3171 C CA . LYS A 1 386 ? 33.472 -28.968 -28.192 1.00 84.56 386 LYS A CA 1
ATOM 3172 C C . LYS A 1 386 ? 34.152 -29.048 -26.833 1.00 84.56 386 LYS A C 1
ATOM 3174 O O . LYS A 1 386 ? 35.007 -29.907 -26.643 1.00 84.56 386 LYS A O 1
ATOM 3179 N N . TYR A 1 387 ? 33.769 -28.183 -25.903 1.00 83.50 387 TYR A N 1
ATOM 3180 C CA . TYR A 1 387 ? 34.267 -28.197 -24.532 1.00 83.50 387 TYR A CA 1
ATOM 3181 C C . TYR A 1 387 ? 33.843 -29.464 -23.779 1.00 83.50 387 TYR A C 1
ATOM 3183 O O . TYR A 1 387 ? 34.691 -30.138 -23.194 1.00 83.50 387 TYR A O 1
ATOM 3191 N N . ASP A 1 388 ? 32.568 -29.841 -23.868 1.00 81.50 388 ASP A N 1
ATOM 3192 C CA . ASP A 1 388 ? 32.031 -31.053 -23.246 1.00 81.50 388 ASP A CA 1
ATOM 3193 C C . ASP A 1 388 ? 32.693 -32.310 -23.817 1.00 81.50 388 ASP A C 1
ATOM 3195 O O . ASP A 1 388 ? 33.141 -33.168 -23.060 1.00 81.50 388 ASP A O 1
ATOM 3199 N N . LEU A 1 389 ? 32.835 -32.395 -25.147 1.00 84.12 389 LEU A N 1
ATOM 3200 C CA . LEU A 1 389 ? 33.548 -33.491 -25.804 1.00 84.12 389 LEU A CA 1
ATOM 3201 C C . LEU A 1 389 ? 35.017 -33.550 -25.366 1.00 84.12 389 LEU A C 1
ATOM 3203 O O . LEU A 1 389 ? 35.513 -34.632 -25.068 1.00 84.12 389 LEU A O 1
ATOM 3207 N N . ALA A 1 390 ? 35.719 -32.416 -25.310 1.00 86.00 390 ALA A N 1
ATOM 3208 C CA . ALA A 1 390 ? 37.121 -32.386 -24.895 1.00 86.00 390 ALA A CA 1
ATOM 3209 C C . ALA A 1 390 ? 37.305 -32.876 -23.451 1.00 86.00 390 ALA A C 1
ATOM 3211 O O . ALA A 1 390 ? 38.207 -33.671 -23.184 1.00 86.00 390 ALA A O 1
ATOM 3212 N N . ASN A 1 391 ? 36.432 -32.454 -22.535 1.00 83.94 391 ASN A N 1
ATOM 3213 C CA . ASN A 1 391 ? 36.478 -32.895 -21.143 1.00 83.94 391 ASN A CA 1
ATOM 3214 C C . ASN A 1 391 ? 36.096 -34.365 -20.982 1.00 83.94 391 ASN A C 1
ATOM 3216 O O . ASN A 1 391 ? 36.769 -35.084 -20.249 1.00 83.94 391 ASN A O 1
ATOM 3220 N N . GLU A 1 392 ? 35.060 -34.826 -21.679 1.00 85.00 392 GLU A N 1
ATOM 3221 C CA . GLU A 1 392 ? 34.640 -36.225 -21.647 1.00 85.00 392 GLU A CA 1
ATOM 3222 C C . GLU A 1 392 ? 35.742 -37.145 -22.194 1.00 85.00 392 GLU A C 1
ATOM 3224 O O . GLU A 1 392 ? 36.055 -38.155 -21.570 1.00 85.00 392 GLU A O 1
ATOM 3229 N N . LEU A 1 393 ? 36.384 -36.806 -23.318 1.00 87.62 393 LEU A N 1
ATOM 3230 C CA . LEU A 1 393 ? 37.492 -37.607 -23.853 1.00 87.62 393 LEU A CA 1
ATOM 3231 C C . LEU A 1 393 ? 38.690 -37.618 -22.900 1.00 87.62 393 LEU A C 1
ATOM 3233 O O . LEU A 1 393 ? 39.281 -38.673 -22.653 1.00 87.62 393 LEU A O 1
ATOM 3237 N N . LYS A 1 394 ? 39.021 -36.466 -22.314 1.00 88.00 394 LYS A N 1
ATOM 3238 C CA . LYS A 1 394 ? 40.093 -36.366 -21.325 1.00 88.00 394 LYS A CA 1
ATOM 3239 C C . LYS A 1 394 ? 39.794 -37.198 -20.084 1.00 88.00 394 LYS A C 1
ATOM 3241 O O . LYS A 1 394 ? 40.691 -37.854 -19.568 1.00 88.00 394 LYS A O 1
ATOM 3246 N N . ASP A 1 395 ? 38.548 -37.200 -19.626 1.00 83.81 395 ASP A N 1
ATOM 3247 C CA . ASP A 1 395 ? 38.126 -37.995 -18.483 1.00 83.81 395 ASP A CA 1
ATOM 3248 C C . ASP A 1 395 ? 38.133 -39.493 -18.832 1.00 83.81 395 ASP A C 1
ATOM 3250 O O . ASP A 1 395 ? 38.792 -40.284 -18.157 1.00 83.81 395 ASP A O 1
ATOM 3254 N N . VAL A 1 396 ? 37.418 -39.917 -19.875 1.00 83.69 396 VAL A N 1
ATOM 3255 C CA . VAL A 1 396 ? 37.158 -41.338 -20.169 1.00 83.69 396 VAL A CA 1
ATOM 3256 C C . VAL A 1 396 ? 38.365 -42.064 -20.748 1.00 83.69 396 VAL A C 1
ATOM 3258 O O . VAL A 1 396 ? 38.632 -43.192 -20.342 1.00 83.69 396 VAL A O 1
ATOM 3261 N N . ILE A 1 397 ? 39.099 -41.436 -21.668 1.00 87.94 397 ILE A N 1
ATOM 3262 C CA . ILE A 1 397 ? 40.220 -42.075 -22.376 1.00 87.94 397 ILE A CA 1
ATOM 3263 C C . ILE A 1 397 ? 41.566 -41.370 -22.174 1.00 87.94 397 ILE A C 1
ATOM 3265 O O . ILE A 1 397 ? 42.579 -41.859 -22.668 1.00 87.94 397 ILE A O 1
ATOM 3269 N N . GLY A 1 398 ? 41.611 -40.246 -21.453 1.00 86.50 398 GLY A N 1
ATOM 3270 C CA . GLY A 1 398 ? 42.863 -39.552 -21.137 1.00 86.50 398 GLY A CA 1
ATOM 3271 C C . GLY A 1 398 ? 43.449 -38.711 -22.274 1.00 86.50 398 GLY A C 1
ATOM 3272 O O . GLY A 1 398 ? 44.602 -38.296 -22.169 1.00 86.50 398 GLY A O 1
ATOM 3273 N N . TYR A 1 399 ? 42.698 -38.460 -23.351 1.00 87.19 399 TYR A N 1
ATOM 3274 C CA . TYR A 1 399 ? 43.175 -37.703 -24.514 1.00 87.19 399 TYR A CA 1
ATOM 3275 C C . TYR A 1 399 ? 42.601 -36.285 -24.549 1.00 87.19 399 TYR A C 1
ATOM 3277 O O . TYR A 1 399 ? 41.400 -36.096 -24.369 1.00 87.19 399 TYR A O 1
ATOM 3285 N N . ASP A 1 400 ? 43.451 -35.296 -24.834 1.00 84.25 400 ASP A N 1
ATOM 3286 C CA . ASP A 1 400 ? 43.007 -33.937 -25.150 1.00 84.25 400 ASP A CA 1
ATOM 3287 C C . ASP A 1 400 ? 42.561 -33.876 -26.612 1.00 84.25 400 ASP A C 1
ATOM 3289 O O . ASP A 1 400 ? 43.306 -34.267 -27.512 1.00 84.25 400 ASP A O 1
ATOM 3293 N N . LEU A 1 401 ? 41.349 -33.374 -26.854 1.00 84.38 401 LEU A N 1
ATOM 3294 C CA . LEU A 1 401 ? 40.778 -33.259 -28.195 1.00 84.38 401 LEU A CA 1
ATOM 3295 C C . LEU A 1 401 ? 41.666 -32.436 -29.144 1.00 84.38 401 LEU A C 1
ATOM 3297 O O . LEU A 1 401 ? 41.688 -32.708 -30.343 1.00 84.38 401 LEU A O 1
ATOM 3301 N N . ASN A 1 402 ? 42.410 -31.455 -28.621 1.00 80.25 402 ASN A N 1
ATOM 3302 C CA . ASN A 1 402 ? 43.261 -30.578 -29.428 1.00 80.25 402 ASN A CA 1
ATOM 3303 C C . ASN A 1 402 ? 44.586 -31.233 -29.859 1.00 80.25 402 ASN A C 1
ATOM 3305 O O . ASN A 1 402 ? 45.229 -30.731 -30.779 1.00 80.25 402 ASN A O 1
ATOM 3309 N N . ASP A 1 403 ? 44.973 -32.354 -29.239 1.00 83.50 403 ASP A N 1
ATOM 3310 C CA . ASP A 1 403 ? 46.222 -33.076 -29.532 1.00 83.50 403 ASP A CA 1
ATOM 3311 C C . ASP A 1 403 ? 46.037 -34.196 -30.576 1.00 83.50 403 ASP A C 1
ATOM 3313 O O . ASP A 1 403 ? 46.990 -34.887 -30.953 1.00 83.50 403 ASP A O 1
ATOM 3317 N N . LEU A 1 404 ? 44.803 -34.413 -31.035 1.00 85.50 404 LEU A N 1
ATOM 3318 C CA . LEU A 1 404 ? 44.441 -35.514 -31.923 1.00 85.50 404 LEU A CA 1
ATOM 3319 C C . LEU A 1 404 ? 44.637 -35.150 -33.393 1.00 85.50 404 LEU A C 1
ATOM 3321 O O . LEU A 1 404 ? 44.380 -34.027 -33.829 1.00 85.50 404 LEU A O 1
ATOM 3325 N N . LYS A 1 405 ? 45.052 -36.137 -34.193 1.00 85.00 405 LYS A N 1
ATOM 3326 C CA . LYS A 1 405 ? 45.184 -35.967 -35.641 1.00 85.00 405 LYS A CA 1
ATOM 3327 C C . LYS A 1 405 ? 43.841 -36.231 -36.309 1.00 85.00 405 LYS A C 1
ATOM 3329 O O . LYS A 1 405 ? 43.300 -37.326 -36.194 1.00 85.00 405 LYS A O 1
ATOM 3334 N N . GLU A 1 406 ? 43.336 -35.258 -37.052 1.00 85.56 406 GLU A N 1
ATOM 3335 C CA . GLU A 1 406 ? 42.136 -35.430 -37.867 1.00 85.56 406 GLU A CA 1
ATOM 3336 C C . GLU A 1 406 ? 42.489 -35.993 -39.258 1.00 85.56 406 GLU A C 1
ATOM 3338 O O . GLU A 1 406 ? 43.328 -35.435 -39.968 1.00 85.56 406 GLU A O 1
ATOM 3343 N N . GLU A 1 407 ? 41.871 -37.108 -39.658 1.00 82.62 407 GLU A N 1
ATOM 3344 C CA . GLU A 1 407 ? 42.071 -37.736 -40.970 1.00 82.62 407 GLU A CA 1
ATOM 3345 C C . GLU A 1 407 ? 40.793 -38.451 -41.443 1.00 82.62 407 GLU A C 1
ATOM 3347 O O . GLU A 1 407 ? 40.228 -39.277 -40.729 1.00 82.62 407 GLU A O 1
ATOM 3352 N N . ASN A 1 408 ? 40.333 -38.156 -42.666 1.00 78.06 408 ASN A N 1
ATOM 3353 C CA . ASN A 1 408 ? 39.182 -38.810 -43.312 1.00 78.06 408 ASN A CA 1
ATOM 3354 C C . ASN A 1 408 ? 37.892 -38.867 -42.461 1.00 78.06 408 ASN A C 1
ATOM 3356 O O . ASN A 1 408 ? 37.201 -39.888 -42.451 1.00 78.06 408 ASN A O 1
ATOM 3360 N N . GLY A 1 409 ? 37.543 -37.786 -41.757 1.00 76.00 409 GLY A N 1
ATOM 3361 C CA . GLY A 1 409 ? 36.313 -37.748 -40.956 1.00 76.00 409 GLY A CA 1
ATOM 3362 C C . GLY A 1 409 ? 36.454 -38.320 -39.540 1.00 76.00 409 GLY A C 1
ATOM 3363 O O . GLY A 1 409 ? 35.440 -38.537 -38.875 1.00 76.00 409 GLY A O 1
ATOM 3364 N N . LYS A 1 410 ? 37.681 -38.645 -39.108 1.00 84.62 410 LYS A N 1
ATOM 3365 C CA . LYS A 1 410 ? 37.988 -39.317 -37.838 1.00 84.62 410 LYS A CA 1
ATOM 3366 C C . LYS A 1 410 ? 39.086 -38.591 -37.071 1.00 84.62 410 LYS A C 1
ATOM 3368 O O . LYS A 1 410 ? 39.976 -37.995 -37.673 1.00 84.62 410 LYS A O 1
ATOM 3373 N N . PHE A 1 411 ? 39.058 -38.732 -35.749 1.00 89.38 411 PHE A N 1
ATOM 3374 C CA . PHE A 1 411 ? 40.134 -38.297 -34.862 1.00 89.38 411 PHE A CA 1
ATOM 3375 C C . PHE A 1 411 ? 40.973 -39.500 -34.445 1.00 89.38 411 PHE A C 1
ATOM 3377 O O . PHE A 1 411 ? 40.433 -40.509 -33.991 1.00 89.38 411 PHE A O 1
ATOM 3384 N N . LEU A 1 412 ? 42.286 -39.393 -34.628 1.00 89.81 412 LEU A N 1
ATOM 3385 C CA . LEU A 1 412 ? 43.240 -40.473 -34.429 1.00 89.81 412 LEU A CA 1
ATOM 3386 C C . LEU A 1 412 ? 44.277 -40.109 -33.364 1.00 89.81 412 LEU A C 1
ATOM 3388 O O . LEU A 1 412 ? 44.742 -38.966 -33.286 1.00 89.81 412 LEU A O 1
ATOM 3392 N N . THR A 1 413 ? 44.696 -41.107 -32.585 1.00 88.19 413 THR A N 1
ATOM 3393 C CA . THR A 1 413 ? 45.872 -40.986 -31.712 1.00 88.19 413 THR A CA 1
ATOM 3394 C C . THR A 1 413 ? 47.154 -40.847 -32.542 1.00 88.19 413 THR A C 1
ATOM 3396 O O . THR A 1 413 ? 47.191 -41.149 -33.738 1.00 88.19 413 THR A O 1
ATOM 3399 N N . SER A 1 414 ? 48.266 -40.490 -31.894 1.00 83.50 414 SER A N 1
ATOM 3400 C CA . SER A 1 414 ? 49.598 -40.490 -32.521 1.00 83.50 414 SER A CA 1
ATOM 3401 C C . SER A 1 414 ? 50.041 -41.861 -33.057 1.00 83.50 414 SER A C 1
ATOM 3403 O O . SER A 1 414 ? 50.949 -41.930 -33.885 1.00 83.50 414 SER A O 1
ATOM 3405 N N . LYS A 1 415 ? 49.392 -42.950 -32.620 1.00 85.56 415 LYS A N 1
ATOM 3406 C CA . LYS A 1 415 ? 49.611 -44.324 -33.099 1.00 85.56 415 LYS A CA 1
ATOM 3407 C C . LYS A 1 415 ? 48.629 -44.750 -34.201 1.00 85.56 415 LYS A C 1
ATOM 3409 O O . LYS A 1 415 ? 48.737 -45.872 -34.688 1.00 85.56 415 LYS A O 1
ATOM 3414 N N . GLY A 1 416 ? 47.702 -43.877 -34.604 1.00 85.06 416 GLY A N 1
ATOM 3415 C CA . GLY A 1 416 ? 46.699 -44.147 -35.639 1.00 85.06 416 GLY A CA 1
ATOM 3416 C C . GLY A 1 416 ? 45.435 -44.856 -35.143 1.00 85.06 416 GLY A C 1
ATOM 3417 O O . GLY A 1 416 ? 44.702 -45.412 -35.956 1.00 85.06 416 GLY A O 1
ATOM 3418 N N . GLU A 1 417 ? 45.176 -44.869 -33.833 1.00 89.62 417 GLU A N 1
ATOM 3419 C CA . GLU A 1 417 ? 43.983 -45.505 -33.257 1.00 89.62 417 GLU A CA 1
ATOM 3420 C C . GLU A 1 417 ? 42.777 -44.563 -33.316 1.00 89.62 417 GLU A C 1
ATOM 3422 O O . GLU A 1 417 ? 42.916 -43.374 -33.040 1.00 89.62 417 GLU A O 1
ATOM 3427 N N . ASP A 1 418 ? 41.600 -45.094 -33.653 1.00 90.69 418 ASP A N 1
ATOM 3428 C CA . ASP A 1 418 ? 40.358 -44.321 -33.745 1.00 90.69 418 ASP A CA 1
ATOM 3429 C C . ASP A 1 418 ? 39.829 -43.965 -32.350 1.00 90.69 418 ASP A C 1
ATOM 3431 O O . ASP A 1 418 ? 39.534 -44.836 -31.527 1.00 90.69 418 ASP A O 1
ATOM 3435 N N . ILE A 1 419 ? 39.700 -42.665 -32.095 1.00 92.00 419 ILE A N 1
ATOM 3436 C CA . ILE A 1 419 ? 39.292 -42.116 -30.801 1.00 92.00 419 ILE A CA 1
ATOM 3437 C C . ILE A 1 419 ? 37.865 -42.510 -30.443 1.00 92.00 419 ILE A C 1
ATOM 3439 O O . ILE A 1 419 ? 37.579 -42.743 -29.270 1.00 92.00 419 ILE A O 1
ATOM 3443 N N . PHE A 1 420 ? 36.982 -42.653 -31.432 1.00 90.12 420 PHE A N 1
ATOM 3444 C CA . PHE A 1 420 ? 35.616 -43.088 -31.171 1.00 90.12 420 PHE A CA 1
ATOM 3445 C C . PHE A 1 420 ? 35.565 -44.548 -30.698 1.00 90.12 420 PHE A C 1
ATOM 3447 O O . PHE A 1 420 ? 34.830 -44.872 -29.764 1.00 90.12 420 PHE A O 1
ATOM 3454 N N . GLU A 1 421 ? 36.392 -45.418 -31.283 1.00 89.69 421 GLU A N 1
ATOM 3455 C CA . GLU A 1 421 ? 36.475 -46.831 -30.892 1.00 89.69 421 GLU A CA 1
ATOM 3456 C C . GLU A 1 421 ? 37.110 -47.001 -29.504 1.00 89.69 421 GLU A C 1
ATOM 3458 O O . GLU A 1 421 ? 36.631 -47.798 -28.692 1.00 89.69 421 GLU A O 1
ATOM 3463 N N . LEU A 1 422 ? 38.146 -46.211 -29.193 1.00 89.38 422 LEU A N 1
ATOM 3464 C CA . LEU A 1 422 ? 38.743 -46.166 -27.854 1.00 89.38 422 LEU A CA 1
ATOM 3465 C C . LEU A 1 422 ? 37.741 -45.660 -26.812 1.00 89.38 422 LEU A C 1
ATOM 3467 O O . LEU A 1 422 ? 37.585 -46.288 -25.765 1.00 89.38 422 LEU A O 1
ATOM 3471 N N . TYR A 1 423 ? 37.021 -44.577 -27.118 1.00 89.19 423 TYR A N 1
ATOM 3472 C CA . TYR A 1 423 ? 35.982 -44.031 -26.246 1.00 89.19 423 TYR A CA 1
ATOM 3473 C C . TYR A 1 423 ? 34.898 -45.065 -25.957 1.00 89.19 423 TYR A C 1
ATOM 3475 O O . TYR A 1 423 ? 34.590 -45.318 -24.798 1.00 89.19 423 TYR A O 1
ATOM 3483 N N . LYS A 1 424 ? 34.370 -45.734 -26.988 1.00 86.69 424 LYS A N 1
ATOM 3484 C CA . LYS A 1 424 ? 33.331 -46.757 -26.824 1.00 86.69 424 LYS A CA 1
ATOM 3485 C C . LYS A 1 424 ? 33.794 -47.926 -25.951 1.00 86.69 424 LYS A C 1
ATOM 3487 O O . LYS A 1 424 ? 33.019 -48.418 -25.132 1.00 86.69 424 LYS A O 1
ATOM 3492 N N . LYS A 1 425 ? 35.047 -48.361 -26.111 1.00 86.62 425 LYS A N 1
ATOM 3493 C CA . LYS A 1 425 ? 35.636 -49.444 -25.318 1.00 86.62 425 LYS A CA 1
ATOM 3494 C C . LYS A 1 425 ? 35.816 -49.052 -23.848 1.00 86.62 425 LYS A C 1
ATOM 3496 O O . LYS A 1 425 ? 35.441 -49.828 -22.973 1.00 86.62 425 LYS A O 1
ATOM 3501 N N . GLU A 1 426 ? 36.368 -47.873 -23.572 1.00 85.06 426 GLU A N 1
ATOM 3502 C CA . GLU A 1 426 ? 36.616 -47.427 -22.193 1.00 85.06 426 GLU A CA 1
ATOM 3503 C C . GLU A 1 426 ? 35.350 -46.920 -21.493 1.00 85.06 426 GLU A C 1
ATOM 3505 O O . GLU A 1 426 ? 35.224 -47.019 -20.277 1.00 85.06 426 GLU A O 1
ATOM 3510 N N . LEU A 1 427 ? 34.342 -46.462 -22.235 1.00 79.75 427 LEU A N 1
ATOM 3511 C CA . LEU A 1 427 ? 33.046 -46.111 -21.656 1.00 79.75 427 LEU A CA 1
ATOM 3512 C C . LEU A 1 427 ? 32.390 -47.322 -20.969 1.00 79.75 427 LEU A C 1
ATOM 3514 O O . LEU A 1 427 ? 31.822 -47.178 -19.886 1.00 79.75 427 LEU A O 1
ATOM 3518 N N . GLN A 1 428 ? 32.530 -48.515 -21.565 1.00 71.69 428 GLN A N 1
ATOM 3519 C CA . GLN A 1 428 ? 32.051 -49.785 -21.002 1.00 71.69 428 GLN A CA 1
ATOM 3520 C C . GLN A 1 428 ? 32.827 -50.216 -19.750 1.00 71.69 428 GLN A C 1
ATOM 3522 O O . GLN A 1 428 ? 32.267 -50.901 -18.895 1.00 71.69 428 GLN A O 1
ATOM 3527 N N . SER A 1 429 ? 34.112 -49.856 -19.648 1.00 72.62 429 SER A N 1
ATOM 3528 C CA . SER A 1 429 ? 34.964 -50.206 -18.504 1.00 72.62 429 SER A CA 1
ATOM 3529 C C . SER A 1 429 ? 34.817 -49.212 -17.344 1.00 72.62 429 SER A C 1
ATOM 3531 O O . SER A 1 429 ? 34.933 -49.607 -16.182 1.00 72.62 429 SER A O 1
ATOM 3533 N N . LYS A 1 430 ? 34.543 -47.935 -17.647 1.00 70.06 430 LYS A N 1
ATOM 3534 C CA . LYS A 1 430 ? 34.591 -46.825 -16.689 1.00 70.06 430 LYS A CA 1
ATOM 3535 C C . LYS A 1 430 ? 33.283 -46.559 -15.942 1.00 70.06 430 LYS A C 1
ATOM 3537 O O . LYS A 1 430 ? 33.335 -46.220 -14.759 1.00 70.06 430 LYS A O 1
ATOM 3542 N N . TYR A 1 431 ? 32.122 -46.691 -16.587 1.00 65.44 431 TYR A N 1
ATOM 3543 C CA . TYR A 1 431 ? 30.829 -46.383 -15.960 1.00 65.44 431 TYR A CA 1
ATOM 3544 C C . TYR A 1 431 ? 29.927 -47.617 -15.826 1.00 65.44 431 TYR A C 1
ATOM 3546 O O . TYR A 1 431 ? 29.794 -48.415 -16.747 1.00 65.44 431 TYR A O 1
ATOM 3554 N N . PHE A 1 432 ? 29.236 -47.738 -14.688 1.00 61.12 432 PHE A N 1
ATOM 3555 C CA . PHE A 1 432 ? 28.305 -48.836 -14.395 1.00 61.12 432 PHE A CA 1
ATOM 3556 C C . PHE A 1 432 ? 26.841 -48.412 -14.644 1.00 61.12 432 PHE A C 1
ATOM 3558 O O . PHE A 1 432 ? 26.029 -48.366 -13.722 1.00 61.12 432 PHE A O 1
ATOM 3565 N N . PHE A 1 433 ? 26.506 -48.037 -15.884 1.00 63.97 433 PHE A N 1
ATOM 3566 C CA . PHE A 1 433 ? 25.132 -47.687 -16.303 1.00 63.97 433 PHE A CA 1
ATOM 3567 C C . PHE A 1 433 ? 24.516 -48.767 -17.211 1.00 63.97 433 PHE A C 1
ATOM 3569 O O . PHE A 1 433 ? 25.234 -49.644 -17.693 1.00 63.97 433 PHE A O 1
ATOM 3576 N N . SER A 1 434 ? 23.194 -48.729 -17.443 1.00 62.75 434 SER A N 1
ATOM 3577 C CA . SER A 1 434 ? 22.502 -49.679 -18.335 1.00 62.75 434 SER A CA 1
ATOM 3578 C C . SER A 1 434 ? 23.050 -49.618 -19.766 1.00 62.75 434 SER A C 1
ATOM 3580 O O . SER A 1 434 ? 23.568 -48.590 -20.203 1.00 62.75 434 SER A O 1
ATOM 3582 N N . LYS A 1 435 ? 22.927 -50.725 -20.511 1.00 69.38 435 LYS A N 1
ATOM 3583 C CA . LYS A 1 435 ? 23.432 -50.824 -21.889 1.00 69.38 435 LYS A CA 1
ATOM 3584 C C . LYS A 1 435 ? 22.861 -49.724 -22.797 1.00 69.38 435 LYS A C 1
ATOM 3586 O O . LYS A 1 435 ? 23.617 -49.118 -23.546 1.00 69.38 435 LYS A O 1
ATOM 3591 N N . ASP A 1 436 ? 21.579 -49.406 -22.644 1.00 63.09 436 ASP A N 1
ATOM 3592 C CA . ASP A 1 436 ? 20.895 -48.376 -23.437 1.00 63.09 436 ASP A CA 1
ATOM 3593 C C . ASP A 1 436 ? 21.450 -46.964 -23.162 1.00 63.09 436 ASP A C 1
ATOM 3595 O O . ASP A 1 436 ? 21.613 -46.165 -24.082 1.00 63.09 436 ASP A O 1
ATOM 3599 N N . LEU A 1 437 ? 21.827 -46.662 -21.912 1.00 61.47 437 LEU A N 1
ATOM 3600 C CA . LEU A 1 437 ? 22.460 -45.385 -21.554 1.00 61.47 437 LEU A CA 1
ATOM 3601 C C . LEU A 1 437 ? 23.902 -45.288 -22.069 1.00 61.47 437 LEU A C 1
ATOM 3603 O O . LEU A 1 437 ? 24.342 -44.211 -22.473 1.00 61.47 437 LEU A O 1
ATOM 3607 N N . GLN A 1 438 ? 24.636 -46.405 -22.080 1.00 69.06 438 GLN A N 1
ATOM 3608 C CA . GLN A 1 438 ? 25.970 -46.462 -22.686 1.00 69.06 438 GLN A CA 1
ATOM 3609 C C . GLN A 1 438 ? 25.899 -46.238 -24.203 1.00 69.06 438 GLN A C 1
ATOM 3611 O O . GLN A 1 438 ? 26.723 -45.505 -24.749 1.00 69.06 438 GLN A O 1
ATOM 3616 N N . GLU A 1 439 ? 24.905 -46.829 -24.874 1.00 72.38 439 GLU A N 1
ATOM 3617 C CA . GLU A 1 439 ? 24.661 -46.636 -26.308 1.00 72.38 439 GLU A CA 1
ATOM 3618 C C . GLU A 1 439 ? 24.276 -45.184 -26.618 1.00 72.38 439 GLU A C 1
ATOM 3620 O O . GLU A 1 439 ? 24.932 -44.558 -27.446 1.00 72.38 439 GLU A O 1
ATOM 3625 N N . ALA A 1 440 ? 23.333 -44.592 -25.877 1.00 67.69 440 ALA A N 1
ATOM 3626 C CA . ALA A 1 440 ? 22.934 -43.194 -26.064 1.00 67.69 440 ALA A CA 1
ATOM 3627 C C . ALA A 1 440 ? 24.100 -42.205 -25.870 1.00 67.69 440 ALA A C 1
ATOM 3629 O O . ALA A 1 440 ? 24.273 -41.273 -26.660 1.00 67.69 440 ALA A O 1
ATOM 3630 N N . LYS A 1 441 ? 24.936 -42.418 -24.842 1.00 74.69 441 LYS A N 1
ATOM 3631 C CA . LYS A 1 441 ? 26.109 -41.569 -24.584 1.00 74.69 441 LYS A CA 1
ATOM 3632 C C . LYS A 1 441 ? 27.186 -41.754 -25.661 1.00 74.69 441 LYS A C 1
ATOM 3634 O O . LYS A 1 441 ? 27.752 -40.769 -26.136 1.00 74.69 441 LYS A O 1
ATOM 3639 N N . SER A 1 442 ? 27.426 -42.993 -26.099 1.00 78.31 442 SER A N 1
ATOM 3640 C CA . SER A 1 442 ? 28.333 -43.292 -27.213 1.00 78.31 442 SER A CA 1
ATOM 3641 C C . SER A 1 442 ? 27.865 -42.633 -28.514 1.00 78.31 442 SER A C 1
ATOM 3643 O O . SER A 1 442 ? 28.670 -41.988 -29.183 1.00 78.31 442 SER A O 1
ATOM 3645 N N . ASP A 1 443 ? 26.576 -42.712 -28.839 1.00 77.62 443 ASP A N 1
ATOM 3646 C CA . ASP A 1 443 ? 26.011 -42.109 -30.047 1.00 77.62 443 ASP A CA 1
ATOM 3647 C C . ASP A 1 443 ? 26.096 -40.580 -30.022 1.00 77.62 443 ASP A C 1
ATOM 3649 O O . ASP A 1 443 ? 26.470 -39.970 -31.027 1.00 77.62 443 ASP A O 1
ATOM 3653 N N . TYR A 1 444 ? 25.819 -39.951 -28.876 1.00 77.38 444 TYR A N 1
ATOM 3654 C CA . TYR A 1 444 ? 25.930 -38.502 -28.711 1.00 77.38 444 TYR A CA 1
ATOM 3655 C C . TYR A 1 444 ? 27.344 -37.991 -29.029 1.00 77.38 444 TYR A C 1
ATOM 3657 O O . TYR A 1 444 ? 27.524 -37.196 -29.956 1.00 77.38 444 TYR A O 1
ATOM 3665 N N . PHE A 1 445 ? 28.369 -38.489 -28.329 1.00 81.19 445 PHE A N 1
ATOM 3666 C CA . PHE A 1 445 ? 29.748 -38.038 -28.550 1.00 81.19 445 PHE A CA 1
ATOM 3667 C C . PHE A 1 445 ? 30.321 -38.518 -29.891 1.00 81.19 445 PHE A C 1
ATOM 3669 O O . PHE A 1 445 ? 31.101 -37.802 -30.522 1.00 81.19 445 PHE A O 1
ATOM 3676 N N . GLY A 1 446 ? 29.888 -39.681 -30.386 1.00 82.00 446 GLY A N 1
ATOM 3677 C CA . GLY A 1 446 ? 30.236 -40.166 -31.721 1.00 82.00 446 GLY A CA 1
ATOM 3678 C C . GLY A 1 446 ? 29.722 -39.266 -32.840 1.00 82.00 446 GLY A C 1
ATOM 3679 O O . GLY A 1 446 ? 30.428 -39.028 -33.823 1.00 82.00 446 GLY A O 1
ATOM 3680 N N . ASN A 1 447 ? 28.512 -38.726 -32.691 1.00 77.69 447 ASN A N 1
ATOM 3681 C CA . ASN A 1 447 ? 27.960 -37.756 -33.633 1.00 77.69 447 ASN A CA 1
ATOM 3682 C C . ASN A 1 447 ? 28.688 -36.410 -33.546 1.00 77.69 447 ASN A C 1
ATOM 3684 O O . ASN A 1 447 ? 29.010 -35.848 -34.591 1.00 77.69 447 ASN A O 1
ATOM 3688 N N . LEU A 1 448 ? 29.051 -35.949 -32.342 1.00 82.44 448 LEU A N 1
ATOM 3689 C CA . LEU A 1 448 ? 29.866 -34.739 -32.180 1.00 82.44 448 LEU A CA 1
ATOM 3690 C C . LEU A 1 448 ? 31.235 -34.858 -32.861 1.00 82.44 448 LEU A C 1
ATOM 3692 O O . LEU A 1 448 ? 31.624 -33.947 -33.587 1.00 82.44 448 LEU A O 1
ATOM 3696 N N . LEU A 1 449 ? 31.937 -35.987 -32.708 1.00 85.44 449 LEU A N 1
ATOM 3697 C CA . LEU A 1 449 ? 33.206 -36.237 -33.407 1.00 85.44 449 LEU A CA 1
ATOM 3698 C C . LEU A 1 449 ? 33.026 -36.173 -34.934 1.00 85.44 449 LEU A C 1
ATOM 3700 O O . LEU A 1 449 ? 33.786 -35.499 -35.627 1.00 85.44 449 LEU A O 1
ATOM 3704 N N . LYS A 1 450 ? 31.985 -36.810 -35.479 1.00 83.19 450 LYS A N 1
ATOM 3705 C CA . LYS A 1 450 ? 31.710 -36.763 -36.927 1.00 83.19 450 LYS A CA 1
ATOM 3706 C C . LYS A 1 450 ? 31.395 -35.351 -37.408 1.00 83.19 450 LYS A C 1
ATOM 3708 O O . LYS A 1 450 ? 31.877 -34.939 -38.462 1.00 83.19 450 LYS A O 1
ATOM 3713 N N . ASP A 1 451 ? 30.571 -34.619 -36.671 1.00 79.94 451 ASP A N 1
ATOM 3714 C CA . ASP A 1 451 ? 30.142 -33.283 -37.071 1.00 79.94 451 ASP A CA 1
ATOM 3715 C C . ASP A 1 451 ? 31.269 -32.259 -36.936 1.00 79.94 451 ASP A C 1
ATOM 3717 O O . ASP A 1 451 ? 31.443 -31.424 -37.824 1.00 79.94 451 ASP A O 1
ATOM 3721 N N . PHE A 1 452 ? 32.104 -32.366 -35.904 1.00 86.00 452 PHE A N 1
ATOM 3722 C CA . PHE A 1 452 ? 33.275 -31.509 -35.752 1.00 86.00 452 PHE A CA 1
ATOM 3723 C C . PHE A 1 452 ? 34.367 -31.811 -36.763 1.00 86.00 452 PHE A C 1
ATOM 3725 O O . PHE A 1 452 ? 34.995 -30.865 -37.226 1.00 86.00 452 PHE A O 1
ATOM 3732 N N . SER A 1 453 ? 34.541 -33.064 -37.187 1.00 83.31 453 SER A N 1
ATOM 3733 C CA . SER A 1 453 ? 35.463 -33.361 -38.287 1.00 83.31 453 SER A CA 1
ATOM 3734 C C . SER A 1 453 ? 34.976 -32.788 -39.628 1.00 83.31 453 SER A C 1
ATOM 3736 O O . SER A 1 453 ? 35.758 -32.285 -40.426 1.00 83.31 453 SER A O 1
ATOM 3738 N N . LYS A 1 454 ? 33.661 -32.740 -39.885 1.00 82.25 454 LYS A N 1
ATOM 3739 C CA . LYS A 1 454 ? 33.145 -32.057 -41.093 1.00 82.25 454 LYS A CA 1
ATOM 3740 C C . LYS A 1 454 ? 33.414 -30.549 -41.082 1.00 82.25 454 LYS A C 1
ATOM 3742 O O . LYS A 1 454 ? 33.561 -29.951 -42.145 1.00 82.25 454 LYS A O 1
ATOM 3747 N N . ILE A 1 455 ? 33.403 -29.933 -39.901 1.00 80.50 455 ILE A N 1
ATOM 3748 C CA . ILE A 1 455 ? 33.585 -28.485 -39.724 1.00 80.50 455 ILE A CA 1
ATOM 3749 C C . ILE A 1 455 ? 35.078 -28.119 -39.626 1.00 80.50 455 ILE A C 1
ATOM 3751 O O . ILE A 1 455 ? 35.469 -27.036 -40.062 1.00 80.50 455 ILE A O 1
ATOM 3755 N N . GLY A 1 456 ? 35.906 -29.016 -39.090 1.00 82.75 456 GLY A N 1
ATOM 3756 C CA . GLY A 1 456 ? 37.287 -28.782 -38.674 1.00 82.75 456 GLY A CA 1
ATOM 3757 C C . GLY A 1 456 ? 37.353 -28.103 -37.301 1.00 82.75 456 GLY A C 1
ATOM 3758 O O . GLY A 1 456 ? 36.791 -27.023 -37.107 1.00 82.75 456 GLY A O 1
ATOM 3759 N N . LEU A 1 457 ? 38.074 -28.693 -36.338 1.00 80.38 457 LEU A N 1
ATOM 3760 C CA . LEU A 1 457 ? 38.119 -28.198 -34.945 1.00 80.38 457 LEU A CA 1
ATOM 3761 C C . LEU A 1 457 ? 38.609 -26.750 -34.811 1.00 80.38 457 LEU A C 1
ATOM 3763 O O . LEU A 1 457 ? 38.142 -26.026 -33.929 1.00 80.38 457 LEU A O 1
ATOM 3767 N N . ASN A 1 458 ? 39.522 -26.322 -35.685 1.00 80.75 458 ASN A N 1
ATOM 3768 C CA . ASN A 1 458 ? 40.066 -24.959 -35.697 1.00 80.75 458 ASN A CA 1
ATOM 3769 C C . ASN A 1 458 ? 39.035 -23.906 -36.129 1.00 80.75 458 ASN A C 1
ATOM 3771 O O . ASN A 1 458 ? 39.210 -22.728 -35.836 1.00 80.75 458 ASN A O 1
ATOM 3775 N N . ASN A 1 459 ? 37.954 -24.331 -36.789 1.00 79.06 459 ASN A N 1
ATOM 3776 C CA . ASN A 1 459 ? 36.847 -23.467 -37.198 1.00 79.06 459 ASN A CA 1
ATOM 3777 C C . ASN A 1 459 ? 35.743 -23.392 -36.130 1.00 79.06 459 ASN A C 1
ATOM 3779 O O . ASN A 1 459 ? 34.724 -22.741 -36.344 1.00 79.06 459 ASN A O 1
ATOM 3783 N N . ILE A 1 460 ? 35.919 -24.070 -34.990 1.00 78.44 460 ILE A N 1
ATOM 3784 C CA . ILE A 1 460 ? 34.991 -24.034 -33.860 1.00 78.44 460 ILE A CA 1
ATOM 3785 C C . ILE A 1 460 ? 35.666 -23.266 -32.719 1.00 78.44 460 ILE A C 1
ATOM 3787 O O . ILE A 1 460 ? 36.685 -23.739 -32.199 1.00 78.44 460 ILE A O 1
ATOM 3791 N N . PRO A 1 461 ? 35.112 -22.113 -32.302 1.00 76.25 461 PRO A N 1
ATOM 3792 C CA . PRO A 1 461 ? 35.645 -21.341 -31.186 1.00 76.25 461 PRO A CA 1
ATOM 3793 C C . PRO A 1 461 ? 35.745 -22.174 -29.904 1.00 76.25 461 PRO A C 1
ATOM 3795 O O . PRO A 1 461 ? 34.862 -22.979 -29.605 1.00 76.25 461 PRO A O 1
ATOM 3798 N N . ASN A 1 462 ? 36.810 -21.966 -29.130 1.00 77.00 462 ASN A N 1
ATOM 3799 C CA . ASN A 1 462 ? 36.940 -22.585 -27.814 1.00 77.00 462 ASN A CA 1
ATOM 3800 C C . ASN A 1 462 ? 36.021 -21.884 -26.809 1.00 77.00 462 ASN A C 1
ATOM 3802 O O . ASN A 1 462 ? 35.912 -20.657 -26.797 1.00 77.00 462 ASN A O 1
ATOM 3806 N N . PHE A 1 463 ? 35.376 -22.668 -25.952 1.00 71.38 463 PHE A N 1
ATOM 3807 C CA . PHE A 1 463 ? 34.627 -22.140 -24.822 1.00 71.38 463 PHE A CA 1
ATOM 3808 C C . PHE A 1 463 ? 35.588 -21.851 -23.660 1.00 71.38 463 PHE A C 1
ATOM 3810 O O . PHE A 1 463 ? 36.249 -22.760 -23.161 1.00 71.38 463 PHE A O 1
ATOM 3817 N N . GLU A 1 464 ? 35.675 -20.590 -23.232 1.00 63.16 464 GLU A N 1
ATOM 3818 C CA . GLU A 1 464 ? 36.473 -20.179 -22.071 1.00 63.16 464 GLU A CA 1
ATOM 3819 C C . GLU A 1 464 ? 35.564 -19.937 -20.860 1.00 63.16 464 GLU A C 1
ATOM 3821 O O . GLU A 1 464 ? 34.760 -18.998 -20.827 1.00 63.16 464 GLU A O 1
ATOM 3826 N N . THR A 1 465 ? 35.694 -20.780 -19.837 1.00 57.19 465 THR A N 1
ATOM 3827 C CA . THR A 1 465 ? 34.961 -20.642 -18.573 1.00 57.19 465 THR A CA 1
ATOM 3828 C C . THR A 1 465 ? 35.576 -19.527 -17.735 1.00 57.19 465 THR A C 1
ATOM 3830 O O . THR A 1 465 ? 36.735 -19.629 -17.334 1.00 57.19 465 THR A O 1
ATOM 3833 N N . LYS A 1 466 ? 34.815 -18.474 -17.408 1.00 52.06 466 LYS A N 1
ATOM 3834 C CA . LYS A 1 466 ? 35.325 -17.410 -16.524 1.00 52.06 466 LYS A CA 1
ATOM 3835 C C . LYS A 1 466 ? 35.423 -17.844 -15.051 1.00 52.06 466 LYS A C 1
ATOM 3837 O O . LYS A 1 466 ? 36.243 -17.258 -14.347 1.00 52.06 466 LYS A O 1
ATOM 3842 N N . LYS A 1 467 ? 34.672 -18.870 -14.606 1.00 53.06 467 LYS A N 1
ATOM 3843 C CA . LYS A 1 467 ? 34.802 -19.580 -13.309 1.00 53.06 467 LYS A CA 1
ATOM 3844 C C . LYS A 1 467 ? 34.236 -21.011 -13.393 1.00 53.06 467 LYS A C 1
ATOM 3846 O O . LYS A 1 467 ? 33.241 -21.229 -14.075 1.00 53.06 467 LYS A O 1
ATOM 3851 N N . GLU A 1 468 ? 34.828 -21.966 -12.671 1.00 46.44 468 GLU A N 1
ATOM 3852 C CA . GLU A 1 468 ? 34.379 -23.378 -12.593 1.00 46.44 468 GLU A CA 1
ATOM 3853 C C . GLU A 1 468 ? 32.952 -23.532 -12.020 1.00 46.44 468 GLU A C 1
ATOM 3855 O O . GLU A 1 468 ? 32.193 -24.403 -12.443 1.00 46.44 468 GLU A O 1
ATOM 3860 N N . GLU A 1 469 ? 32.544 -22.637 -11.112 1.00 45.81 469 GLU A N 1
ATOM 3861 C CA . GLU A 1 469 ? 31.210 -22.628 -10.483 1.00 45.81 469 GLU A CA 1
ATOM 3862 C C . GLU A 1 469 ? 30.071 -22.290 -11.465 1.00 45.81 469 GLU A C 1
ATOM 3864 O O . GLU A 1 469 ? 28.938 -22.744 -11.279 1.00 45.81 469 GLU A O 1
ATOM 3869 N N . ASP A 1 470 ? 30.365 -21.554 -12.543 1.00 47.75 470 ASP A N 1
ATOM 3870 C CA . ASP A 1 470 ? 29.381 -21.219 -13.579 1.00 47.75 470 ASP A CA 1
ATOM 3871 C C . ASP A 1 470 ? 29.021 -22.450 -14.430 1.00 47.75 470 ASP A C 1
ATOM 3873 O O . ASP A 1 470 ? 27.891 -22.566 -14.907 1.00 47.75 470 ASP A O 1
ATOM 3877 N N . LEU A 1 471 ? 29.941 -23.414 -14.568 1.00 45.09 471 LEU A N 1
ATOM 3878 C CA . LEU A 1 471 ? 29.742 -24.614 -15.382 1.00 45.09 471 LEU A CA 1
ATOM 3879 C C . LEU A 1 471 ? 28.743 -25.589 -14.739 1.00 45.09 471 LEU A C 1
ATOM 3881 O O . LEU A 1 471 ? 27.829 -26.072 -15.404 1.00 45.09 471 LEU A O 1
ATOM 3885 N N . MET A 1 472 ? 28.855 -25.816 -13.425 1.00 41.47 472 MET A N 1
ATOM 3886 C CA . MET A 1 472 ? 27.953 -26.709 -12.682 1.00 41.47 472 MET A CA 1
ATOM 3887 C C . MET A 1 472 ? 26.515 -26.170 -12.611 1.00 41.47 472 MET A C 1
ATOM 3889 O O . MET A 1 472 ? 25.564 -26.950 -12.575 1.00 41.47 472 MET A O 1
ATOM 3893 N N . GLN A 1 473 ? 26.322 -24.845 -12.638 1.00 47.06 473 GLN A N 1
ATOM 3894 C CA . GLN A 1 473 ? 24.985 -24.237 -12.718 1.00 47.06 473 GLN A CA 1
ATOM 3895 C C . GLN A 1 473 ? 24.381 -24.262 -14.130 1.00 47.06 473 GLN A C 1
ATOM 3897 O O . GLN A 1 473 ? 23.155 -24.219 -14.259 1.00 47.06 473 GLN A O 1
ATOM 3902 N N . ILE A 1 474 ? 25.215 -24.310 -15.174 1.00 43.31 474 ILE A N 1
ATOM 3903 C CA . ILE A 1 474 ? 24.783 -24.434 -16.573 1.00 43.31 474 ILE A CA 1
ATOM 3904 C C . ILE A 1 474 ? 24.436 -25.895 -16.892 1.00 43.31 474 ILE A C 1
ATOM 3906 O O . ILE A 1 474 ? 23.357 -26.152 -17.421 1.00 43.31 474 ILE A O 1
ATOM 3910 N N . LEU A 1 475 ? 25.283 -26.848 -16.491 1.00 40.09 475 LEU A N 1
ATOM 3911 C CA . LEU A 1 475 ? 25.074 -28.283 -16.714 1.00 40.09 475 LEU A CA 1
ATOM 3912 C C . LEU A 1 475 ? 23.872 -28.840 -15.935 1.00 40.09 475 LEU A C 1
ATOM 3914 O O . LEU A 1 475 ? 23.119 -29.629 -16.488 1.00 40.09 475 LEU A O 1
ATOM 3918 N N . ASN A 1 476 ? 23.606 -28.363 -14.710 1.00 42.50 476 ASN A N 1
ATOM 3919 C CA . ASN A 1 476 ? 22.406 -28.754 -13.947 1.00 42.50 476 ASN A CA 1
ATOM 3920 C C . ASN A 1 476 ? 21.079 -28.217 -14.527 1.00 42.50 476 ASN A C 1
ATOM 3922 O O . ASN A 1 476 ? 20.016 -28.532 -13.994 1.00 42.50 476 ASN A O 1
ATOM 3926 N N . LYS A 1 477 ? 21.114 -27.363 -15.561 1.00 42.09 477 LYS A N 1
ATOM 3927 C CA . LYS A 1 477 ? 19.920 -26.762 -16.189 1.00 42.09 477 LYS A CA 1
ATOM 3928 C C . LYS A 1 477 ? 19.753 -27.098 -17.669 1.00 42.09 477 LYS A C 1
ATOM 3930 O O . LYS A 1 477 ? 18.780 -26.652 -18.273 1.00 42.09 477 LYS A O 1
ATOM 3935 N N . ILE A 1 478 ? 20.664 -27.877 -18.243 1.00 39.03 478 ILE A N 1
ATOM 3936 C CA . ILE A 1 478 ? 20.340 -28.680 -19.417 1.00 39.03 478 ILE A CA 1
ATOM 3937 C C . ILE A 1 478 ? 19.612 -29.880 -18.824 1.00 39.03 478 ILE A C 1
ATOM 3939 O O . ILE A 1 478 ? 20.219 -30.640 -18.074 1.00 39.03 478 ILE A O 1
ATOM 3943 N N . GLU A 1 479 ? 18.297 -29.968 -19.037 1.00 33.41 479 GLU A N 1
ATOM 3944 C CA . GLU A 1 479 ? 17.506 -31.120 -18.597 1.00 33.41 479 GLU A CA 1
ATOM 3945 C C . GLU A 1 479 ? 18.292 -32.407 -18.895 1.00 33.41 479 GLU A C 1
ATOM 3947 O O . GLU A 1 479 ? 18.778 -32.558 -20.025 1.00 33.41 479 GLU A O 1
ATOM 3952 N N . PRO A 1 480 ? 18.456 -33.336 -17.931 1.00 30.88 480 PRO A N 1
ATOM 3953 C CA . PRO A 1 480 ? 18.804 -34.685 -18.325 1.00 30.88 480 PRO A CA 1
ATOM 3954 C C . PRO A 1 480 ? 17.711 -35.085 -19.306 1.00 30.88 480 PRO A C 1
ATOM 3956 O O . PRO A 1 480 ? 16.536 -35.007 -18.957 1.00 30.88 480 PRO A O 1
ATOM 3959 N N . LEU A 1 481 ? 18.097 -35.411 -20.542 1.00 29.86 481 LEU A N 1
ATOM 3960 C CA . LEU A 1 481 ? 17.209 -36.027 -21.516 1.00 29.86 481 LEU A CA 1
ATOM 3961 C C . LEU A 1 481 ? 16.389 -37.074 -20.761 1.00 29.86 481 LEU A C 1
ATOM 3963 O O . LEU A 1 481 ? 16.932 -38.102 -20.351 1.00 29.86 481 LEU A O 1
ATOM 3967 N N . GLU A 1 482 ? 15.109 -36.780 -20.531 1.00 30.50 482 GLU A N 1
ATOM 3968 C CA . GLU A 1 482 ? 14.126 -37.774 -20.142 1.00 30.50 482 GLU A CA 1
ATOM 3969 C C . GLU A 1 482 ? 14.040 -38.733 -21.326 1.00 30.50 482 GLU A C 1
ATOM 3971 O O . GLU A 1 482 ? 13.253 -38.579 -22.259 1.00 30.50 482 GLU A O 1
ATOM 3976 N N . ILE A 1 483 ? 14.941 -39.710 -21.332 1.00 28.45 483 ILE A N 1
ATOM 3977 C CA . ILE A 1 483 ? 14.774 -40.913 -22.117 1.00 28.45 483 ILE A CA 1
ATOM 3978 C C . ILE A 1 483 ? 13.674 -41.663 -21.382 1.00 28.45 483 ILE A C 1
ATOM 3980 O O . ILE A 1 483 ? 13.902 -42.238 -20.319 1.00 28.45 483 ILE A O 1
ATOM 3984 N N . TYR A 1 484 ? 12.467 -41.576 -21.935 1.00 26.91 484 TYR A N 1
ATOM 3985 C CA . TYR A 1 484 ? 11.360 -42.448 -21.582 1.00 26.91 484 TYR A CA 1
ATOM 3986 C C . TYR A 1 484 ? 11.858 -43.894 -21.477 1.00 26.91 484 TYR A C 1
ATOM 3988 O O . TYR A 1 484 ? 12.355 -44.454 -22.459 1.00 26.91 484 TYR A O 1
ATOM 3996 N N . VAL A 1 485 ? 11.669 -44.486 -20.298 1.00 32.25 485 VAL A N 1
ATOM 3997 C CA . VAL A 1 485 ? 11.473 -45.928 -20.123 1.00 32.25 485 VAL A CA 1
ATOM 3998 C C . VAL A 1 485 ? 10.151 -46.123 -19.408 1.00 32.25 485 VAL A C 1
ATOM 4000 O O . VAL A 1 485 ? 9.974 -45.494 -18.339 1.00 32.25 485 VAL A O 1
#

InterPro domains:
  IPR032617 Protein of unknown function DUF4885 [PF16226] (45-351)
  IPR032617 Protein of unknown function DUF4885 [PF16226] (382-463)

pLDDT: mean 81.4, std 21.46, range [24.7, 98.62]

Radius of gyration: 36.62 Å; chains: 1; bounding box: 88×96×79 Å

Organism: NCBI:txid544718

Sequence (485 aa):
MRIDTNISQSFGSLNGAIKVTYANNISQTEHSKPINEPVKLNIGNNDTIINARLNGYVNEEIDKRDKILKEHYSKMYQENIKFESPVNHITDKYYTENSPYYIKGLTKEERNIASYTEIRHLTMKGEISEFMYDDAVLKGKKTPVFDDIMRAEENAYNREAVNNQFQTLLNKHGITIPKDEKLTFTIEPNYYTLKINGTKDENLAQAIEDILNKNSENVKQLFFHINYMKSDSSTQFTKEKEDKWNIVNSAKEFTGYNLADLEVKGDRFLAPDGTDLFRIFKNNFDERYPNPGFDKNTILIYYENQLTELARKGFENVPDLVLSIEYENRSFYDIGQKENYGTGKTAWIEEWNIAKTSEYNAAQNKINYKSQYTENPSEFTRSINKYDLANELKDVIGYDLNDLKEENGKFLTSKGEDIFELYKKELQSKYFFSKDLQEAKSDYFGNLLKDFSKIGLNNIPNFETKKEEDLMQILNKIEPLEIYV

Foldseek 3Di:
DDDDDDDDDDDDDDDDDDDDDDDDPDDDDDDDDDDDDPPPPCPDDPFQFQALAPPPDDDPLVVVLCVLVLVVLLVLLVVLVVDPHSLVLLCCCQPPPPRPNDDPDDDPVLSVQVSVLNVVCVVVVNDHDDHDSVHPSCVVVDQDDDPVLSLLVRLLVSQVSSLVSLVVNCVVVVQDDDAQQKWKWKFFQLLLAIFIDRDPPPVSRVSSRCSCSVVSSNSVSVVVSLVSNDDPQFPLDDPLQVLLSVLQVLLCVQQVDRQVPFDQDQQFTADPVRDTSLVSSLVSCCVVCVPVVDPSVVVSVVSSVSSSVCSNCDVVNGDHSIAMWMDHDSGIWHPRDDQTSTDPRSVVSVVVSVVVSVVVVVVVVVVVVVVVPPVDPVLVVLQVLLVVLQVLLCVQVNDGPVQWDQDDLFTADPVGHTSLVSSLVSLVVPDDDDPVVSVVVSVSSVVSSNVCSVCPVVNRDHDDDPDPVVVVVVVVPPPPPPPDD

Secondary structure (DSSP, 8-state):
--------------S-------------------S-S---------PPPP-SS-S----HHHHHHHHHHHHHHHHHHHHHTTSSSHHHHHHHHHH-TTSTTPPPS--HHHHHHHHHHHHHHHHTTTPPPPPPTT-GGGTT------HHHHHHHHHHHHHHHHHHHHHHHHHHTT--PPTT--EEEEEETTTTEEEEES-S-HHHHHHHHHHHHTTSHHHHHHHHHHHHT--TT-TT--HHHHHHHHHHHHHHHHHS--GGGSEEETTEEE-TTS-BHHHHHHHHHHHH-SS-SS-HHHHHHHHHHHHHHHHHH-GGGSPP--EEEEEETTEEEESSSS---STT--HHHHHHHHHHHHHHHHHHHHHHHHHTTTT-HHHHHHHHHHHHHHHHHHHHT---GGGSEEETTEEE-TT--BHHHHHHHHHHHH----HHHHHHHHHHHHHHHHHHHHH-GGGSPPP--S-HHHHHHHHTTS-------